Protein 6X8U (pdb70)

Foldseek 3Di:
DAWAKDEAEEAEAQAKDKIKIFDDDDQLQPKWKWKWWDAPPDDIHTAWTARQVVGDIDGDPVCVVFWDWGADNVRSMIMIMGGRDDQVPQTWMWIDIDPYIYPTYGYGHDPDDWDAWDKAKQAWDPVQDDPQKGKIWIKTDFTDDDDKDKDKPVNPDDPQKDWDDWDQDPVRGIMTMIMGIGGPVCLPPDWIWMWIADVHVRDIDIHIHHHDPD/DKAKAKPDQEAEEAFFDKDKIKIFIPWFQQAPVRFRFKWKWFAAPVGDIDTQDTSQFHGDPPRDPLWGWDDGTGIIMIMGNGDDLLRFGWMKMWGDRDPPTDIYPTYGYAYDDDWDFWDKDKDWADPVVVVVFKTKIKIKTPFGPDPDKDKWKAFLNHTDDDQKDKDKDDQDSHRRGIMMMMIGMDTSVVVVVTFKIKIWMDDPNDPDIDIDIGTPPVD/DDDDDPDDDDDD

B-factor: mean 31.35, std 11.37, range [16.25, 106.27]

Solvent-accessible surface area: 19397 Å² total; per-residue (Å²): 72,52,10,124,9,36,29,11,46,48,15,149,77,55,40,58,8,108,2,30,0,120,8,68,63,30,79,10,50,56,23,6,0,1,0,2,20,19,51,85,89,112,26,17,51,3,0,0,3,8,36,9,44,46,40,46,48,51,39,18,156,142,9,116,84,46,7,78,9,56,30,57,75,111,48,35,11,0,64,0,70,1,41,71,2,64,86,138,8,37,2,31,1,5,0,1,0,2,21,45,25,0,101,12,1,42,1,27,19,25,67,56,101,52,89,22,11,45,12,22,14,3,4,1,8,68,64,0,49,35,87,55,58,0,0,0,0,0,5,0,19,36,0,30,2,64,44,16,79,28,44,2,41,100,41,97,27,105,95,39,41,30,56,4,65,25,30,101,26,132,80,34,35,46,9,17,5,0,0,1,46,14,75,41,108,25,33,80,111,91,76,17,54,0,25,3,47,0,102,30,29,144,32,160,43,102,48,89,4,98,69,61,133,47,130,5,89,12,75,9,70,50,137,66,26,49,2,63,87,42,69,93,9,48,3,31,0,115,10,69,97,54,0,110,74,112,76,55,99,22,7,0,0,0,0,21,19,42,69,94,116,31,4,109,4,3,0,0,32,14,51,82,63,17,119,76,14,55,121,26,6,75,9,57,39,82,27,51,78,2,32,1,102,3,61,120,0,59,15,78,6,4,7,38,0,9,0,3,0,0,13,45,106,22,5,25,22,2,65,8,0,113,2,52,3,98,84,104,74,20,42,10,42,10,2,0,0,2,7,3,111,73,4,34,180,82,32,39,0,2,2,0,0,0,0,6,51,0,34,22,120,120,28,121,27,30,7,38,7,65,123,55,115,50,108,78,75,54,71,88,18,26,11,76,12,42,34,143,53,4,4,26,1,2,8,3,24,0,45,21,52,77,65,56,8,88,140,62,124,57,0,8,0,32,0,56,9,130,30,36,128,71,76,49,77,42,34,3,77,52,72,81,24,173,114,29,47,44,7,6,19,51,18,119,166

Nearest PDB structures (foldseek):
  6x8s-assembly1_H  TM=1.001E+00  e=6.451E-40  Mus musculus
  7o33-assembly1_H  TM=9.763E-01  e=4.703E-35  Mus musculus
  5vzx-assembly1_H  TM=9.372E-01  e=2.265E-30  Homo sapiens
  6pdu-assembly1_H  TM=9.419E-01  e=1.998E-29  Homo sapiens
  1c5c-assembly1_H  TM=6.301E-01  e=1.196E-34  unclassified

Sequence (445 aa):
AYLQQQSGAELVVRSGASSVKMSCKASGYTFTSYNMHWVKQTPGQGLEWIGYIYPGNGVTNFNQQKFKGKATLTADTSSSSTAYMQISSLTSEDSAVYFCASAAYWGQGTLVTVSSSASTKGPSSVFPLAPSSKSTSGGTAALGCCLVKDYFPEPVTVSWNSGALTSGVHTFPAVLQSSGLYSSLSSSVVVTTVPSSSSLGTQTTYICCNVNHKPSNTKVDKKVEPKSCDVVMTQTTPLTLSSVTIGQPASSISCKSSQSLLYSDGKTYLNWLLQRPGQSPKRLISLVSELDSSGVPDRFTTGSGSGTDFTLKISRRVEAEEDLGVYYCWQGTHFPRTFGGGTKLEIKRTVAAPSVFIFPPSDEQLKSGTASVVCLLNNFYPREAKVQWKVDNALQSGNNSQESVVTEQDSKDSTYSLSSTLTLSKADYEKHKVYACCEVTHQGLSSPVTKSFNRGECPPPNPNDPAPPN

Radius of gyration: 24.31 Å; Cα contacts (8 Å, |Δi|>4): 1242; chains: 3; bounding box: 46×45×75 Å

Secondary structure (DSSP, 8-state):
-EEEE---EEE-TT--EEEEEEEESS-GGGS-EEEEEE-TTS--EEEEEE-TTT--EEE-GGGTTTEEEEEETTTTEEEEEE-S--GGG-EEEEEEETTEE---EEEEE--SPPBPPEEEEE---GGGEETTEEEEEEEEEEEBSS--EEEEGGGTB-TTEEEPPPEE-TTS-EEEEEEEEEESTTTTT---EEEEEEGGGTEEEEEE------/---EEEE-SEEEEETT--EEEEEEESS--B-TTS-B-EEEEEE-TTS-EEEEEETTTEEPTT--TTEEEEEETTEEEEEESS--GGG-EEEEEEE-SSSS-EE---EEEEEE---BPPEEEEEPPPHHHHHHTEEEEEEEEEEEBSS--EEEEEETTEEP-SSEEEEEPPPPTTT--EEEEEEEEEEHHHHTT--EEEEEEE-TTSSS-EEEEEETTT-/-PPPPSSPPPP-

Structure (mmCIF, N/CA/C/O backbone):
data_6X8U
#
_entry.id   6X8U
#
_cell.length_a   60.294
_cell.length_b   60.294
_cell.length_c   233.719
_cell.angle_alpha   90.000
_cell.angle_beta   90.000
_cell.angle_gamma   120.000
#
_symmetry.space_group_name_H-M   'P 32 2 1'
#
loop_
_entity.id
_entity.type
_entity.pdbx_description
1 polymer '3D11 Fab heavy chain'
2 polymer '3D11 Fab light chain'
3 polymer 'Mixed peptide'
4 non-polymer GLYCEROL
5 water water
#
loop_
_atom_site.group_PDB
_atom_site.id
_atom_site.type_symbol
_atom_site.label_atom_id
_atom_site.label_alt_id
_atom_site.label_comp_id
_atom_site.label_asym_id
_atom_site.label_entity_id
_atom_site.label_seq_id
_atom_site.pdbx_PDB_ins_code
_atom_site.Cartn_x
_atom_site.Cartn_y
_atom_site.Cartn_z
_atom_site.occupancy
_atom_site.B_iso_or_equiv
_atom_site.auth_seq_id
_atom_site.auth_comp_id
_atom_site.auth_asym_id
_atom_site.auth_atom_id
_atom_site.pdbx_PDB_model_num
ATOM 1 N N . ALA A 1 2 ? 40.35567 -6.92206 -67.00196 1.000 66.83044 2 ALA H N 1
ATOM 2 C CA . ALA A 1 2 ? 39.55961 -8.02307 -67.55212 1.000 57.02223 2 ALA H CA 1
ATOM 3 C C . ALA A 1 2 ? 39.63898 -9.27072 -66.67361 1.000 60.44651 2 ALA H C 1
ATOM 4 O O . ALA A 1 2 ? 40.27462 -9.22392 -65.60992 1.000 63.49207 2 ALA H O 1
ATOM 6 N N . TYR A 1 3 ? 39.01861 -10.38525 -67.08826 1.000 55.64235 3 TYR H N 1
ATOM 7 C CA . TYR A 1 3 ? 38.94026 -11.48437 -66.13658 1.000 44.93452 3 TYR H CA 1
ATOM 8 C C . TYR A 1 3 ? 38.58876 -12.83233 -66.76300 1.000 33.78042 3 TYR H C 1
ATOM 9 O O . TYR A 1 3 ? 38.01182 -12.94779 -67.85543 1.000 33.11167 3 TYR H O 1
ATOM 11 N N . LEU A 1 4 ? 38.95024 -13.85548 -66.00472 1.000 25.89951 4 LEU H N 1
ATOM 12 C CA . LEU A 1 4 ? 38.69083 -15.25846 -66.29210 1.000 23.18449 4 LEU H CA 1
ATOM 13 C C . LEU A 1 4 ? 37.98221 -15.81724 -65.07271 1.000 26.62814 4 LEU H C 1
ATOM 14 O O . LEU A 1 4 ? 38.51504 -15.72696 -63.95690 1.000 28.33985 4 LEU H O 1
ATOM 19 N N . GLN A 1 5 ? 36.79518 -16.38034 -65.26707 1.000 25.03257 5 GLN H N 1
ATOM 20 C CA A GLN A 1 5 ? 35.98726 -16.91290 -64.16950 0.420 25.53368 5 GLN H CA 1
ATOM 21 C CA B GLN A 1 5 ? 35.98308 -16.91301 -64.17299 0.580 25.22145 5 GLN H CA 1
ATOM 22 C C . GLN A 1 5 ? 35.86893 -18.42577 -64.31867 1.000 26.44885 5 GLN H C 1
ATOM 23 O O . GLN A 1 5 ? 35.25872 -18.91931 -65.28250 1.000 25.57570 5 GLN H O 1
ATOM 34 N N . GLN A 1 6 ? 36.45223 -19.16204 -63.37797 1.000 21.71158 6 GLN H N 1
ATOM 35 C CA . GLN A 1 6 ? 36.40716 -20.61645 -63.44345 1.000 21.11390 6 GLN H CA 1
ATOM 36 C C . GLN A 1 6 ? 35.23767 -21.20610 -62.65186 1.000 23.65793 6 GLN H C 1
ATOM 37 O O . GLN A 1 6 ? 34.72933 -20.60836 -61.69444 1.000 26.53161 6 GLN H O 1
ATOM 43 N N . SER A 1 7 ? 34.84313 -22.41614 -63.05396 1.000 22.57342 7 SER H N 1
ATOM 44 C CA . SER A 1 7 ? 33.77555 -23.16013 -62.39411 1.000 23.48702 7 SER H CA 1
ATOM 45 C C . SER A 1 7 ? 34.23587 -23.65047 -61.00547 1.000 24.61431 7 SER H C 1
ATOM 46 O O . SER A 1 7 ? 35.42572 -23.62471 -60.66142 1.000 24.42677 7 SER H O 1
ATOM 49 N N . GLY A 1 8 ? 33.26909 -24.11694 -60.20726 1.000 26.90863 8 GLY H N 1
ATOM 50 C CA . GLY A 1 8 ? 33.54538 -24.40287 -58.81282 1.000 24.92215 8 GLY H CA 1
ATOM 51 C C . GLY A 1 8 ? 34.22529 -25.75122 -58.59329 1.000 25.26766 8 GLY H C 1
ATOM 52 O O . GLY A 1 8 ? 34.41381 -26.57123 -59.48572 1.000 27.64940 8 GLY H O 1
ATOM 53 N N . ALA A 1 9 ? 34.55594 -25.98992 -57.32250 1.000 24.48156 9 ALA H N 1
ATOM 54 C CA . ALA A 1 9 ? 35.29835 -27.18500 -56.95669 1.000 22.40643 9 ALA H CA 1
ATOM 55 C C . ALA A 1 9 ? 34.49683 -28.45173 -57.24187 1.000 24.94475 9 ALA H C 1
ATOM 56 O O . ALA A 1 9 ? 33.25672 -28.46575 -57.19221 1.000 28.16710 9 ALA H O 1
ATOM 58 N N . GLU A 1 10 ? 35.23534 -29.54762 -57.45042 1.000 27.00190 10 GLU H N 1
ATOM 59 C CA . GLU A 1 10 ? 34.70774 -30.83717 -57.87234 1.000 28.10769 10 GLU H CA 1
ATOM 60 C C . GLU A 1 10 ? 35.24512 -31.98232 -57.02535 1.000 29.47446 10 GLU H C 1
ATOM 61 O O . GLU A 1 10 ? 36.45655 -32.09715 -56.84628 1.000 32.66568 10 GLU H O 1
ATOM 67 N N . LEU A 1 11 ? 34.34876 -32.85188 -56.56724 1.000 26.36438 11 LEU H N 1
ATOM 68 C CA . LEU A 1 11 ? 34.67952 -34.16359 -56.01175 1.000 25.57524 11 LEU H CA 1
ATOM 69 C C . LEU A 1 11 ? 34.36679 -35.20915 -57.07520 1.000 30.38167 11 LEU H C 1
ATOM 70 O O . LEU A 1 11 ? 33.22233 -35.29466 -57.53056 1.000 29.79186 11 LEU H O 1
ATOM 75 N N . VAL A 1 12 ? 35.36162 -36.01554 -57.45164 1.000 26.73130 12 VAL H N 1
ATOM 76 C CA A VAL A 1 12 ? 35.24670 -36.97959 -58.54732 0.421 28.67103 12 VAL H CA 1
ATOM 77 C CA B VAL A 1 12 ? 35.16797 -37.00525 -58.50287 0.579 29.07006 12 VAL H CA 1
ATOM 78 C C . VAL A 1 12 ? 35.82233 -38.32338 -58.11135 1.000 30.77815 12 VAL H C 1
ATOM 79 O O . VAL A 1 12 ? 36.85088 -38.36654 -57.43440 1.000 30.40347 12 VAL H O 1
ATOM 86 N N . ARG A 1 13 ? 35.20311 -39.42218 -58.54309 1.000 28.82279 13 ARG H N 1
ATOM 87 C CA . ARG A 1 13 ? 35.69289 -40.75442 -58.20881 1.000 28.83869 13 ARG H CA 1
ATOM 88 C C . ARG A 1 13 ? 36.90337 -41.16104 -59.05182 1.000 31.24001 13 ARG H C 1
ATOM 89 O O . ARG A 1 13 ? 37.06150 -40.74347 -60.20416 1.000 34.04892 13 ARG H O 1
ATOM 97 N N . SER A 1 14 ? 37.75125 -42.01899 -58.46814 1.000 32.99624 14 SER H N 1
ATOM 98 C CA . SER A 1 14 ? 38.86198 -42.59669 -59.21358 1.000 32.82052 14 SER H CA 1
ATOM 99 C C . SER A 1 14 ? 38.35454 -43.27365 -60.48025 1.000 34.16282 14 SER H C 1
ATOM 100 O O . SER A 1 14 ? 37.37364 -44.02490 -60.44260 1.000 37.53347 14 SER H O 1
ATOM 103 N N . GLY A 1 15 ? 39.02433 -43.00112 -61.60100 1.000 37.78893 15 GLY H N 1
ATOM 104 C CA . GLY A 1 15 ? 38.66624 -43.57090 -62.88306 1.000 36.98835 15 GLY H CA 1
ATOM 105 C C . GLY A 1 15 ? 37.59559 -42.81676 -63.64733 1.000 39.59027 15 GLY H C 1
ATOM 106 O O . GLY A 1 15 ? 37.38988 -43.10165 -64.83282 1.000 39.70442 15 GLY H O 1
ATOM 107 N N . ALA A 1 16 ? 36.90586 -41.87179 -63.01107 1.000 35.52967 16 ALA H N 1
ATOM 108 C CA . ALA A 1 16 ? 35.90334 -41.06325 -63.69272 1.000 37.81544 16 ALA H CA 1
ATOM 109 C C . ALA A 1 16 ? 36.60026 -39.92066 -64.43004 1.000 41.65783 16 ALA H C 1
ATOM 110 O O . ALA A 1 16 ? 37.83485 -39.83110 -64.47935 1.000 36.81518 16 ALA H O 1
ATOM 112 N N . SER A 1 17 ? 35.79724 -39.02181 -64.99814 1.000 31.71587 17 SER H N 1
ATOM 113 C CA A SER A 1 17 ? 36.29067 -37.83308 -65.67710 0.574 28.11641 17 SER H CA 1
ATOM 114 C CA B SER A 1 17 ? 36.28714 -37.83189 -65.67754 0.426 28.38923 17 SER H CA 1
ATOM 115 C C . SER A 1 17 ? 35.70234 -36.58652 -65.03093 1.000 26.02505 17 SER H C 1
ATOM 116 O O . SER A 1 17 ? 34.70717 -36.63973 -64.29614 1.000 31.96123 17 SER H O 1
ATOM 121 N N . VAL A 1 18 ? 36.33724 -35.45701 -65.29515 1.000 24.78013 18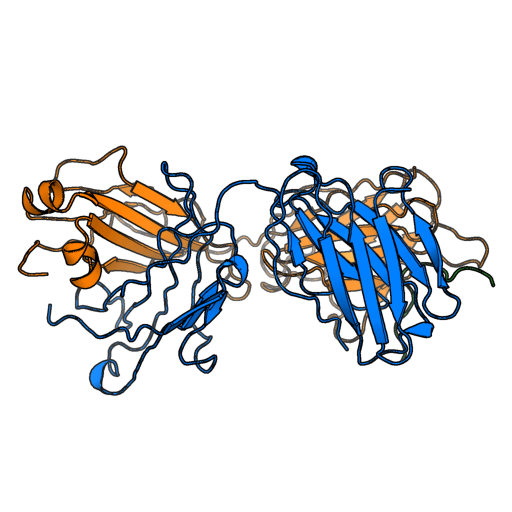 VAL H N 1
ATOM 122 C CA . VAL A 1 18 ? 35.84614 -34.17955 -64.81091 1.000 27.26665 18 VAL H CA 1
ATOM 123 C C . VAL A 1 18 ? 35.89672 -33.17227 -65.95641 1.000 28.28476 18 VAL H C 1
ATOM 124 O O . VAL A 1 18 ? 36.79567 -33.22449 -66.79509 1.000 26.09784 18 VAL H O 1
ATOM 128 N N . LYS A 1 19 ? 34.92652 -32.25343 -65.99416 1.000 25.26032 19 LYS H N 1
ATOM 129 C CA . LYS A 1 19 ? 34.91517 -31.16235 -66.96337 1.000 23.73894 19 LYS H CA 1
ATOM 130 C C . LYS A 1 19 ? 34.77107 -29.85042 -66.21390 1.000 26.01399 19 LYS H C 1
ATOM 131 O O . LYS A 1 19 ? 33.87861 -29.72107 -65.36333 1.000 30.14714 19 LYS H O 1
ATOM 137 N N . MET A 1 20 ? 35.66917 -28.90239 -66.48238 1.000 23.14046 20 MET H N 1
ATOM 138 C CA . MET A 1 20 ? 35.65234 -27.58759 -65.85535 1.000 22.69326 20 MET H CA 1
ATOM 139 C C . MET A 1 20 ? 35.66749 -26.50169 -66.92418 1.000 23.05563 20 MET H C 1
ATOM 140 O O . MET A 1 20 ? 36.04287 -26.74069 -68.07962 1.000 23.36337 20 MET H O 1
ATOM 145 N N . SER A 1 21 ? 35.27007 -25.28673 -66.53243 1.000 23.15070 21 SER H N 1
ATOM 146 C CA . SER A 1 21 ? 35.06528 -24.21163 -67.48844 1.000 22.06261 21 SER H CA 1
ATOM 147 C C . SER A 1 21 ? 35.79712 -22.95026 -67.04931 1.000 23.25121 21 SER H C 1
ATOM 148 O O . SER A 1 21 ? 36.10120 -22.74230 -65.85884 1.000 23.65002 21 SER H O 1
ATOM 151 N N . CYS A 1 22 ? 36.00437 -22.07036 -68.02564 1.000 24.02740 22 CYS H N 1
ATOM 152 C CA . CYS A 1 22 ? 36.74260 -20.82581 -67.83139 1.000 23.73646 22 CYS H CA 1
ATOM 153 C C . CYS A 1 22 ? 36.08050 -19.78621 -68.73020 1.000 25.44702 22 CYS H C 1
ATOM 154 O O . CYS A 1 22 ? 36.28031 -19.82317 -69.94655 1.000 24.08629 22 CYS H O 1
ATOM 157 N N . LYS A 1 23 ? 35.2962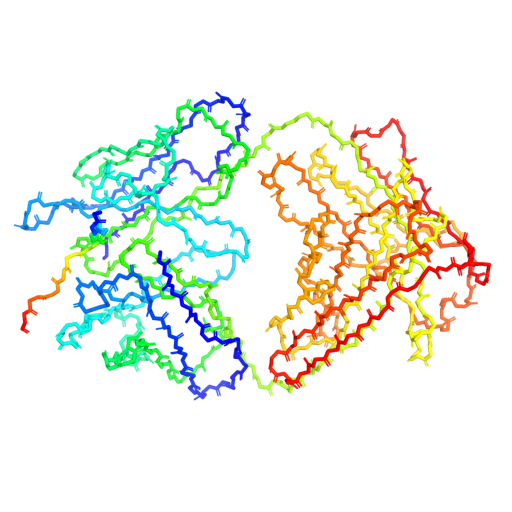2 -18.87686 -68.14366 1.000 24.14556 23 LYS H N 1
ATOM 158 C CA . LYS A 1 23 ? 34.56740 -17.86730 -68.91591 1.000 24.17440 23 LYS H CA 1
ATOM 159 C C . LYS A 1 23 ? 35.39761 -16.59423 -69.02001 1.000 27.07304 23 LYS H C 1
ATOM 160 O O . LYS A 1 23 ? 35.81146 -16.03718 -68.00086 1.000 29.06761 23 LYS H O 1
ATOM 166 N N . ALA A 1 24 ? 35.60377 -16.11084 -70.24878 1.000 24.98074 24 ALA H N 1
ATOM 167 C CA . ALA A 1 24 ? 36.46353 -14.96175 -70.49485 1.000 30.33801 24 ALA H CA 1
ATOM 168 C C . ALA A 1 24 ? 35.64337 -13.70588 -70.74249 1.000 28.71867 24 ALA H C 1
ATOM 169 O O . ALA A 1 24 ? 34.60720 -13.74574 -71.40928 1.000 30.05101 24 ALA H O 1
ATOM 171 N N . SER A 1 25 ? 36.16631 -12.57585 -70.26393 1.000 28.53503 25 SER H N 1
ATOM 172 C CA . SER A 1 25 ? 35.64115 -11.25864 -70.62338 1.000 31.53455 25 SER H CA 1
ATOM 173 C C . SER A 1 25 ? 36.77472 -10.23950 -70.60396 1.000 36.88373 25 SER H C 1
ATOM 174 O O . SER A 1 25 ? 37.82010 -10.46137 -69.99084 1.000 35.08633 25 SER H O 1
ATOM 177 N N . GLY A 1 26 ? 36.54947 -9.11126 -71.27525 1.000 35.17486 26 GLY H N 1
ATOM 178 C CA . GLY A 1 26 ? 37.43493 -7.96234 -71.17185 1.000 41.21289 26 GLY H CA 1
ATOM 179 C C . GLY A 1 26 ? 38.70705 -7.99989 -71.99368 1.000 45.05294 26 GLY H C 1
ATOM 180 O O . GLY A 1 26 ? 39.57729 -7.13985 -71.80040 1.000 44.81874 26 GLY H O 1
ATOM 181 N N . TYR A 1 27 ? 38.85116 -8.96903 -72.89049 1.000 35.07187 27 TYR H N 1
ATOM 182 C CA . TYR A 1 27 ? 39.92247 -9.00416 -73.87377 1.000 32.38693 27 TYR H CA 1
ATOM 183 C C . TYR A 1 27 ? 39.38347 -9.85914 -75.00928 1.000 31.60816 27 TYR H C 1
ATOM 184 O O . TYR A 1 27 ? 38.33530 -10.49037 -74.87450 1.000 34.39247 27 TYR H O 1
ATOM 193 N N . THR A 1 28 ? 40.08954 -9.87829 -76.12586 1.000 31.91683 28 THR H N 1
ATOM 194 C CA . THR A 1 28 ? 39.60605 -10.64405 -77.27687 1.000 32.00173 28 THR H CA 1
ATOM 195 C C . THR A 1 28 ? 39.96711 -12.11807 -77.10104 1.000 30.61343 28 THR H C 1
ATOM 196 O O . THR A 1 28 ? 41.12425 -12.50797 -77.30525 1.000 32.41286 28 THR H O 1
ATOM 200 N N . PHE A 1 29 ? 38.95897 -12.93428 -76.75380 1.000 31.22929 29 PHE H N 1
ATOM 201 C CA . PHE A 1 29 ? 39.14872 -14.35313 -76.43571 1.000 28.11186 29 PHE H CA 1
ATOM 202 C C . PHE A 1 29 ? 39.83494 -15.09952 -77.57564 1.000 28.57799 29 PHE H C 1
ATOM 203 O O . PHE A 1 29 ? 40.67438 -15.97925 -77.33547 1.000 27.74495 29 PHE H O 1
ATOM 211 N N . THR A 1 30 ? 39.49597 -14.76988 -78.81292 1.000 30.23204 30 THR H N 1
ATOM 212 C CA . THR A 1 30 ? 40.02004 -15.50366 -79.96586 1.000 27.94358 30 THR H CA 1
ATOM 213 C C . THR A 1 30 ? 41.42680 -15.08001 -80.39061 1.000 29.39572 30 THR H C 1
ATOM 214 O O . THR A 1 30 ? 41.96319 -15.66972 -81.33445 1.000 34.10884 30 THR H O 1
ATOM 218 N N . SER A 1 31 ? 42.04462 -14.10349 -79.72097 1.000 28.66753 31 SER H N 1
ATOM 219 C CA . SER A 1 31 ? 43.33364 -13.56873 -80.14617 1.000 26.27565 31 SER H CA 1
ATOM 220 C C . SER A 1 31 ? 44.51438 -14.08422 -79.32525 1.000 26.39931 31 SER H C 1
ATOM 221 O O . SER A 1 31 ? 45.65345 -13.74255 -79.65027 1.000 28.40921 31 SER H O 1
ATOM 224 N N . TYR A 1 32 ? 44.27554 -14.87665 -78.27889 1.000 25.59353 32 TYR H N 1
ATOM 225 C CA . TYR A 1 32 ? 45.34390 -15.34637 -77.39902 1.000 23.02922 32 TYR H CA 1
ATOM 226 C C . TYR A 1 32 ? 45.19237 -16.82680 -77.10055 1.000 22.89765 32 TYR H C 1
ATOM 227 O O . TYR A 1 32 ? 44.07787 -17.29536 -76.85571 1.000 23.87293 32 TYR H O 1
ATOM 236 N N . ASN A 1 33 ? 46.32345 -17.53951 -77.00640 1.000 22.38609 33 ASN H N 1
ATOM 237 C CA . ASN A 1 33 ? 46.27800 -18.91871 -76.50910 1.000 23.24409 33 ASN H CA 1
ATOM 238 C C . ASN A 1 33 ? 45.63788 -18.96696 -75.12868 1.000 22.95236 33 ASN H C 1
ATOM 239 O O . ASN A 1 33 ? 45.94433 -18.15122 -74.26109 1.000 23.53178 33 ASN H O 1
ATOM 244 N N . MET A 1 34 ? 44.75457 -19.94507 -74.92461 1.000 20.01894 34 MET H N 1
ATOM 245 C CA . MET A 1 34 ? 44.16071 -20.19540 -73.61931 1.000 21.05750 34 MET H CA 1
ATOM 246 C C . MET A 1 34 ? 44.87620 -21.38724 -73.00462 1.000 21.03783 34 MET H C 1
ATOM 247 O O . MET A 1 34 ? 44.72912 -22.51930 -73.48103 1.000 20.67701 34 MET H O 1
ATOM 252 N N . HIS A 1 35 ? 45.61458 -21.13312 -71.91415 1.000 19.18168 35 HIS H N 1
ATOM 253 C CA . HIS A 1 35 ? 46.46070 -22.12687 -71.26253 1.000 17.78167 35 HIS H CA 1
ATOM 254 C C . HIS A 1 35 ? 45.73042 -22.75671 -70.09736 1.000 20.93854 35 HIS H C 1
ATOM 255 O O . HIS A 1 35 ? 44.89938 -22.11338 -69.45138 1.000 20.72775 35 HIS H O 1
ATOM 262 N N . TRP A 1 36 ? 46.05368 -24.02640 -69.83569 1.000 18.74584 36 TRP H N 1
ATOM 263 C CA . TRP A 1 36 ? 45.65592 -24.66942 -68.57572 1.000 19.29291 36 TRP H CA 1
ATOM 264 C C . TRP A 1 36 ? 46.88678 -25.15480 -67.84333 1.000 19.18070 36 TRP H C 1
ATOM 265 O O . TRP A 1 36 ? 47.82154 -25.68035 -68.45640 1.000 20.54576 36 TRP H O 1
ATOM 276 N N . VAL A 1 37 ? 46.87956 -24.97757 -66.51329 1.000 19.07802 37 VAL H N 1
ATOM 277 C CA . VAL A 1 37 ? 48.07200 -25.12757 -65.67808 1.000 16.77765 37 VAL H CA 1
ATOM 278 C C . VAL A 1 37 ? 47.64582 -25.82460 -64.40164 1.000 21.66771 37 VAL H C 1
ATOM 279 O O . VAL A 1 37 ? 46.63738 -25.44406 -63.79745 1.000 23.09044 37 VAL H O 1
ATOM 283 N N . LYS A 1 38 ? 48.39770 -26.84961 -64.01218 1.000 19.09551 38 LYS H N 1
ATOM 284 C CA . LYS A 1 38 ? 48.14500 -27.59506 -62.78069 1.000 20.49217 38 LYS H CA 1
ATOM 285 C C . LYS A 1 38 ? 49.03371 -27.07176 -61.66717 1.000 20.31803 38 LYS H C 1
ATOM 286 O O . LYS A 1 38 ? 50.23654 -26.86932 -61.87391 1.000 21.80370 38 LYS H O 1
ATOM 292 N N . GLN A 1 39 ? 48.47423 -26.91904 -60.46222 1.000 21.10025 39 GLN H N 1
ATOM 293 C CA . GLN A 1 39 ? 49.28761 -26.69806 -59.26799 1.000 23.01052 39 GLN H CA 1
ATOM 294 C C . GLN A 1 39 ? 48.88313 -27.70648 -58.19038 1.000 22.04721 39 GLN H C 1
ATOM 295 O O . GLN A 1 39 ? 47.75996 -27.63918 -57.68588 1.000 28.80723 39 GLN H O 1
ATOM 301 N N . THR A 1 40 ? 49.74561 -28.64290 -57.86669 1.000 27.51953 40 THR H N 1
ATOM 302 C CA . THR A 1 40 ? 49.57154 -29.38229 -56.60916 1.000 39.74169 40 THR H CA 1
ATOM 303 C C . THR A 1 40 ? 49.89050 -28.42630 -55.47243 1.000 33.14789 40 THR H C 1
ATOM 304 O O . THR A 1 40 ? 50.95290 -27.79152 -55.50381 1.000 28.26176 40 THR H O 1
ATOM 308 N N . PRO A 1 41 ? 49.00000 -28.26496 -54.47976 1.000 37.36269 41 PRO H N 1
ATOM 309 C CA . PRO A 1 41 ? 49.24494 -27.25608 -53.43292 1.000 42.20211 41 PRO H CA 1
ATOM 310 C C . PRO A 1 41 ? 50.55621 -27.49333 -52.68629 1.000 43.19090 41 PRO H C 1
ATOM 311 O O . PRO A 1 41 ? 50.97240 -28.62859 -52.44913 1.000 36.87368 41 PRO H O 1
ATOM 315 N N . GLY A 1 42 ? 51.23738 -26.39620 -52.38075 1.000 33.62092 42 GLY H N 1
ATOM 316 C CA . GLY A 1 42 ? 52.58791 -26.43644 -51.86453 1.000 39.58164 42 GLY H CA 1
ATOM 317 C C . GLY A 1 42 ? 53.66490 -26.54174 -52.92147 1.000 38.16574 42 GLY H C 1
ATOM 318 O O . GLY A 1 42 ? 54.84857 -26.46072 -52.59343 1.000 43.74950 42 GLY H O 1
ATOM 319 N N . GLN A 1 43 ? 53.29834 -26.71265 -54.18071 1.000 35.08742 43 GLN H N 1
ATOM 320 C CA . GLN A 1 43 ? 54.28737 -26.95551 -55.21431 1.000 43.94879 43 GLN H CA 1
ATOM 321 C C . GLN A 1 43 ? 54.12823 -25.90080 -56.30048 1.000 38.28779 43 GLN H C 1
ATOM 322 O O . GLN A 1 43 ? 53.38733 -24.93440 -56.13979 1.000 34.56605 43 GLN H O 1
ATOM 328 N N . GLY A 1 44 ? 54.80591 -26.12124 -57.41071 1.000 33.47011 44 GLY H N 1
ATOM 329 C CA . GLY A 1 44 ? 54.93380 -25.13198 -58.45559 1.000 30.00856 44 GLY H CA 1
ATOM 330 C C . GLY A 1 44 ? 53.83234 -25.28124 -59.47098 1.000 27.52709 44 GLY H C 1
ATOM 331 O O . GLY A 1 44 ? 52.77154 -25.86611 -59.22060 1.000 26.73192 44 GLY H O 1
ATOM 332 N N . LEU A 1 45 ? 54.11062 -24.78311 -60.66800 1.000 24.03387 45 LEU H N 1
ATOM 333 C CA . LEU A 1 45 ? 53.13488 -24.73486 -61.74791 1.000 23.78975 45 LEU H CA 1
ATOM 334 C C . LEU A 1 45 ? 53.58423 -25.66617 -62.86555 1.000 22.97880 45 LEU H C 1
ATOM 335 O O . LEU A 1 45 ? 54.75862 -25.66079 -63.24504 1.000 24.27280 45 LEU H O 1
ATOM 340 N N . GLU A 1 46 ? 52.65067 -26.45589 -63.39267 1.000 20.73354 46 GLU H N 1
ATOM 341 C CA . GLU A 1 46 ? 52.92818 -27.37969 -64.49479 1.000 22.32212 46 GLU H CA 1
ATOM 342 C C . GLU A 1 46 ? 51.96731 -27.13349 -65.64404 1.000 22.60823 46 GLU H C 1
ATOM 343 O O . GLU A 1 46 ? 50.74508 -27.17777 -65.46453 1.000 21.87978 46 GLU H O 1
ATOM 349 N N . TRP A 1 47 ? 52.51701 -26.92714 -66.85523 1.000 19.50541 47 TRP H N 1
ATOM 350 C CA . TRP A 1 47 ? 51.68099 -26.62362 -68.01373 1.000 20.03448 47 TRP H CA 1
ATOM 351 C C . TRP A 1 47 ? 51.02759 -27.89016 -68.56455 1.000 19.52443 47 TRP H C 1
ATOM 352 O O . TRP A 1 47 ? 51.70739 -28.90183 -68.76962 1.000 24.16604 47 TRP H O 1
ATOM 363 N N . ILE A 1 48 ? 49.71175 -27.83480 -68.79142 1.000 19.09523 48 ILE H N 1
ATOM 364 C CA . ILE A 1 48 ? 48.97240 -28.96140 -69.37742 1.000 18.85137 48 ILE H CA 1
ATOM 365 C C . ILE A 1 48 ? 48.89305 -28.83751 -70.88793 1.000 19.69490 48 ILE H C 1
ATOM 366 O O . ILE A 1 48 ? 49.19409 -29.79199 -71.61780 1.000 21.71183 48 ILE H O 1
ATOM 371 N N . GLY A 1 49 ? 48.45716 -27.68190 -71.36809 1.000 18.44502 49 GLY H N 1
ATOM 372 C CA . GLY A 1 49 ? 48.30807 -27.48505 -72.80685 1.000 18.53015 49 GLY H CA 1
ATOM 373 C C . GLY A 1 49 ? 47.63159 -26.15720 -73.06029 1.000 19.16739 49 GLY H C 1
ATOM 374 O O . GLY A 1 49 ? 47.25018 -25.45181 -72.13325 1.000 20.15547 49 GLY H O 1
ATOM 375 N N . TYR A 1 50 ? 47.45765 -25.83419 -74.34001 1.000 20.47505 50 TYR H N 1
ATOM 376 C CA . TYR A 1 50 ? 46.64457 -24.67392 -74.67981 1.000 21.06751 50 TYR H CA 1
ATOM 377 C C . TYR A 1 50 ? 45.70361 -25.01530 -75.82451 1.000 20.55768 50 TYR H C 1
ATOM 378 O O . TYR A 1 50 ? 45.92603 -25.96343 -76.58882 1.000 21.58200 50 TYR H O 1
ATOM 387 N N . ILE A 1 51 ? 44.64034 -24.22156 -75.92760 1.000 19.28639 51 ILE H N 1
ATOM 388 C CA . ILE A 1 51 ? 43.88482 -24.10513 -77.18754 1.000 22.48770 51 ILE H CA 1
ATOM 389 C C . ILE A 1 51 ? 43.92481 -22.65269 -77.65137 1.000 19.89127 51 ILE H C 1
ATOM 390 O O . ILE A 1 51 ? 43.77696 -21.72147 -76.85293 1.000 21.79570 51 ILE H O 1
ATOM 395 N N . TYR A 1 52 ? 44.09623 -22.44623 -78.96252 1.000 21.04026 52 TYR H N 1
ATOM 396 C CA . TYR A 1 52 ? 43.95455 -21.10319 -79.48577 1.000 23.52190 52 TYR H CA 1
ATOM 397 C C . TYR A 1 52 ? 42.52754 -20.95748 -79.99020 1.000 25.44730 52 TYR H C 1
ATOM 398 O O . TYR A 1 52 ? 42.18179 -21.57696 -81.00956 1.000 25.37159 52 TYR H O 1
ATOM 407 N N . PRO A 1 53 A 41.66529 -20.14402 -79.35887 1.000 23.94503 52 PRO H N 1
ATOM 408 C CA . PRO A 1 53 A 40.24043 -20.15282 -79.73475 1.000 25.28425 52 PRO H CA 1
ATOM 409 C C . PRO A 1 53 A 39.97470 -19.60605 -81.14339 1.000 29.91047 52 PRO H C 1
ATOM 410 O O . PRO A 1 53 A 38.91402 -19.89435 -81.70884 1.000 32.22570 52 PRO H O 1
ATOM 414 N N . GLY A 1 54 ? 40.91073 -18.83638 -81.72882 1.000 26.48944 53 GLY H N 1
ATOM 415 C CA . GLY A 1 54 ? 40.72091 -18.33255 -83.08837 1.000 28.11077 53 GLY H CA 1
ATOM 416 C C . GLY A 1 54 ? 40.58932 -19.42330 -84.13802 1.000 30.51615 53 GLY H C 1
ATOM 417 O O . GLY A 1 54 ? 39.94755 -19.21423 -85.16951 1.000 32.08986 53 GLY H O 1
ATOM 418 N N . ASN A 1 55 ? 41.20925 -20.59176 -83.91233 1.000 28.49048 54 ASN H N 1
ATOM 419 C CA . ASN A 1 55 ? 41.13015 -21.64328 -84.92446 1.000 30.99438 54 ASN H CA 1
ATOM 420 C C . ASN A 1 55 ? 41.04699 -23.04423 -84.32762 1.000 27.17336 54 ASN H C 1
ATOM 421 O O . ASN A 1 55 ? 40.98853 -24.01269 -85.09677 1.000 32.04211 54 ASN H O 1
ATOM 426 N N . GLY A 1 56 ? 41.01119 -23.18289 -83.00163 1.000 25.79388 55 GLY H N 1
ATOM 427 C CA . GLY A 1 56 ? 40.83431 -24.47317 -82.36499 1.000 27.93945 55 GLY H CA 1
ATOM 428 C C . GLY A 1 56 ? 42.09779 -25.29149 -82.18467 1.000 29.09479 55 GLY H C 1
ATOM 429 O O . GLY A 1 56 ? 42.02504 -26.38164 -81.59363 1.000 27.32584 55 GLY H O 1
ATOM 430 N N . VAL A 1 57 ? 43.24431 -24.82131 -82.69298 1.000 24.68333 56 VAL H N 1
ATOM 431 C CA . VAL A 1 57 ? 44.49301 -25.58398 -82.58833 1.000 23.57426 56 VAL H CA 1
ATOM 432 C C . VAL A 1 57 ? 44.86035 -25.78552 -81.11790 1.000 25.13489 56 VAL H C 1
ATOM 433 O O . VAL A 1 57 ? 44.83047 -24.84606 -80.30646 1.000 24.66946 56 VAL H O 1
ATOM 437 N N . THR A 1 58 ? 45.24716 -27.02279 -80.77882 1.000 24.22802 57 THR H N 1
ATOM 438 C CA . THR A 1 58 ? 45.70345 -27.36403 -79.43128 1.000 22.04018 57 THR H CA 1
ATOM 439 C C . THR A 1 58 ? 47.14448 -27.85565 -79.46096 1.000 25.41577 57 THR H C 1
ATOM 440 O O . THR A 1 58 ? 47.61706 -28.42131 -80.45234 1.000 25.67996 57 THR H O 1
ATOM 444 N N . ASN A 1 59 ? 47.82456 -27.67147 -78.33650 1.000 22.82845 58 ASN H N 1
ATOM 445 C CA . ASN A 1 59 ? 49.17358 -28.18051 -78.13657 1.000 23.57289 58 ASN H CA 1
ATOM 446 C C . ASN A 1 59 ? 49.24440 -28.62036 -76.68289 1.000 22.30713 58 ASN H C 1
ATOM 447 O O . ASN A 1 59 ? 48.72419 -27.93134 -75.80080 1.000 24.07184 58 ASN H O 1
ATOM 452 N N . PHE A 1 60 ? 49.83739 -29.79210 -76.44846 1.000 23.38595 59 PHE H N 1
ATOM 453 C CA . PHE A 1 60 ? 49.81748 -30.40713 -75.12498 1.000 21.53395 59 PHE H CA 1
ATOM 454 C C . PHE A 1 60 ? 51.20801 -30.75678 -74.63114 1.000 22.29449 59 PHE H C 1
ATOM 455 O O . PHE A 1 60 ? 52.10459 -31.12620 -75.39860 1.000 26.48301 59 PHE H O 1
ATOM 463 N N . ASN A 1 61 ? 51.33552 -30.72887 -73.30710 1.000 21.02512 60 ASN H N 1
ATOM 464 C CA . ASN A 1 61 ? 52.41781 -31.42441 -72.62222 1.000 22.77794 60 ASN H CA 1
ATOM 465 C C . ASN A 1 61 ? 52.24953 -32.92342 -72.86469 1.000 24.82799 60 ASN H C 1
ATOM 466 O O . ASN A 1 61 ? 51.15278 -33.44952 -72.66512 1.000 26.88232 60 ASN H O 1
ATOM 471 N N . GLN A 1 62 ? 53.32047 -33.61438 -73.28494 1.000 25.02476 61 GLN H N 1
ATOM 472 C CA A GLN A 1 62 ? 53.19875 -35.04422 -73.57023 0.517 28.68831 61 GLN H CA 1
ATOM 473 C CA B GLN A 1 62 ? 53.24165 -35.05328 -73.54758 0.483 28.85080 61 GLN H CA 1
ATOM 474 C C . GLN A 1 62 ? 52.63952 -35.82536 -72.37746 1.000 29.73013 61 GLN H C 1
ATOM 475 O O . GLN A 1 62 ? 51.94426 -36.82889 -72.58135 1.000 33.88375 61 GLN H O 1
ATOM 486 N N . LYS A 1 63 ? 52.89995 -35.37678 -71.14028 1.000 26.93305 62 LYS H N 1
ATOM 487 C CA . LYS A 1 63 ? 52.35473 -36.04049 -69.95242 1.000 33.51366 62 LYS H CA 1
ATOM 488 C C . LYS A 1 63 ? 50.83085 -36.12642 -69.97880 1.000 33.94766 62 LYS H C 1
ATOM 489 O O . LYS A 1 63 ? 50.25379 -37.06902 -69.42774 1.000 35.72050 62 LYS H O 1
ATOM 495 N N . PHE A 1 64 ? 50.16165 -35.13947 -70.57509 1.000 27.60712 63 PHE H N 1
ATOM 496 C CA . PHE A 1 64 ? 48.70986 -35.02850 -70.53096 1.000 26.48678 63 PHE H CA 1
ATOM 497 C C . PHE A 1 64 ? 48.02305 -35.37087 -71.84764 1.000 33.88459 63 PHE H C 1
ATOM 498 O O . PHE A 1 64 ? 46.78353 -35.38131 -71.89253 1.000 32.03698 63 PHE H O 1
ATOM 506 N N . LYS A 1 65 ? 48.78230 -35.62708 -72.91254 1.000 35.89849 64 LYS H N 1
ATOM 507 C CA . LYS A 1 65 ? 48.19066 -36.08571 -74.16269 1.000 36.61456 64 LYS H CA 1
ATOM 508 C C . LYS A 1 65 ? 47.32168 -37.31487 -73.93392 1.000 37.70021 64 LYS H C 1
ATOM 509 O O . LYS A 1 65 ? 47.73998 -38.28557 -73.29753 1.000 43.02579 64 LYS H O 1
ATOM 515 N N . GLY A 1 66 ? 46.11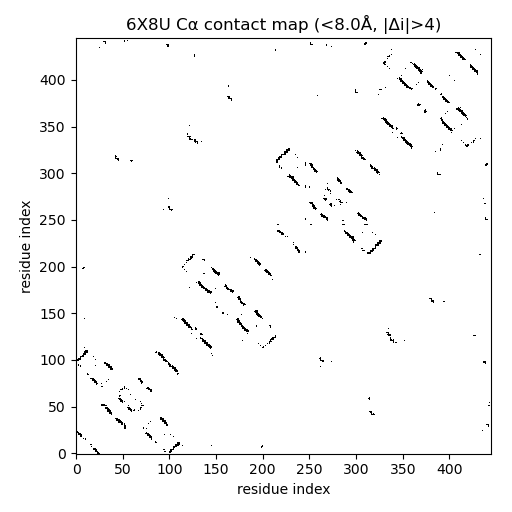164 -37.28452 -74.47908 1.000 40.06019 65 GLY H N 1
ATOM 516 C CA . GLY A 1 66 ? 45.21614 -38.41106 -74.29828 1.000 43.36534 65 GLY H CA 1
ATOM 517 C C . GLY A 1 66 ? 44.60933 -38.53050 -72.91656 1.000 44.59289 65 GLY H C 1
ATOM 518 O O . GLY A 1 66 ? 43.86936 -39.48561 -72.66057 1.000 49.88940 65 GLY H O 1
ATOM 519 N N . LYS A 1 67 ? 44.91724 -37.60937 -72.01634 1.000 32.44902 66 LYS H N 1
ATOM 520 C CA . LYS A 1 67 ? 44.23333 -37.46813 -70.74542 1.000 34.41583 66 LYS H CA 1
ATOM 521 C C . LYS A 1 67 ? 43.37930 -36.21278 -70.68320 1.000 31.04929 66 LYS H C 1
ATOM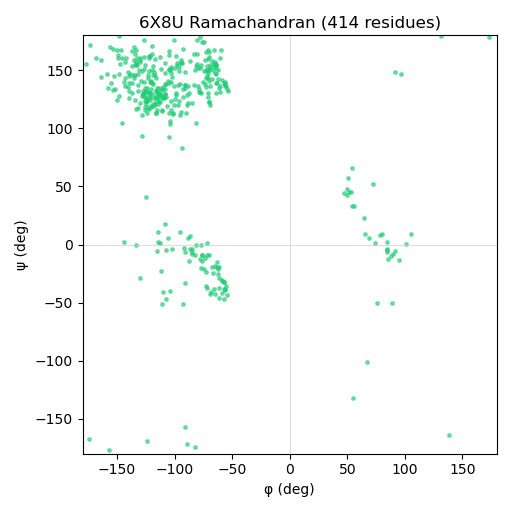 522 O O . LYS A 1 67 ? 42.25355 -36.24137 -70.16163 1.000 28.88470 66 LYS H O 1
ATOM 528 N N . ALA A 1 68 ? 43.89522 -35.11144 -71.21654 1.000 25.04887 67 ALA H N 1
ATOM 529 C CA . ALA A 1 68 ? 43.20348 -33.82998 -71.21471 1.000 21.66551 67 ALA H CA 1
ATOM 530 C C . ALA A 1 68 ? 42.65606 -33.54645 -72.60335 1.000 23.90664 67 ALA H C 1
ATOM 531 O O . ALA A 1 68 ? 43.32795 -33.79804 -73.60767 1.000 28.35028 67 ALA H O 1
ATOM 533 N N . THR A 1 69 ? 41.43082 -33.01857 -72.63657 1.000 22.69574 68 THR H N 1
ATOM 534 C CA . THR A 1 69 ? 40.77342 -32.53540 -73.84669 1.000 22.04521 68 THR H CA 1
ATOM 535 C C . THR A 1 69 ? 40.43305 -31.06243 -73.65439 1.000 22.36281 68 THR H C 1
ATOM 536 O O . THR A 1 69 ? 39.79939 -30.69561 -72.65518 1.000 23.02003 68 THR H O 1
ATOM 540 N N . LEU A 1 70 ? 40.84608 -30.20915 -74.58594 1.000 22.54831 69 LEU H N 1
ATOM 541 C CA . LEU A 1 70 ? 40.64416 -28.76670 -74.44637 1.000 20.20819 69 LEU H CA 1
ATOM 542 C C . LEU A 1 70 ? 39.72955 -28.29016 -75.55969 1.000 22.29349 69 LEU H C 1
ATOM 543 O O . LEU A 1 70 ? 39.95746 -28.61464 -76.73960 1.000 25.64497 69 LEU H O 1
ATOM 548 N N . THR A 1 71 ? 38.71038 -27.50943 -75.20093 1.000 22.90340 70 THR H N 1
ATOM 549 C CA . THR A 1 71 ? 37.78670 -26.99780 -76.21006 1.000 22.04821 70 THR H CA 1
ATOM 550 C C . THR A 1 71 ? 37.50199 -25.52589 -75.91820 1.000 21.09899 70 THR H C 1
ATOM 551 O O . THR A 1 71 ? 37.83695 -25.00981 -74.84539 1.000 21.81035 70 THR H O 1
ATOM 555 N N . ALA A 1 72 ? 36.90598 -24.83955 -76.88632 1.000 23.43322 71 ALA H N 1
ATOM 556 C CA . ALA A 1 72 ? 36.59806 -23.42376 -76.71494 1.000 25.44485 71 ALA H CA 1
ATOM 557 C C . ALA A 1 72 ? 35.34232 -23.07785 -77.49256 1.000 27.85084 71 ALA H C 1
ATOM 558 O O . ALA A 1 72 ? 35.25091 -23.36156 -78.69804 1.000 26.02802 71 ALA H O 1
ATOM 560 N N . ASP A 1 73 ? 34.38922 -22.44859 -76.80901 1.000 27.45995 72 ASP H N 1
ATOM 561 C CA . ASP A 1 73 ? 33.10107 -22.05741 -77.38665 1.000 29.23542 72 ASP H CA 1
ATOM 562 C C . ASP A 1 73 ? 33.19737 -20.55683 -77.61730 1.000 28.79977 72 ASP H C 1
ATOM 563 O O . ASP A 1 73 ? 33.13671 -19.76868 -76.67682 1.000 31.24482 72 ASP H O 1
ATOM 568 N N . THR A 1 74 ? 33.39527 -20.15913 -78.88018 1.000 29.08362 73 THR H N 1
ATOM 569 C CA . THR A 1 74 ? 33.59743 -18.74248 -79.15293 1.000 28.98829 73 THR H CA 1
ATOM 570 C C . THR A 1 74 ? 32.30582 -17.94237 -79.05471 1.000 33.78270 73 THR H C 1
ATOM 571 O O . THR A 1 74 ? 32.36112 -16.71652 -78.90673 1.000 39.56699 73 THR H O 1
ATOM 575 N N . SER A 1 75 ? 31.14054 -18.58486 -79.16671 1.000 31.84979 74 SER H N 1
ATOM 576 C CA A SER A 1 75 ? 29.88670 -17.84833 -79.05306 0.635 36.96710 74 SER H CA 1
ATOM 577 C CA B SER A 1 75 ? 29.91196 -17.81436 -79.06250 0.365 36.61552 74 SER H CA 1
ATOM 578 C C . SER A 1 75 ? 29.65101 -17.38327 -77.62437 1.000 36.43327 74 SER H C 1
ATOM 579 O O . SER A 1 75 ? 28.99553 -16.36130 -77.39851 1.000 42.54113 74 SER H O 1
ATOM 584 N N . SER A 1 76 ? 30.17799 -18.11945 -76.65221 1.000 30.61117 75 SER H N 1
ATOM 585 C CA . SER A 1 76 ? 30.01608 -17.78873 -75.24379 1.000 31.91560 75 SER H CA 1
ATOM 586 C C . SER A 1 76 ? 31.32802 -17.37108 -74.60340 1.000 33.41964 75 SER H C 1
ATOM 587 O O . SER A 1 76 ? 31.36432 -17.14977 -73.38327 1.000 31.75245 75 SER H O 1
ATOM 590 N N . SER A 1 77 ? 32.41654 -17.32501 -75.37311 1.000 26.23218 76 SER H N 1
ATOM 591 C CA . SER A 1 77 ? 33.75383 -16.99545 -74.86840 1.000 27.30875 76 SER H CA 1
ATOM 592 C C . SER A 1 77 ? 34.10369 -17.83007 -73.63860 1.000 26.09562 76 SER H C 1
ATOM 593 O O . SER A 1 77 ? 34.55277 -17.30438 -72.61067 1.000 28.76011 76 SER H O 1
ATOM 596 N N . THR A 1 78 ? 33.87733 -19.14018 -73.72879 1.000 25.50119 77 THR H N 1
ATOM 597 C CA . THR A 1 78 ? 34.13887 -20.04709 -72.61614 1.000 24.25406 77 THR H CA 1
ATOM 598 C C . THR A 1 78 ? 35.06362 -21.16190 -73.08477 1.000 24.15057 77 THR H C 1
ATOM 599 O O . THR A 1 78 ? 34.82972 -21.76189 -74.14438 1.000 25.98284 77 THR H O 1
ATOM 603 N N . ALA A 1 79 ? 36.11868 -21.41761 -72.31620 1.000 23.08509 78 ALA H N 1
ATOM 604 C CA . ALA A 1 79 ? 37.02479 -22.53322 -72.57608 1.000 22.72780 78 ALA H CA 1
ATOM 605 C C . ALA A 1 79 ? 36.72739 -23.66189 -71.60329 1.000 24.16251 78 ALA H C 1
ATOM 606 O O . ALA A 1 79 ? 36.26773 -23.42195 -70.48322 1.000 23.65640 78 ALA H O 1
ATOM 608 N N . TYR A 1 80 ? 36.98941 -24.89684 -72.02745 1.000 22.42112 79 TYR H N 1
ATOM 609 C CA . TYR A 1 80 ? 36.71688 -26.05030 -71.18643 1.000 22.77630 79 TYR H CA 1
ATOM 610 C C . TYR A 1 80 ? 37.91456 -26.98663 -71.15031 1.000 25.08974 79 TYR H C 1
ATOM 611 O O . TYR A 1 80 ? 38.63437 -27.15427 -72.14653 1.000 23.10458 79 TYR H O 1
ATOM 620 N N . MET A 1 81 ? 38.09554 -27.63441 -70.00765 1.000 20.66357 80 MET H N 1
ATOM 621 C CA . MET A 1 81 ? 39.05690 -28.71598 -69.93802 1.000 22.38353 80 MET H CA 1
ATOM 622 C C . MET A 1 81 ? 38.36446 -29.93928 -69.36399 1.000 22.68280 80 MET H C 1
ATOM 623 O O . MET A 1 81 ? 37.73464 -29.85476 -68.29269 1.000 23.69134 80 MET H O 1
ATOM 628 N N . GLN A 1 82 ? 38.51519 -31.07243 -70.04873 1.000 22.12115 81 GLN H N 1
ATOM 629 C CA . GLN A 1 82 ? 38.05046 -32.36814 -69.58221 1.000 23.90934 81 GLN H CA 1
ATOM 630 C C . GLN A 1 82 ? 39.27236 -33.22162 -69.27960 1.000 24.99728 81 GLN H C 1
ATOM 631 O O . GLN A 1 82 ? 40.19308 -33.30647 -70.09867 1.000 24.32027 81 GLN H O 1
ATOM 637 N N . ILE A 1 83 ? 39.32375 -33.81382 -68.08702 1.000 23.01649 82 ILE H N 1
ATOM 638 C CA . ILE A 1 83 ? 40.39020 -34.74787 -67.73640 1.000 23.41259 82 ILE H CA 1
ATOM 639 C C . ILE A 1 83 ? 39.76048 -36.11278 -67.50951 1.000 24.35590 82 ILE H C 1
ATOM 640 O O . ILE A 1 83 ? 38.80655 -36.22662 -66.72693 1.000 28.67990 82 ILE H O 1
ATOM 645 N N . SER A 1 84 A 40.28990 -37.14904 -68.17595 1.000 25.90648 82 SER H N 1
ATOM 646 C CA . SER A 1 84 A 39.73852 -38.49632 -68.03825 1.000 26.32027 82 SER H CA 1
ATOM 647 C C . SER A 1 84 A 40.62337 -39.38715 -67.16394 1.000 27.41418 82 SER H C 1
ATOM 648 O O . SER A 1 84 A 41.76262 -39.05343 -66.82193 1.000 28.99679 82 SER H O 1
ATOM 651 N N . SER A 1 85 B 40.04184 -40.52125 -66.76475 1.000 30.73255 82 SER H N 1
ATOM 652 C CA . SER A 1 85 B 40.72590 -41.57883 -66.00614 1.000 33.48768 82 SER H CA 1
ATOM 653 C C . SER A 1 85 B 41.47030 -41.03280 -64.77965 1.000 29.75591 82 SER H C 1
ATOM 654 O O . SER A 1 85 B 42.68097 -41.22289 -64.62639 1.000 31.73974 82 SER H O 1
ATOM 657 N N . LEU A 1 86 C 40.73222 -40.35276 -63.90879 1.000 30.51013 82 LEU H N 1
ATOM 658 C CA . LEU A 1 86 C 41.37255 -39.63827 -62.80858 1.000 30.67068 82 LEU H CA 1
ATOM 659 C C . LEU A 1 86 C 42.01368 -40.59175 -61.81076 1.000 32.00393 82 LEU H C 1
ATOM 660 O O . LEU A 1 86 C 41.45921 -41.64412 -61.49135 1.000 35.10714 82 LEU H O 1
ATOM 665 N N . THR A 1 87 ? 43.17714 -40.19796 -61.29076 1.000 32.18104 83 THR H N 1
ATOM 666 C CA . THR A 1 87 ? 43.85384 -40.91311 -60.21441 1.000 30.36894 83 THR H CA 1
ATOM 667 C C . THR A 1 87 ? 44.16085 -39.93706 -59.09220 1.000 30.54086 83 THR H C 1
ATOM 668 O O . THR A 1 87 ? 43.94387 -38.72909 -59.21431 1.000 27.74550 83 THR H O 1
ATOM 672 N N . SER A 1 88 ? 44.70653 -40.47565 -57.99577 1.000 28.81238 84 SER H N 1
ATOM 673 C CA . SER A 1 88 ? 45.03181 -39.62714 -56.85245 1.000 27.53821 84 SER H CA 1
ATOM 674 C C . SER A 1 88 ? 45.97610 -38.48397 -57.21921 1.000 29.71778 84 SER H C 1
ATOM 675 O O . SER A 1 88 ? 45.92527 -37.40791 -56.59530 1.000 30.51580 84 SER H O 1
ATOM 678 N N . GLU A 1 89 ? 46.87119 -38.70241 -58.18764 1.000 29.43010 85 GLU H N 1
ATOM 679 C CA . GLU A 1 89 ? 47.83532 -37.67468 -58.56511 1.000 27.93579 85 GLU H CA 1
ATOM 680 C C . GLU A 1 89 ? 47.19437 -36.50271 -59.28830 1.000 29.65059 85 GLU H C 1
ATOM 681 O O . GLU A 1 89 ? 47.83872 -35.45587 -59.44467 1.000 31.10902 85 GLU H O 1
ATOM 687 N N . ASP A 1 90 ? 45.92566 -36.62833 -59.65164 1.000 24.14392 86 ASP H N 1
ATOM 688 C CA . ASP A 1 90 ? 45.18728 -35.57428 -60.33958 1.000 26.29830 86 ASP H CA 1
ATOM 689 C C . ASP A 1 90 ? 44.45996 -34.62541 -59.39493 1.000 23.43151 86 ASP H C 1
ATOM 690 O O . ASP A 1 90 ? 43.84364 -33.65729 -59.87020 1.000 23.15154 86 ASP H O 1
ATOM 695 N N . SER A 1 91 ? 44.45435 -34.90055 -58.08725 1.000 22.68865 87 SER H N 1
ATOM 696 C CA . SER A 1 91 ? 43.89673 -33.93941 -57.14531 1.000 24.17895 87 SER H CA 1
ATOM 697 C C . SER A 1 91 ? 44.81733 -32.72777 -57.10240 1.000 23.23037 87 SER H C 1
ATOM 698 O O . SER A 1 91 ? 45.98364 -32.84565 -56.70541 1.000 29.57278 87 SER H O 1
ATOM 701 N N . ALA A 1 92 ? 44.29086 -31.56252 -57.44960 1.000 21.38524 88 ALA H N 1
ATOM 702 C CA . ALA A 1 92 ? 45.11323 -30.37158 -57.57593 1.000 23.01290 88 ALA H CA 1
ATOM 703 C C . ALA A 1 92 ? 44.17594 -29.20319 -57.83252 1.000 22.02703 88 ALA H C 1
ATOM 704 O O . ALA A 1 92 ? 42.98113 -29.38880 -58.08639 1.000 22.22534 88 ALA H O 1
ATOM 706 N N . VAL A 1 93 ? 44.74637 -27.99277 -57.79994 1.000 21.73803 89 VAL H N 1
ATOM 707 C CA . VAL A 1 93 ? 44.07885 -26.81612 -58.35865 1.000 21.54985 89 VAL H CA 1
ATOM 708 C C . VAL A 1 93 ? 44.48671 -26.66806 -59.80957 1.000 21.96838 89 VAL H C 1
ATOM 709 O O . VAL A 1 93 ? 45.67447 -26.79321 -60.14504 1.000 23.66389 89 VAL H O 1
ATOM 713 N N . TYR A 1 94 ? 43.50130 -26.41375 -60.67069 1.000 19.61533 90 TYR H N 1
ATOM 714 C CA . TYR A 1 94 ? 43.70317 -26.21821 -62.10433 1.000 18.14686 90 TYR H CA 1
ATOM 715 C C . TYR A 1 94 ? 43.34600 -24.78040 -62.45349 1.000 24.14099 90 TYR H C 1
ATOM 716 O O . TYR A 1 94 ? 42.24658 -24.30799 -62.12147 1.000 23.13448 90 TYR H O 1
ATOM 725 N N . PHE A 1 95 ? 44.28049 -24.08072 -63.10633 1.000 20.92274 91 PHE H N 1
ATOM 726 C CA . PHE A 1 95 ? 44.08206 -22.70259 -63.54098 1.000 18.99653 91 PHE H CA 1
ATOM 727 C C . PHE A 1 95 ? 43.92653 -22.63705 -65.05420 1.000 20.18207 91 PHE H C 1
ATOM 728 O O . PHE A 1 95 ? 44.56406 -23.39692 -65.78368 1.000 21.12876 91 PHE H O 1
ATOM 736 N N . CYS A 1 96 ? 43.12482 -21.68559 -65.52763 1.000 20.45115 92 CYS H N 1
ATOM 737 C CA . CYS A 1 96 ? 43.23349 -21.23115 -66.91755 1.000 19.87990 92 CYS H CA 1
ATOM 738 C C . CYS A 1 96 ? 43.94640 -19.88120 -66.93231 1.000 22.69048 92 CYS H C 1
ATOM 739 O O . CYS A 1 96 ? 43.90176 -19.12371 -65.95838 1.000 22.58278 92 CYS H O 1
ATOM 742 N N . ALA A 1 97 ? 44.62703 -19.57335 -68.03350 1.000 20.21740 93 ALA H N 1
ATOM 743 C CA . ALA A 1 97 ? 45.41595 -18.34374 -68.12963 1.000 20.00929 93 ALA H CA 1
ATOM 744 C C . ALA A 1 97 ? 45.47353 -17.92481 -69.58450 1.000 22.03067 93 ALA H C 1
ATOM 745 O O . ALA A 1 97 ? 45.76837 -18.75028 -70.44772 1.000 22.14706 93 ALA H O 1
ATOM 747 N N . SER A 1 98 ? 45.23625 -16.64274 -69.84827 1.000 20.90575 94 SER H N 1
ATOM 748 C CA . SER A 1 98 ? 45.30192 -16.13838 -71.21372 1.000 20.26212 94 SER H CA 1
ATOM 749 C C . SER A 1 98 ? 45.59536 -14.65216 -71.17620 1.000 25.22909 94 SER H C 1
ATOM 750 O O . SER A 1 98 ? 45.08151 -13.94037 -70.30016 1.000 24.43331 94 SER H O 1
ATOM 753 N N . ALA A 1 99 ? 46.45083 -14.19354 -72.07962 1.000 21.92309 95 ALA H N 1
ATOM 754 C CA . ALA A 1 99 ? 46.79996 -12.76154 -72.14386 1.000 24.94317 95 ALA H CA 1
ATOM 755 C C . ALA A 1 99 ? 47.30147 -12.34911 -70.75994 1.000 26.91623 95 ALA H C 1
ATOM 756 O O . ALA A 1 99 ? 48.16060 -13.02910 -70.17712 1.000 27.94856 95 ALA H O 1
ATOM 758 N N . ALA A 1 100 ? 46.81310 -11.24768 -70.20333 1.000 28.10900 101 ALA H N 1
ATOM 759 C CA . ALA A 1 100 ? 47.29828 -10.75725 -68.92727 1.000 28.21710 101 ALA H CA 1
ATOM 760 C C . ALA A 1 100 ? 46.59276 -11.37804 -67.72926 1.000 28.30926 101 ALA H C 1
ATOM 761 O O . ALA A 1 100 ? 46.84611 -10.94358 -66.59053 1.000 30.15237 101 ALA H O 1
ATOM 763 N N . TYR A 1 101 ? 45.72939 -12.38062 -67.92682 1.000 23.62769 102 TYR H N 1
ATOM 764 C CA . TYR A 1 101 ? 44.82425 -12.81710 -66.86465 1.000 24.47009 102 TYR H CA 1
ATOM 765 C C . TYR A 1 101 ? 45.03230 -14.27301 -66.47132 1.000 24.52375 102 TYR H C 1
ATOM 766 O O . TYR A 1 101 ? 45.43440 -15.11203 -67.28564 1.000 23.89850 102 TYR H O 1
ATOM 775 N N . TRP A 1 102 ? 44.75037 -14.56654 -65.19796 1.000 22.30966 103 TRP H N 1
ATOM 776 C CA . TRP A 1 102 ? 44.61474 -15.92105 -64.69506 1.000 20.89499 103 TRP H CA 1
ATOM 777 C C . TRP A 1 102 ? 43.23786 -16.06848 -64.05999 1.000 22.45898 103 TRP H C 1
ATOM 778 O O . TRP A 1 102 ? 42.73494 -15.13212 -63.41236 1.000 25.38562 103 TRP H O 1
ATOM 789 N N . GLY A 1 103 ? 42.65901 -17.26452 -64.18477 1.000 20.86096 104 GLY H N 1
ATOM 790 C CA . GLY A 1 103 ? 41.46004 -17.58766 -63.43764 1.000 21.20880 104 GLY H CA 1
ATOM 791 C C . GLY A 1 103 ? 41.78270 -17.83172 -61.97263 1.000 23.96508 104 GLY H C 1
ATOM 792 O O . GLY A 1 103 ? 42.94545 -17.86459 -61.53667 1.000 25.87629 104 GLY H O 1
ATOM 793 N N . GLN A 1 104 ? 40.72701 -18.01486 -61.18657 1.000 22.13255 105 GLN H N 1
ATOM 794 C CA . GLN A 1 104 ? 40.92336 -18.13712 -59.75188 1.000 21.36290 105 GLN H CA 1
ATOM 795 C C . GLN A 1 104 ? 41.22093 -19.57438 -59.31974 1.000 23.62042 105 GLN H C 1
ATOM 796 O O . GLN A 1 104 ? 41.46564 -19.80875 -58.12231 1.000 24.59628 105 GLN H O 1
ATOM 802 N N . GLY A 1 105 ? 41.19664 -20.52399 -60.24619 1.000 23.71521 106 GLY H N 1
ATOM 803 C CA . GLY A 1 105 ? 41.47922 -21.93990 -60.00486 1.000 22.60797 106 GLY H CA 1
ATOM 804 C C . GLY A 1 105 ? 40.23240 -22.73652 -59.67648 1.000 24.48774 106 GLY H C 1
ATOM 805 O O . GLY A 1 105 ? 39.26659 -22.23576 -59.08107 1.000 25.86609 106 GLY H O 1
ATOM 806 N N . THR A 1 106 ? 40.26049 -24.01440 -60.07409 1.000 22.35479 107 THR H N 1
ATOM 807 C CA . THR A 1 106 ? 39.23018 -25.00406 -59.74768 1.000 21.79639 107 THR H CA 1
ATOM 808 C C . THR A 1 106 ? 39.89048 -26.14380 -58.97504 1.000 22.45316 107 THR H C 1
ATOM 809 O O . THR A 1 106 ? 40.78651 -26.80500 -59.50316 1.000 23.77134 107 THR H O 1
ATOM 813 N N . LEU A 1 107 ? 39.46649 -26.37360 -57.72954 1.000 23.12942 108 LEU H N 1
ATOM 814 C CA . LEU A 1 107 ? 40.03724 -27.45449 -56.92562 1.000 25.29250 108 LEU H CA 1
ATOM 815 C C . LEU A 1 107 ? 39.32147 -28.76742 -57.24901 1.000 28.53740 108 LEU H C 1
ATOM 816 O O . LEU A 1 107 ? 38.10915 -28.87700 -57.05466 1.000 30.69599 108 LEU H O 1
ATOM 821 N N . VAL A 1 108 ? 40.07287 -29.77399 -57.69533 1.000 25.30930 109 VAL H N 1
ATOM 822 C CA . VAL A 1 108 ? 39.54341 -31.10457 -57.96907 1.000 22.89324 109 VAL H CA 1
ATOM 823 C C . VAL A 1 108 ? 40.06388 -32.05399 -56.90595 1.000 22.93510 109 VAL H C 1
ATOM 824 O O . VAL A 1 108 ? 41.27790 -32.12906 -56.69498 1.000 25.70706 109 VAL H O 1
ATOM 828 N N . THR A 1 109 ? 39.16040 -32.77758 -56.24624 1.000 24.31590 110 THR H N 1
ATOM 829 C CA . THR A 1 109 ? 39.52945 -33.80984 -55.27704 1.000 23.22984 110 THR H CA 1
ATOM 830 C C . THR A 1 109 ? 39.08738 -35.15775 -55.83621 1.000 25.02322 110 THR H C 1
ATOM 831 O O . THR A 1 109 ? 37.89516 -35.37342 -56.07838 1.000 25.14264 110 THR H O 1
ATOM 835 N N . VAL A 1 110 ? 40.04029 -36.06654 -56.01243 1.000 23.98973 111 VAL H N 1
ATOM 836 C CA . VAL A 1 110 ? 39.76291 -37.42466 -56.47745 1.000 24.30921 111 VAL H CA 1
ATOM 837 C C . VAL A 1 110 ? 39.61353 -38.32768 -55.25974 1.000 28.69336 111 VAL H C 1
ATOM 838 O O . VAL A 1 110 ? 40.57718 -38.55292 -54.51001 1.000 26.32424 111 VAL H O 1
ATOM 842 N N . SER A 1 111 ? 38.40408 -38.84236 -55.04796 1.000 26.53811 112 SER H N 1
ATOM 843 C CA . SER A 1 111 ? 38.11952 -39.64958 -53.87277 1.000 29.23791 112 SER H CA 1
ATOM 844 C C . SER A 1 111 ? 36.82389 -40.41653 -54.07760 1.000 32.93364 112 SER H C 1
ATOM 845 O O . SER A 1 111 ? 35.86550 -39.87999 -54.64153 1.000 33.48826 112 SER H O 1
ATOM 848 N N . SER A 1 112 ? 36.78577 -41.63837 -53.55169 1.000 36.78749 113 SER H N 1
ATOM 849 C CA A SER A 1 112 ? 35.54901 -42.40533 -53.56682 0.475 40.38686 113 SER H CA 1
ATOM 850 C CA B SER A 1 112 ? 35.59114 -42.47243 -53.52960 0.525 40.00032 113 SER H CA 1
ATOM 851 C C . SER A 1 112 ? 34.74384 -42.26281 -52.28093 1.000 38.18135 113 SER H C 1
ATOM 852 O O . SER A 1 112 ? 33.67930 -42.87669 -52.16371 1.000 41.00632 113 SER H O 1
ATOM 857 N N . ALA A 1 113 ? 35.19480 -41.43310 -51.34267 1.000 36.92171 114 ALA H N 1
ATOM 858 C CA . ALA A 1 113 ? 34.44149 -41.17231 -50.11956 1.000 38.59944 114 ALA H CA 1
ATOM 859 C C . ALA A 1 113 ? 33.21859 -40.29542 -50.39979 1.000 45.43430 114 ALA H C 1
ATOM 860 O O . ALA A 1 113 ? 33.20840 -39.47150 -51.32045 1.000 40.15877 114 ALA H O 1
ATOM 862 N N . SER A 1 114 ? 32.17197 -40.48072 -49.59645 1.000 42.83013 115 SER H N 1
ATOM 863 C CA . SER A 1 114 ? 30.97738 -39.65908 -49.72967 1.000 42.12993 115 SER H CA 1
ATOM 864 C C . SER A 1 114 ? 31.24164 -38.24546 -49.23735 1.000 40.41162 115 SER H C 1
ATOM 865 O O . SER A 1 114 ? 31.97961 -38.03057 -48.27472 1.000 34.71829 115 SER H O 1
ATOM 868 N N . THR A 1 115 ? 30.61775 -37.27567 -49.90320 1.000 35.97774 116 THR H N 1
ATOM 869 C CA . THR A 1 115 ? 30.73424 -35.89866 -49.47110 1.000 34.52067 116 THR H CA 1
ATOM 870 C C . THR A 1 115 ? 29.96684 -35.71362 -48.16214 1.000 34.55435 116 THR H C 1
ATOM 871 O O . THR A 1 115 ? 29.00892 -36.43744 -47.87099 1.000 35.11357 116 THR H O 1
ATOM 875 N N . LYS A 1 116 ? 30.43454 -34.76782 -47.34086 1.000 34.51950 117 LYS H N 1
ATOM 876 C CA . LYS A 1 116 ? 29.77076 -34.44553 -46.07760 1.000 36.39779 117 LYS H CA 1
ATOM 877 C C . LYS A 1 116 ? 29.77590 -32.94022 -45.87817 1.000 33.96866 117 LYS H C 1
ATOM 878 O O . LYS A 1 116 ? 30.83985 -32.31902 -45.93492 1.000 29.53388 117 LYS H O 1
ATOM 884 N N . GLY A 1 117 ? 28.59151 -32.35048 -45.64677 1.000 33.90644 118 GLY H N 1
ATOM 885 C CA . GLY A 1 117 ? 28.47609 -30.93619 -45.38543 1.000 33.59303 118 GLY H CA 1
ATOM 886 C C . GLY A 1 117 ? 28.88448 -30.55517 -43.97231 1.000 33.39197 118 GLY H C 1
ATOM 887 O O . GLY A 1 117 ? 28.81520 -31.36716 -43.04610 1.000 33.38983 118 GLY H O 1
ATOM 888 N N . PRO A 1 118 ? 29.32172 -29.30388 -43.77879 1.000 29.53082 119 PRO H N 1
ATOM 889 C CA . PRO A 1 118 ? 29.79228 -28.87932 -42.45609 1.000 32.25295 119 PRO H CA 1
ATOM 890 C C . PRO A 1 118 ? 28.67370 -28.53140 -41.48982 1.000 33.31584 119 PRO H C 1
ATOM 891 O O . PRO A 1 118 ? 27.57696 -28.14492 -41.89300 1.000 32.66936 119 PRO H O 1
ATOM 895 N N . SER A 1 119 ? 28.97812 -28.71509 -40.19805 1.000 30.45335 120 SER H N 1
ATOM 896 C CA A SER A 1 119 ? 28.26218 -28.07046 -39.10327 0.763 33.33861 120 SER H CA 1
ATOM 897 C CA B SER A 1 119 ? 28.25064 -28.05498 -39.12592 0.237 33.24557 120 SER H CA 1
ATOM 898 C C . SER A 1 119 ? 28.91071 -26.71679 -38.84303 1.000 30.69390 120 SER H C 1
ATOM 899 O O . SER A 1 119 ? 30.12307 -26.57274 -38.98549 1.000 31.11730 120 SER H O 1
ATOM 904 N N . VAL A 1 120 ? 28.10474 -25.72418 -38.47693 1.000 28.33052 121 VAL H N 1
ATOM 905 C CA . VAL A 1 120 ? 28.62238 -24.37607 -38.25477 1.000 27.09687 121 VAL H CA 1
ATOM 906 C C . VAL A 1 120 ? 28.24664 -23.91843 -36.85484 1.000 28.84870 121 VAL H C 1
ATOM 907 O O . VAL A 1 120 ? 27.06060 -23.82990 -36.51491 1.000 29.45472 121 VAL H O 1
ATOM 911 N N . PHE A 1 121 ? 29.25821 -23.60629 -36.04251 1.000 26.13460 122 PHE H N 1
ATOM 912 C CA . PHE A 1 121 ? 29.02670 -23.24166 -34.65199 1.000 25.00554 122 PHE H CA 1
ATOM 913 C C . PHE A 1 121 ? 29.54645 -21.83218 -34.38091 1.000 26.91903 122 PHE H C 1
ATOM 914 O O . PHE A 1 121 ? 30.62061 -21.45694 -34.86423 1.000 25.13017 122 PHE H O 1
ATOM 922 N N . PRO A 1 122 ? 28.82749 -21.04023 -33.59940 1.000 23.96948 123 PRO H N 1
ATOM 923 C CA . PRO A 1 122 ? 29.30254 -19.69221 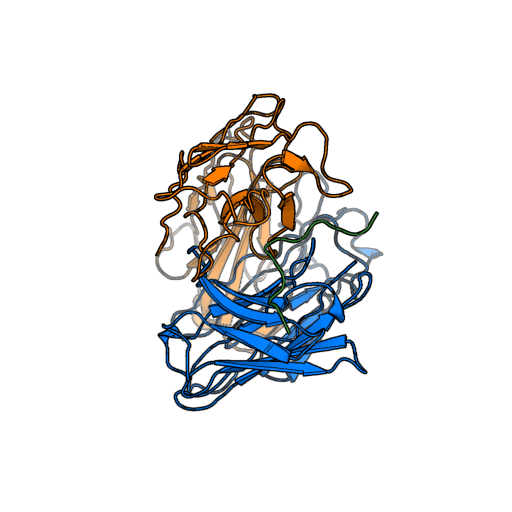-33.28964 1.000 23.36399 123 PRO H CA 1
ATOM 924 C C . PRO A 1 122 ? 30.50399 -19.69909 -32.34766 1.000 24.95841 123 PRO H C 1
ATOM 925 O O . PRO A 1 122 ? 30.61341 -20.52035 -31.43372 1.000 25.90870 123 PRO H O 1
ATOM 929 N N . LEU A 1 123 ? 31.40584 -18.76076 -32.59921 1.000 24.26423 124 LEU H N 1
ATOM 930 C CA . LEU A 1 123 ? 32.48008 -18.36822 -31.68753 1.000 25.04721 124 LEU H CA 1
ATOM 931 C C . LEU A 1 123 ? 32.01683 -17.02922 -31.10826 1.000 22.35461 124 LEU H C 1
ATOM 932 O O . LEU A 1 123 ? 32.23505 -15.96354 -31.68672 1.000 22.97437 124 LEU H O 1
ATOM 937 N N . ALA A 1 124 ? 31.33074 -17.10779 -29.95284 1.000 25.50006 125 ALA H N 1
ATOM 938 C CA . ALA A 1 124 ? 30.57574 -15.96778 -29.43172 1.000 27.13337 125 ALA H CA 1
ATOM 939 C C . ALA A 1 124 ? 31.50089 -14.96367 -28.74029 1.000 26.15533 125 ALA H C 1
ATOM 940 O O . ALA A 1 124 ? 32.35596 -15.35961 -27.94316 1.000 27.07435 125 ALA H O 1
ATOM 942 N N . PRO A 1 125 ? 31.33042 -13.66446 -28.97627 1.000 24.15283 126 PRO H N 1
ATOM 943 C CA . PRO A 1 125 ? 32.16241 -12.68745 -28.26614 1.000 25.36697 126 PRO H CA 1
ATOM 944 C C . PRO A 1 125 ? 31.72402 -12.54798 -26.81980 1.000 27.22659 126 PRO H C 1
ATOM 945 O O . PRO A 1 125 ? 30.54843 -12.72709 -26.48718 1.000 26.84369 126 PRO H O 1
ATOM 949 N N . SER A 1 126 ? 32.69097 -12.23294 -25.96221 1.000 23.52985 127 SER H N 1
ATOM 950 C CA . SER A 1 126 ? 32.42922 -12.10487 -24.51540 1.000 26.63451 127 SER H CA 1
ATOM 951 C C . SER A 1 126 ? 33.49912 -11.22141 -23.90179 1.000 25.34307 127 SER H C 1
ATOM 952 O O . SER A 1 126 ? 34.39503 -10.72588 -24.62549 1.000 27.37178 127 SER H O 1
ATOM 955 N N . SER A 1 127 ? 33.46897 -11.04930 -22.57386 1.000 25.83906 128 SER H N 1
ATOM 956 C CA . SER A 1 127 ? 34.55133 -10.34791 -21.90036 1.000 30.06293 128 SER H CA 1
ATOM 957 C C . SER A 1 127 ? 35.87321 -11.09219 -22.04114 1.000 30.20799 128 SER H C 1
ATOM 958 O O . SER A 1 127 ? 36.92864 -10.49705 -21.79701 1.000 35.62170 128 SER H O 1
ATOM 961 N N . LYS A 1 128 ? 35.84216 -12.37553 -22.46015 1.000 26.80113 129 LYS H N 1
ATOM 962 C CA . LYS A 1 128 ? 37.05524 -13.16974 -22.66029 1.000 24.22510 129 LYS H CA 1
ATOM 963 C C . LYS A 1 128 ? 37.57903 -13.08306 -24.09334 1.000 25.65429 129 LYS H C 1
ATOM 964 O O . LYS A 1 128 ? 38.63527 -13.66724 -24.39322 1.000 26.10145 129 LYS H O 1
ATOM 970 N N . SER A 1 129 ? 36.87748 -12.38824 -24.96833 1.000 24.93192 130 SER H N 1
ATOM 971 C CA . SER A 1 129 ? 37.36112 -12.17213 -26.32555 1.000 20.52698 130 SER H CA 1
ATOM 972 C C . SER A 1 129 ? 37.41144 -10.68511 -26.64272 1.000 23.92351 130 SER H C 1
ATOM 973 O O . SER A 1 129 ? 37.09769 -10.25538 -27.75485 1.000 24.58474 130 SER H O 1
ATOM 976 N N . THR A 1 130 ? 37.84447 -9.87462 -25.68537 1.000 24.29889 131 THR H N 1
ATOM 977 C CA . THR A 1 130 ? 38.06515 -8.45722 -25.91047 1.000 24.55193 131 THR H CA 1
ATOM 978 C C . THR A 1 130 ? 39.54632 -8.15112 -25.72693 1.000 28.78359 131 THR H C 1
ATOM 979 O O . THR A 1 130 ? 40.21442 -8.72397 -24.86104 1.000 29.52254 131 THR H O 1
ATOM 983 N N . SER A 1 131 ? 40.05950 -7.23583 -26.53807 1.000 24.00991 132 SER H N 1
ATOM 984 C CA . SER A 1 131 ? 41.46031 -6.82590 -26.42651 1.000 25.39276 132 SER H CA 1
ATOM 985 C C . SER A 1 131 ? 41.52632 -5.37926 -26.87778 1.000 28.37737 132 SER H C 1
ATOM 986 O O . SER A 1 131 ? 41.07190 -5.04473 -27.98081 1.000 26.40262 132 SER H O 1
ATOM 989 N N . GLY A 1 132 ? 42.05253 -4.51789 -26.01648 1.000 28.46934 133 GLY H N 1
ATOM 990 C CA . GLY A 1 132 ? 42.20127 -3.11179 -26.33442 1.000 31.67057 133 GLY H CA 1
ATOM 991 C C . GLY A 1 132 ? 40.93446 -2.42536 -26.78172 1.000 36.92793 133 GLY H C 1
ATOM 992 O O . GLY A 1 132 ? 40.98396 -1.51877 -27.62112 1.000 28.75161 133 GLY H O 1
ATOM 993 N N . GLY A 1 133 ? 39.78800 -2.84202 -26.23976 1.000 29.27303 134 GLY H N 1
ATOM 994 C CA . GLY A 1 133 ? 38.53289 -2.23840 -26.62522 1.000 26.98928 134 GLY H CA 1
ATOM 995 C C . GLY A 1 133 ? 37.89121 -2.81783 -27.88215 1.000 30.40118 134 GLY H C 1
ATOM 996 O O . GLY A 1 133 ? 36.79659 -2.37702 -28.26562 1.000 33.67308 134 GLY H O 1
ATOM 997 N N . THR A 1 134 ? 38.54667 -3.75802 -28.55957 1.000 24.74002 135 THR H N 1
ATOM 998 C CA . THR A 1 134 ? 37.96695 -4.46265 -29.69959 1.000 23.15337 135 THR H CA 1
ATOM 999 C C . THR A 1 134 ? 37.43796 -5.80052 -29.20511 1.000 23.49540 135 THR H C 1
ATOM 1000 O O . THR A 1 134 ? 37.81272 -6.26825 -28.12993 1.000 27.57044 135 THR H O 1
ATOM 1004 N N . ALA A 1 135 ? 36.56408 -6.41666 -29.99200 1.000 20.34033 136 ALA H N 1
ATOM 1005 C CA . ALA A 1 135 ? 36.05612 -7.74106 -29.67608 1.000 22.07614 136 ALA H CA 1
ATOM 1006 C C . ALA A 1 135 ? 36.26953 -8.64772 -30.87324 1.000 19.58077 136 ALA H C 1
ATOM 1007 O O . ALA A 1 135 ? 36.10784 -8.22031 -32.02424 1.000 22.03513 136 ALA H O 1
ATOM 1009 N N . ALA A 1 136 ? 36.65424 -9.89436 -30.60769 1.000 19.32770 137 ALA H N 1
ATOM 1010 C CA . ALA A 1 136 ? 36.67962 -10.89919 -31.65893 1.000 20.19798 137 ALA H CA 1
ATOM 1011 C C . ALA A 1 136 ? 35.48016 -11.83376 -31.54566 1.000 20.40640 137 ALA H C 1
ATOM 1012 O O . ALA A 1 136 ? 34.97152 -12.11074 -30.44359 1.000 21.56901 137 ALA H O 1
ATOM 1014 N N . LEU A 1 137 ? 35.02870 -12.30149 -32.71221 1.000 19.47391 138 LEU H N 1
ATOM 1015 C CA . LEU A 1 137 ? 33.92839 -13.25652 -32.81713 1.000 19.25264 138 LEU H CA 1
ATOM 1016 C C . LEU A 1 137 ? 34.18154 -14.09579 -34.07004 1.000 22.63793 138 LEU H C 1
ATOM 1017 O O . LEU A 1 137 ? 35.01948 -13.75400 -34.90494 1.000 21.41835 138 LEU H O 1
ATOM 1022 N N . GLY A 1 138 ? 33.45198 -15.18810 -34.23154 1.000 20.17317 139 GLY H N 1
ATOM 1023 C CA . GLY A 1 138 ? 33.70823 -15.98904 -35.42238 1.000 19.86362 139 GLY H CA 1
ATOM 1024 C C . GLY A 1 138 ? 32.73512 -17.13069 -35.58804 1.000 21.68542 139 GLY H C 1
ATOM 1025 O O . GLY A 1 138 ? 31.69020 -17.16529 -34.93590 1.000 22.64290 139 GLY H O 1
ATOM 1026 N N . CYS A 1 139 ? 33.08146 -18.05863 -36.50499 1.000 21.97463 140 CYS H N 1
ATOM 1027 C CA A CYS A 1 139 ? 32.33996 -19.31330 -36.63074 0.363 19.71276 140 CYS H CA 1
ATOM 1028 C CA B CYS A 1 139 ? 32.33754 -19.30206 -36.72200 0.637 20.81715 140 CYS H CA 1
ATOM 1029 C C . CYS A 1 139 ? 33.31790 -20.44878 -36.84544 1.000 22.58414 140 CYS H C 1
ATOM 1030 O O . CYS A 1 139 ? 34.35258 -20.28436 -37.49830 1.000 24.98186 140 CYS H O 1
ATOM 1035 N N . LEU A 1 140 ? 32.98758 -21.58179 -36.25257 1.000 21.68118 141 LEU H N 1
ATOM 1036 C CA . LEU A 1 140 ? 33.76103 -22.81003 -36.35978 1.000 22.05672 141 LEU H CA 1
ATOM 1037 C C . LEU A 1 140 ? 33.02058 -23.72438 -37.33218 1.000 23.32409 141 LEU H C 1
ATOM 1038 O O . LEU A 1 140 ? 31.83845 -24.02478 -37.11703 1.000 26.65533 141 LEU H O 1
ATOM 1043 N N . VAL A 1 141 ? 33.65657 -24.02078 -38.47262 1.000 22.79348 142 VAL H N 1
ATOM 1044 C CA . VAL A 1 141 ? 33.06373 -24.78405 -39.56804 1.000 22.51645 142 VAL H CA 1
ATOM 1045 C C . VAL A 1 141 ? 33.65898 -26.18873 -39.49409 1.000 26.83493 142 VAL H C 1
ATOM 1046 O O . VAL A 1 141 ? 34.81758 -26.40809 -39.85077 1.000 29.34909 142 VAL H O 1
ATOM 1050 N N . LYS A 1 142 ? 32.87301 -27.15478 -39.04193 1.000 27.34690 143 LYS H N 1
ATOM 1051 C CA . LYS A 1 142 ? 33.44099 -28.42051 -38.59838 1.000 26.28547 143 LYS H CA 1
ATOM 1052 C C . LYS A 1 142 ? 32.84922 -29.60733 -39.36275 1.000 28.10688 143 LYS H C 1
ATOM 1053 O O . LYS A 1 142 ? 31.67499 -29.60638 -39.73935 1.000 30.85175 143 LYS H O 1
ATOM 1059 N N . ASP A 1 143 ? 33.69701 -30.61039 -39.63411 1.000 26.08953 144 ASP H N 1
ATOM 1060 C CA . ASP A 1 143 ? 33.28674 -31.95960 -40.03916 1.000 24.65339 144 ASP H CA 1
ATOM 1061 C C . ASP A 1 143 ? 32.74899 -32.01907 -41.47628 1.000 28.76503 144 ASP H C 1
ATOM 1062 O O . ASP A 1 143 ? 31.68598 -32.59927 -41.74455 1.000 34.63626 144 ASP H O 1
ATOM 1067 N N . TYR A 1 144 ? 33.53086 -31.49628 -42.41542 1.000 26.59526 145 TYR H N 1
ATOM 1068 C CA . TYR A 1 144 ? 33.12151 -31.53653 -43.81683 1.000 26.40421 145 TYR H CA 1
ATOM 1069 C C . TYR A 1 144 ? 34.15649 -32.26227 -44.66966 1.000 25.45925 145 TYR H C 1
ATOM 1070 O O . TYR A 1 144 ? 35.31946 -32.41617 -44.28433 1.000 24.93344 145 TYR H O 1
ATOM 1079 N N . PHE A 1 145 ? 33.71914 -32.68086 -45.86725 1.000 25.57903 146 PHE H N 1
ATOM 1080 C CA . PHE A 1 145 ? 34.59253 -33.35781 -46.81575 1.000 25.60983 146 PHE H CA 1
ATOM 1081 C C . PHE A 1 145 ? 33.99881 -33.21467 -48.21317 1.000 26.35873 146 PHE H C 1
ATOM 1082 O O . PHE A 1 145 ? 32.80077 -33.46199 -48.37420 1.000 30.87623 146 PHE H O 1
ATOM 1090 N N . PRO A 1 146 ? 34.80424 -32.88105 -49.24574 1.000 28.60541 147 PRO H N 1
ATOM 1091 C CA . PRO A 1 146 ? 36.22917 -32.51700 -49.23144 1.000 24.90316 147 PRO H CA 1
ATOM 1092 C C . PRO A 1 146 ? 36.34596 -31.03341 -49.04428 1.000 24.73206 147 PRO H C 1
ATOM 1093 O O . PRO A 1 146 ? 35.34606 -30.38069 -48.78012 1.000 28.40313 147 PRO H O 1
ATOM 1097 N N . GLU A 1 147 ? 37.55255 -30.48127 -49.16958 1.000 26.03443 148 GLU H N 1
ATOM 1098 C CA . GLU A 1 147 ? 37.66171 -29.04398 -49.31685 1.000 22.51536 148 GLU H CA 1
ATOM 1099 C C . GLU A 1 147 ? 37.12057 -28.64370 -50.69077 1.000 25.12619 148 GLU H C 1
ATOM 1100 O O . GLU A 1 147 ? 37.00893 -29.48062 -51.58350 1.000 29.86549 148 GLU H O 1
ATOM 1106 N N . PRO A 1 148 ? 36.78112 -27.36779 -50.88649 1.000 25.18274 149 PRO H N 1
ATOM 1107 C CA . PRO A 1 148 ? 36.79459 -26.25665 -49.94372 1.000 25.58904 149 PRO H CA 1
ATOM 1108 C C . PRO A 1 148 ? 35.41982 -25.86608 -49.46181 1.000 24.63836 149 PRO H C 1
ATOM 1109 O O . PRO A 1 148 ? 34.41192 -26.21060 -50.04568 1.000 28.94181 149 PRO H O 1
ATOM 1113 N N . VAL A 1 149 ? 35.39385 -25.11560 -48.35844 1.000 26.46719 150 VAL H N 1
ATOM 1114 C CA . VAL A 1 149 ? 34.23767 -24.29433 -48.02826 1.000 29.76131 150 VAL H CA 1
ATOM 1115 C C . VAL A 1 149 ? 34.59434 -22.84975 -48.33143 1.000 29.70489 150 VAL H C 1
ATOM 1116 O O . VAL A 1 149 ? 35.76609 -22.44524 -48.27096 1.000 37.63145 150 VAL H O 1
ATOM 1120 N N . THR A 1 150 ? 33.58729 -22.06107 -48.67270 1.000 31.35625 151 THR H N 1
ATOM 1121 C CA . THR A 1 150 ? 33.75072 -20.61915 -48.74228 1.000 34.91078 151 THR H CA 1
ATOM 1122 C C . THR A 1 150 ? 32.99849 -20.02005 -47.57089 1.000 32.48769 151 THR H C 1
ATOM 1123 O O . THR A 1 150 ? 31.89562 -20.47600 -47.24124 1.000 32.43433 151 THR H O 1
ATOM 1127 N N . VAL A 1 151 ? 33.62068 -19.03045 -46.93474 1.000 29.79566 152 VAL H N 1
ATOM 1128 C CA . VAL A 1 151 ? 33.01794 -18.29412 -45.83282 1.000 24.68710 152 VAL H CA 1
ATOM 1129 C C . VAL A 1 151 ? 32.96853 -16.82776 -46.20779 1.000 26.60864 152 VAL H C 1
ATOM 1130 O O . VAL A 1 151 ? 34.00526 -16.23057 -46.53154 1.000 31.14759 152 VAL H O 1
ATOM 1134 N N . SER A 1 152 ? 31.77115 -16.24318 -46.16543 1.000 25.42108 153 SER H N 1
ATOM 1135 C CA . SER A 1 152 ? 31.64511 -14.79842 -46.16125 1.000 24.48864 153 SER H CA 1
ATOM 1136 C C . SER A 1 152 ? 30.94506 -14.36450 -44.87980 1.000 25.63836 153 SER H C 1
ATOM 1137 O O . SER A 1 152 ? 30.40489 -15.18329 -44.12768 1.000 25.77019 153 SER H O 1
ATOM 1140 N N . TRP A 1 153 ? 30.94479 -13.05596 -44.66215 1.000 25.24328 154 TRP H N 1
ATOM 1141 C CA . TRP A 1 153 ? 30.31929 -12.45122 -43.49787 1.000 23.24406 154 TRP H CA 1
ATOM 1142 C C . TRP A 1 153 ? 29.32619 -11.40412 -43.97717 1.000 23.73183 154 TRP H C 1
ATOM 1143 O O . TRP A 1 153 ? 29.64684 -10.60117 -44.86651 1.000 25.65993 154 TRP H O 1
ATOM 1154 N N . ASN A 1 154 ? 28.11683 -11.45260 -43.42009 1.000 24.43669 155 ASN H N 1
ATOM 1155 C CA . ASN A 1 154 ? 27.06923 -10.48161 -43.73902 1.000 24.11453 155 ASN H CA 1
ATOM 1156 C C . ASN A 1 154 ? 26.84993 -10.38680 -45.24419 1.000 28.07939 155 ASN H C 1
ATOM 1157 O O . ASN A 1 154 ? 26.72753 -9.30578 -45.82644 1.000 30.67890 155 ASN H O 1
ATOM 1162 N N . SER A 1 155 ? 26.77972 -11.55759 -45.86703 1.000 27.22461 156 SER H N 1
ATOM 1163 C CA . SER A 1 155 ? 26.52780 -11.67338 -47.29672 1.000 31.04492 156 SER H CA 1
ATOM 1164 C C . SER A 1 155 ? 27.53340 -10.88129 -48.10956 1.000 32.04432 156 SER H C 1
ATOM 1165 O O . SER A 1 155 ? 27.20736 -10.38326 -49.18659 1.000 36.51337 156 SER H O 1
ATOM 1168 N N . GLY A 1 156 ? 28.76356 -10.79899 -47.63277 1.000 29.41382 157 GLY H N 1
ATOM 1169 C CA . GLY A 1 156 ? 29.80060 -10.08628 -48.33685 1.000 30.87703 157 GLY H CA 1
ATOM 1170 C C . GLY A 1 156 ? 29.94147 -8.62982 -47.96165 1.000 36.32390 157 GLY H C 1
ATOM 1171 O O . GLY A 1 156 ? 30.91240 -7.99787 -48.39099 1.000 31.53716 157 GLY H O 1
ATOM 1172 N N . ALA A 1 157 ? 29.04841 -8.09151 -47.11507 1.000 28.88922 158 ALA H N 1
ATOM 1173 C CA . ALA A 1 157 ? 29.18248 -6.69368 -46.72064 1.000 30.25592 158 ALA H CA 1
ATOM 1174 C C . ALA A 1 157 ? 30.28166 -6.48490 -45.68912 1.000 28.47027 158 ALA H C 1
ATOM 1175 O O . ALA A 1 157 ? 30.70789 -5.34119 -45.46965 1.000 28.64974 158 ALA H O 1
ATOM 1177 N N . LEU A 1 158 ? 30.77035 -7.55990 -45.06650 1.000 24.81686 159 LEU H N 1
ATOM 1178 C CA . LEU A 1 158 ? 31.84281 -7.49032 -44.08840 1.000 20.69922 159 LEU H CA 1
ATOM 1179 C C . LEU A 1 158 ? 33.06154 -8.22623 -44.62768 1.000 27.22355 159 LEU H C 1
ATOM 1180 O O . LEU A 1 158 ? 33.01925 -9.45432 -44.81253 1.000 29.06650 159 LEU H O 1
ATOM 1185 N N . THR A 1 159 ? 34.14461 -7.47985 -44.85744 1.000 26.80373 160 THR H N 1
ATOM 1186 C CA . THR A 1 159 ? 35.40468 -8.07351 -45.30697 1.000 25.37700 160 THR H CA 1
ATOM 1187 C C . THR A 1 159 ? 36.60260 -7.61804 -44.47903 1.000 27.93730 160 THR H C 1
ATOM 1188 O O . THR A 1 159 ? 37.58776 -8.35440 -44.33077 1.000 31.91876 160 THR H O 1
ATOM 1192 N N . SER A 1 160 ? 36.53991 -6.42522 -43.92561 1.000 24.47855 161 SER H N 1
ATOM 1193 C CA . SER A 1 160 ? 37.65850 -5.90754 -43.15978 1.000 21.93862 161 SER H CA 1
ATOM 1194 C C . SER A 1 160 ? 37.82303 -6.65401 -41.82852 1.000 23.76767 161 SER H C 1
ATOM 1195 O O . SER A 1 160 ? 36.83790 -7.04875 -41.21002 1.000 28.39493 161 SER H O 1
ATOM 1198 N N . GLY A 1 161 ? 39.07448 -6.91208 -41.42610 1.000 26.06306 162 GLY H N 1
ATOM 1199 C CA . GLY A 1 161 ? 39.29050 -7.51403 -40.11655 1.000 24.25129 162 GLY H CA 1
ATOM 1200 C C . GLY A 1 161 ? 39.03142 -9.00519 -40.03938 1.000 24.34742 162 GLY H C 1
ATOM 1201 O O . GLY A 1 161 ? 39.03171 -9.55716 -38.92829 1.000 24.78976 162 GLY H O 1
ATOM 1202 N N . VAL A 1 162 ? 38.80283 -9.67199 -41.15907 1.000 22.22092 163 VAL H N 1
ATOM 1203 C CA . VAL A 1 162 ? 38.49020 -11.09979 -41.18649 1.000 19.43325 163 VAL H CA 1
ATOM 1204 C C . VAL A 1 162 ? 39.76605 -11.90590 -41.32389 1.000 22.32721 163 VAL H C 1
ATOM 1205 O O . VAL A 1 162 ? 40.62090 -11.60343 -42.16781 1.000 25.00472 163 VAL H O 1
ATOM 1209 N N . HIS A 1 163 ? 39.86282 -12.99263 -40.57063 1.000 19.12718 164 HIS H N 1
ATOM 1210 C CA . HIS A 1 163 ? 40.84203 -14.04126 -40.83666 1.000 19.20796 164 HIS H CA 1
ATOM 1211 C C . HIS A 1 163 ? 40.09407 -15.35159 -41.00015 1.000 20.35977 164 HIS H C 1
ATOM 1212 O O . HIS A 1 163 ? 39.51454 -15.86681 -40.03492 1.000 20.78828 164 HIS H O 1
ATOM 1219 N N . THR A 1 164 ? 40.11198 -15.90331 -42.21974 1.000 20.08201 165 THR H N 1
ATOM 1220 C CA . THR A 1 164 ? 39.58007 -17.24064 -42.46108 1.000 20.87825 165 THR H CA 1
ATOM 1221 C C . THR A 1 164 ? 40.78170 -18.18213 -42.54168 1.000 20.83590 165 THR H C 1
ATOM 1222 O O . THR A 1 164 ? 41.61389 -18.07455 -43.45192 1.000 23.93191 165 THR H O 1
ATOM 1226 N N . PHE A 1 165 ? 40.90783 -19.06272 -41.55055 1.000 19.36359 166 PHE H N 1
ATOM 1227 C CA . PHE A 1 165 ? 42.13066 -19.83298 -41.39546 1.000 18.43592 166 PHE H CA 1
ATOM 1228 C C . PHE A 1 165 ? 42.17429 -21.03395 -42.31915 1.000 22.28846 166 PHE H C 1
ATOM 1229 O O . PHE A 1 165 ? 41.13165 -21.60038 -42.66920 1.000 23.11322 166 PHE H O 1
ATOM 1237 N N . PRO A 1 166 ? 43.38272 -21.48351 -42.67272 1.000 20.06700 167 PRO H N 1
ATOM 1238 C CA . PRO A 1 166 ? 43.50626 -22.78734 -43.34823 1.000 19.89122 167 PRO H CA 1
ATOM 1239 C C . PRO A 1 166 ? 42.84985 -23.88646 -42.52232 1.000 23.10940 167 PRO H C 1
ATOM 1240 O O . PRO A 1 166 ? 42.97812 -23.93105 -41.29201 1.000 20.64788 167 PRO H O 1
ATOM 1244 N N . ALA A 1 167 ? 42.11082 -24.76156 -43.19189 1.000 21.75060 168 ALA H N 1
ATOM 1245 C CA . ALA A 1 167 ? 41.48323 -25.89353 -42.50864 1.000 22.31367 168 ALA H CA 1
ATOM 1246 C C . ALA A 1 167 ? 42.53119 -26.85399 -41.95168 1.000 20.82864 168 ALA H C 1
ATOM 1247 O O . ALA A 1 167 ? 43.67613 -26.90582 -42.42777 1.000 22.54807 168 ALA H O 1
ATOM 1249 N N . VAL A 1 168 ? 42.14932 -27.57322 -40.88545 1.000 20.09499 169 VAL H N 1
ATOM 1250 C CA . VAL A 1 168 ? 42.94287 -28.69265 -40.41173 1.000 19.01745 169 VAL H CA 1
ATOM 1251 C C . VAL A 1 168 ? 42.19613 -29.96931 -40.75198 1.000 23.11455 169 VAL H C 1
ATOM 1252 O O . VAL A 1 168 ? 40.97283 -29.99368 -40.91250 1.000 24.94571 169 VAL H O 1
ATOM 1256 N N . LEU A 1 169 ? 42.95296 -31.04741 -40.85151 1.000 21.03362 170 LEU H N 1
ATOM 1257 C CA . LEU A 1 169 ? 42.41004 -32.36737 -41.10284 1.000 21.16245 170 LEU H CA 1
ATOM 1258 C C . LEU A 1 169 ? 42.27029 -33.08447 -39.77092 1.000 24.49263 170 LEU H C 1
ATOM 1259 O O . LEU A 1 169 ? 43.27457 -33.34953 -39.10586 1.000 24.38638 170 LEU H O 1
ATOM 1264 N N . GLN A 1 170 ? 41.04736 -33.46680 -39.42396 1.000 23.18952 171 GLN H N 1
ATOM 1265 C CA . GLN A 1 170 ? 40.83627 -34.16500 -38.15493 1.000 23.92063 171 GLN H CA 1
ATOM 1266 C C . GLN A 1 170 ? 41.12888 -35.65747 -38.30257 1.000 24.74041 171 GLN H C 1
ATOM 1267 O O . GLN A 1 170 ? 41.18327 -36.20310 -39.41383 1.000 29.89167 171 GLN H O 1
ATOM 1273 N N . SER A 1 171 ? 41.30312 -36.33910 -37.15846 1.000 29.30137 172 SER H N 1
ATOM 1274 C CA . SER A 1 171 ? 41.62460 -37.76709 -37.21583 1.000 34.13200 172 SER H CA 1
ATOM 1275 C C . SER A 1 171 ? 40.52303 -38.59411 -37.87315 1.000 36.04979 172 SER H C 1
ATOM 1276 O O . SER A 1 171 ? 40.79177 -39.71250 -38.32112 1.000 39.96246 172 SER H O 1
ATOM 1279 N N . SER A 1 172 ? 39.29668 -38.07798 -37.92474 1.000 33.10514 173 SER H N 1
ATOM 1280 C CA . SER A 1 172 ? 38.19779 -38.71501 -38.64295 1.000 32.40413 173 SER H CA 1
ATOM 1281 C C . SER A 1 172 ? 38.33709 -38.63283 -40.15796 1.000 34.93796 173 SER H C 1
ATOM 1282 O O . SER A 1 172 ? 37.54212 -39.26114 -40.87167 1.000 35.59935 173 SER H O 1
ATOM 1285 N N . GLY A 1 173 ? 39.29195 -37.86237 -40.66618 1.000 30.33136 174 GLY H N 1
ATOM 1286 C CA . GLY A 1 173 ? 39.37609 -37.61818 -42.09895 1.000 28.95650 174 GLY H CA 1
ATOM 1287 C C . GLY A 1 173 ? 38.49609 -36.48562 -42.59282 1.000 29.31861 174 GLY H C 1
ATOM 1288 O O . GLY A 1 173 ? 38.45136 -36.23769 -43.81364 1.000 28.12365 174 GLY H O 1
ATOM 1289 N N . LEU A 1 174 ? 37.78061 -35.80173 -41.70081 1.000 25.47069 175 LEU H 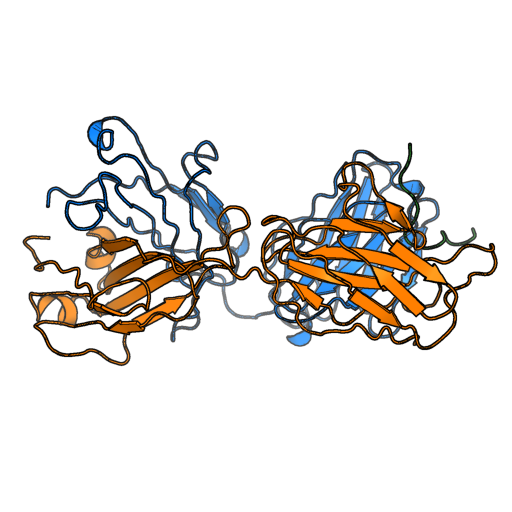N 1
ATOM 1290 C CA . LEU A 1 174 ? 37.00235 -34.62417 -42.04043 1.000 24.07644 175 LEU H CA 1
ATOM 1291 C C . LEU A 1 174 ? 37.78084 -33.35749 -41.69956 1.000 25.78471 175 LEU H C 1
ATOM 1292 O O . LEU A 1 174 ? 38.61161 -33.34498 -40.78526 1.000 28.88881 175 LEU H O 1
ATOM 1297 N N . TYR A 1 175 ? 37.43790 -32.26365 -42.37543 1.000 21.93686 176 TYR H N 1
ATOM 1298 C CA . TYR A 1 175 ? 38.11564 -30.98983 -42.19397 1.000 21.47899 176 TYR H CA 1
ATOM 1299 C C . TYR A 1 175 ? 37.38289 -30.11149 -41.18589 1.000 24.58653 176 TYR H C 1
ATOM 1300 O O . TYR A 1 175 ? 36.18004 -30.25808 -40.95267 1.000 25.58353 176 TYR H O 1
ATOM 1309 N N . SER A 1 176 ? 38.12966 -29.17272 -40.59779 1.000 24.19079 177 SER H N 1
ATOM 1310 C CA A SER A 1 176 ? 37.56817 -28.16191 -39.70999 0.724 21.20707 177 SER H CA 1
ATOM 1311 C CA B SER A 1 176 ? 37.53365 -28.14394 -39.75918 0.276 22.00610 177 SER H CA 1
ATOM 1312 C C . SER A 1 176 ? 38.30559 -26.85123 -39.93070 1.000 21.77915 177 SER H C 1
ATOM 1313 O O . SER A 1 176 ? 39.53064 -26.86246 -40.06836 1.000 27.35833 177 SER H O 1
ATOM 1318 N N . LEU A 1 177 ? 37.58800 -25.72544 -39.95895 1.000 20.85600 178 LEU H N 1
ATOM 1319 C CA . LEU A 1 177 ? 38.26838 -24.44242 -40.05470 1.000 20.39480 178 LEU H CA 1
ATOM 1320 C C . LEU A 1 177 ? 37.53942 -23.42083 -39.19166 1.000 21.23232 178 LEU H C 1
ATOM 1321 O O . LEU A 1 177 ? 36.37010 -23.59543 -38.82841 1.000 23.65257 178 LEU H O 1
ATOM 1326 N N . SER A 1 178 ? 38.24848 -22.34135 -38.86236 1.000 21.72936 179 SER H N 1
ATOM 1327 C CA A SER A 1 178 ? 37.61629 -21.21514 -38.19973 0.679 21.90666 179 SER H CA 1
ATOM 1328 C CA B SER A 1 178 ? 37.66691 -21.20233 -38.16833 0.321 22.71544 179 SER H CA 1
ATOM 1329 C C . SER A 1 178 ? 37.73007 -19.95996 -39.04851 1.000 21.25816 179 SER H C 1
ATOM 1330 O O . SER A 1 178 ? 38.68601 -19.76164 -39.81185 1.000 21.34028 179 SER H O 1
ATOM 1335 N N . SER A 1 179 ? 36.71271 -19.11418 -38.93497 1.000 20.58144 180 SER H N 1
ATOM 1336 C CA . SER A 1 179 ? 36.74593 -17.78541 -39.54338 1.000 19.13209 180 SER H CA 1
ATOM 1337 C C . SER A 1 179 ? 36.39685 -16.77646 -38.45853 1.000 20.73192 180 SER H C 1
ATOM 1338 O O . SER A 1 179 ? 35.39618 -16.94738 -37.76491 1.000 21.68864 180 SER H O 1
ATOM 1341 N N . VAL A 1 180 ? 37.24010 -15.75332 -38.28181 1.000 19.76424 181 VAL H N 1
ATOM 1342 C CA . VAL A 1 180 ? 37.06808 -14.80961 -37.18473 1.000 21.00682 181 VAL H CA 1
ATOM 1343 C C . VAL A 1 180 ? 37.11990 -13.38298 -37.71468 1.000 19.55544 181 VAL H C 1
ATOM 1344 O O . VAL A 1 180 ? 37.63869 -13.10508 -38.80601 1.000 21.08867 181 VAL H O 1
ATOM 1348 N N . VAL A 1 181 ? 36.52202 -12.47419 -36.94696 1.000 19.72095 182 VAL H N 1
ATOM 1349 C CA A VAL A 1 181 ? 36.59598 -11.05556 -37.27000 0.583 18.44800 182 VAL H CA 1
ATOM 1350 C CA B VAL A 1 181 ? 36.49617 -11.04575 -37.26574 0.417 19.05496 182 VAL H CA 1
ATOM 1351 C C . VAL A 1 181 ? 36.75543 -10.27055 -35.98138 1.000 17.98367 182 VAL H C 1
ATOM 1352 O O . VAL A 1 181 ? 36.26033 -10.65341 -34.92177 1.000 20.73381 182 VAL H O 1
ATOM 1359 N N . THR A 1 182 ? 37.51410 -9.17981 -36.07442 1.000 20.13600 183 THR H N 1
ATOM 1360 C CA A THR A 1 182 ? 37.64186 -8.25221 -34.95845 0.433 18.61297 183 THR H CA 1
ATOM 1361 C CA B THR A 1 182 ? 37.68824 -8.23498 -34.97279 0.567 18.67813 183 THR H CA 1
ATOM 1362 C C . THR A 1 182 ? 36.85097 -6.99858 -35.29221 1.000 18.80264 183 THR H C 1
ATOM 1363 O O . THR A 1 182 ? 36.94300 -6.45803 -36.41489 1.000 20.76194 183 THR H O 1
ATOM 1370 N N . VAL A 1 183 ? 36.03524 -6.57349 -34.33150 1.000 19.99676 184 VAL H N 1
ATOM 1371 C CA . VAL A 1 183 ? 35.06601 -5.48861 -34.48670 1.000 17.46586 184 VAL H CA 1
ATOM 1372 C C . VAL A 1 183 ? 35.12324 -4.56820 -33.26683 1.000 18.97807 184 VAL H C 1
ATOM 1373 O O . VAL A 1 183 ? 35.73128 -4.93108 -32.25590 1.000 20.27170 184 VAL H O 1
ATOM 1377 N N . PRO A 1 184 ? 34.47197 -3.40611 -33.27933 1.000 19.88570 185 PRO H N 1
ATOM 1378 C CA . PRO A 1 184 ? 34.34649 -2.63157 -32.03055 1.000 22.67339 185 PRO H CA 1
ATOM 1379 C C . PRO A 1 184 ? 33.59658 -3.41669 -30.97644 1.000 21.27797 185 PRO H C 1
ATOM 1380 O O . PRO A 1 184 ? 32.57370 -4.05601 -31.24821 1.000 22.25439 185 PRO H O 1
ATOM 1384 N N . SER A 1 185 ? 34.10122 -3.38822 -29.73740 1.000 23.14236 186 SER H N 1
ATOM 1385 C CA A SER A 1 185 ? 33.27166 -3.95486 -28.69224 0.609 22.24036 186 SER H CA 1
ATOM 1386 C CA B SER A 1 185 ? 33.29785 -3.92140 -28.64857 0.391 23.61426 186 SER H CA 1
ATOM 1387 C C . SER A 1 185 ? 32.02561 -3.09642 -28.47394 1.000 24.60976 186 SER H C 1
ATOM 1388 O O . SER A 1 185 ? 30.96069 -3.63725 -28.16536 1.000 30.62582 186 SER H O 1
ATOM 1393 N N . SER A 1 186 ? 32.11517 -1.78400 -28.72692 1.000 23.42163 187 SER H N 1
ATOM 1394 C CA . SER A 1 186 ? 31.03953 -0.85340 -28.39141 1.000 26.50581 187 SER H CA 1
ATOM 1395 C C . SER A 1 186 ? 29.72362 -1.17659 -29.06683 1.000 35.07565 187 SER H C 1
ATOM 1396 O O . SER A 1 186 ? 28.66093 -0.86058 -28.51314 1.000 34.42680 187 SER H O 1
ATOM 1399 N N . SER A 1 187 ? 29.76020 -1.76159 -30.26392 1.000 33.45250 188 SER H N 1
ATOM 1400 C CA . SER A 1 187 ? 28.56291 -1.90731 -31.08912 1.000 37.45450 188 SER H CA 1
ATOM 1401 C C . SER A 1 187 ? 28.06348 -3.34730 -31.15947 1.000 33.45417 188 SER H C 1
ATOM 1402 O O . SER A 1 187 ? 27.24360 -3.67056 -32.01735 1.000 24.03251 188 SER H O 1
ATOM 1405 N N . LEU A 1 188 ? 28.49344 -4.22277 -30.23977 1.000 24.84428 189 LEU H N 1
ATOM 1406 C CA . LEU A 1 188 ? 27.96408 -5.57960 -30.25216 1.000 23.42344 189 LEU H CA 1
ATOM 1407 C C . LEU A 1 188 ? 26.46479 -5.63288 -29.98505 1.000 26.18830 189 LEU H C 1
ATOM 1408 O O . LEU A 1 188 ? 25.82322 -6.64066 -30.30845 1.000 28.60856 189 LEU H O 1
ATOM 1413 N N . GLY A 1 189 ? 25.87361 -4.57710 -29.40543 1.000 24.34225 190 GLY H N 1
ATOM 1414 C CA . GLY A 1 189 ? 24.43769 -4.62173 -29.20835 1.000 26.41153 190 GLY H CA 1
ATOM 1415 C C . GLY A 1 189 ? 23.61500 -4.12069 -30.36987 1.000 30.26271 190 GLY H C 1
ATOM 1416 O O . GLY A 1 189 ? 22.39887 -4.35435 -30.38974 1.000 33.45107 190 GLY H O 1
ATOM 1417 N N . THR A 1 190 ? 24.24712 -3.42584 -31.32396 1.000 25.39121 191 THR H N 1
ATOM 1418 C CA . THR A 1 190 ? 23.51365 -2.86906 -32.45988 1.000 25.56487 191 THR H CA 1
ATOM 1419 C C . THR A 1 190 ? 23.83552 -3.52839 -33.78633 1.000 22.54124 191 THR H C 1
ATOM 1420 O O . THR A 1 190 ? 22.99454 -3.47996 -34.69206 1.000 26.35637 191 THR H O 1
ATOM 1424 N N . GLN A 1 191 ? 24.99226 -4.17281 -33.91946 1.000 21.20015 192 GLN H N 1
ATOM 1425 C CA . GLN A 1 191 ? 25.34747 -4.78759 -35.19422 1.000 19.83374 192 GLN H CA 1
ATOM 1426 C C . GLN A 1 191 ? 24.99429 -6.27629 -35.19573 1.000 23.87761 192 GLN H C 1
ATOM 1427 O O . GLN A 1 191 ? 24.90272 -6.91691 -34.14407 1.000 26.79274 192 GLN H O 1
ATOM 1433 N N . THR A 1 192 ? 24.73891 -6.80961 -36.38589 1.000 23.29568 193 THR H N 1
ATOM 1434 C CA A THR A 1 192 ? 24.48649 -8.23086 -36.55212 0.481 24.85137 193 THR H CA 1
ATOM 1435 C CA B THR A 1 192 ? 24.45847 -8.22604 -36.58660 0.519 25.05262 193 THR H CA 1
ATOM 1436 C C . THR A 1 192 ? 25.62382 -8.82953 -37.36229 1.000 25.71205 193 THR H C 1
ATOM 1437 O O . THR A 1 192 ? 26.07668 -8.23722 -38.34596 1.000 27.58416 193 THR H O 1
ATOM 1444 N N . TYR A 1 193 ? 26.11823 -9.98396 -36.91207 1.000 22.50575 194 TYR H N 1
ATOM 1445 C CA . TYR A 1 193 ? 27.20257 -10.67427 -37.58818 1.000 23.02731 194 TYR H CA 1
ATOM 1446 C C . TYR A 1 193 ? 26.74277 -12.07503 -37.95307 1.000 25.59584 194 TYR H C 1
ATOM 1447 O O . TYR A 1 193 ? 26.46329 -12.88440 -37.06235 1.000 26.10056 194 TYR H O 1
ATOM 1456 N N . ILE A 1 194 ? 26.67876 -12.35734 -39.25514 1.000 22.07168 195 ILE H N 1
ATOM 1457 C CA . ILE A 1 194 ? 26.22095 -13.64816 -39.76816 1.000 23.31094 195 ILE H CA 1
ATOM 1458 C C . ILE A 1 194 ? 27.31268 -14.22650 -40.66013 1.000 26.00867 195 ILE H C 1
ATOM 1459 O O . ILE A 1 194 ? 27.75470 -13.57127 -41.61040 1.000 25.42575 195 ILE H O 1
ATOM 1464 N N . CYS A 1 195 ? 27.75773 -15.44537 -40.37417 1.000 24.25333 196 CYS H N 1
ATOM 1465 C CA A CYS A 1 195 ? 28.74545 -16.12761 -41.19829 0.405 26.25789 196 CYS H CA 1
ATOM 1466 C CA B CYS A 1 195 ? 28.73336 -16.07948 -41.25539 0.595 26.26652 196 CYS H CA 1
ATOM 1467 C C . CYS A 1 195 ? 27.99096 -16.93798 -42.25973 1.000 27.33677 196 CYS H C 1
ATOM 1468 O O . CYS A 1 195 ? 27.05507 -17.65097 -41.91433 1.000 27.39207 196 CYS H O 1
ATOM 1473 N N . ASN A 1 196 ? 28.37726 -16.80146 -43.53530 1.000 24.26396 197 ASN H N 1
ATOM 1474 C CA . ASN A 1 196 ? 27.69885 -17.47575 -44.63521 1.000 26.30908 197 ASN H CA 1
ATOM 1475 C C . ASN A 1 196 ? 28.63067 -18.54191 -45.18541 1.000 28.08259 197 ASN H C 1
ATOM 1476 O O . ASN A 1 196 ? 29.68360 -18.20358 -45.72868 1.000 31.50024 197 ASN H O 1
ATOM 1481 N N . VAL A 1 197 ? 28.25332 -19.81136 -45.06620 1.000 27.96460 198 VAL H N 1
ATOM 1482 C CA . VAL A 1 197 ? 29.15728 -20.91732 -45.38674 1.000 28.44742 198 VAL H CA 1
ATOM 1483 C C . VAL A 1 197 ? 28.59189 -21.71375 -46.56472 1.000 29.50648 198 VAL H C 1
ATOM 1484 O O . VAL A 1 197 ? 27.45501 -22.19791 -46.51497 1.000 33.89000 198 VAL H O 1
ATOM 1488 N N . ASN A 1 198 ? 29.40234 -21.87870 -47.60570 1.000 29.63272 199 ASN H N 1
ATOM 1489 C CA . ASN A 1 198 ? 29.00085 -22.60047 -48.79663 1.000 30.86622 199 ASN H CA 1
ATOM 1490 C C . ASN A 1 198 ? 29.96485 -23.75865 -49.01607 1.000 29.03983 199 ASN H C 1
ATOM 1491 O O . ASN A 1 198 ? 31.18352 -23.58018 -48.94765 1.000 33.16883 199 ASN H O 1
ATOM 1496 N N . HIS A 1 199 ? 29.41556 -24.94808 -49.23040 1.000 33.45314 200 HIS H N 1
ATOM 1497 C CA . HIS A 1 199 ? 30.20029 -26.15575 -49.49228 1.000 34.58897 200 HIS H CA 1
ATOM 1498 C C . HIS A 1 199 ? 29.61400 -26.74947 -50.76797 1.000 33.42451 200 HIS H C 1
ATOM 1499 O O . HIS A 1 199 ? 28.63885 -27.49123 -50.70653 1.000 34.75021 200 HIS H O 1
ATOM 1506 N N . LYS A 1 200 ? 30.18436 -26.39689 -51.91947 1.000 36.77678 201 LYS H N 1
ATOM 1507 C CA . LYS A 1 200 ? 29.61283 -26.84442 -53.19131 1.000 40.7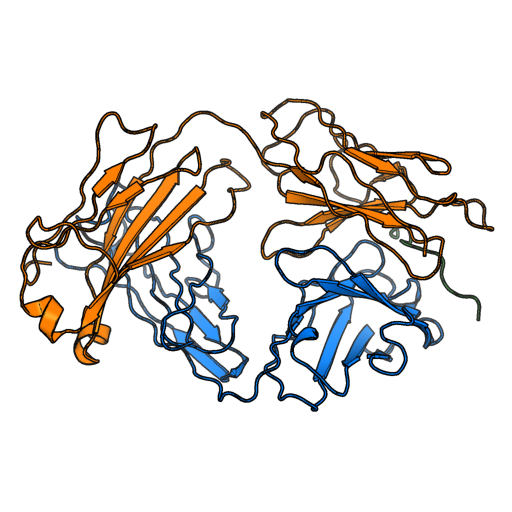7795 201 LYS H CA 1
ATOM 1508 C C . LYS A 1 200 ? 29.52359 -28.36498 -53.34067 1.000 42.51347 201 LYS H C 1
ATOM 1509 O O . LYS A 1 200 ? 28.49146 -28.84429 -53.84764 1.000 43.45628 201 LYS H O 1
ATOM 1515 N N . PRO A 1 201 ? 30.52394 -29.17082 -52.94857 1.000 37.01164 202 PRO H N 1
ATOM 1516 C CA . PRO A 1 201 ? 30.43523 -30.61437 -53.23472 1.000 40.37316 202 PRO H CA 1
ATOM 1517 C C . PRO A 1 201 ? 29.26134 -31.30537 -52.56878 1.000 40.73600 202 PRO H C 1
ATOM 1518 O O . PRO A 1 201 ? 28.81171 -32.34324 -53.07162 1.000 42.47418 202 PRO H O 1
ATOM 1522 N N . SER A 1 202 ? 28.74955 -30.77740 -51.45530 1.000 38.13438 203 SER H N 1
ATOM 1523 C CA . SER A 1 202 ? 27.55892 -31.33781 -50.82324 1.000 41.08812 203 SER H CA 1
ATOM 1524 C C . SER A 1 202 ? 26.32129 -30.48348 -51.04503 1.000 46.47931 203 SER H C 1
ATOM 1525 O O . SER A 1 202 ? 25.27696 -30.76785 -50.45040 1.000 45.55398 203 SER H O 1
ATOM 1528 N N . ASN A 1 203 ? 26.41727 -29.42741 -51.85215 1.000 41.68663 204 ASN H N 1
ATOM 1529 C CA . ASN A 1 203 ? 25.29777 -28.50285 -52.05281 1.000 46.93288 204 ASN H CA 1
ATOM 1530 C C . ASN A 1 203 ? 24.72922 -28.00027 -50.71862 1.000 50.84534 204 ASN H C 1
ATOM 1531 O O . ASN A 1 203 ? 23.51469 -27.93702 -50.51335 1.000 57.23867 204 ASN H O 1
ATOM 1536 N N . THR A 1 204 ? 25.61661 -27.62348 -49.80104 1.000 40.55874 205 THR H N 1
ATOM 1537 C CA . THR A 1 204 ? 25.23477 -27.14657 -48.47792 1.000 42.06828 205 THR H CA 1
ATOM 1538 C C . THR A 1 204 ? 25.50471 -25.65102 -48.38506 1.000 45.54783 205 THR H C 1
ATOM 1539 O O . THR A 1 204 ? 26.61150 -25.20013 -48.69690 1.000 41.07464 205 THR H O 1
ATOM 1543 N N . LYS A 1 205 ? 24.48251 -24.88473 -48.00545 1.000 36.31818 206 LYS H N 1
ATOM 1544 C CA . LYS A 1 205 ? 24.63072 -23.48915 -47.61735 1.000 38.60789 206 LYS H CA 1
ATOM 1545 C C . LYS A 1 205 ? 24.12401 -23.35318 -46.19158 1.000 35.66653 206 LYS H C 1
ATOM 1546 O O . LYS A 1 205 ? 23.04062 -23.85337 -45.87721 1.000 41.54774 206 LYS H O 1
ATOM 1552 N N . VAL A 1 206 ? 24.87773 -22.65620 -45.33783 1.000 34.30742 207 VAL H N 1
ATOM 1553 C CA . VAL A 1 206 ? 24.47232 -22.43300 -43.95071 1.000 34.20987 207 VAL H CA 1
ATOM 1554 C C . VAL A 1 206 ? 24.76778 -20.97901 -43.58615 1.000 36.38872 207 VAL H C 1
ATOM 1555 O O . VAL A 1 206 ? 25.88392 -20.49943 -43.81596 1.000 37.39018 207 VAL H O 1
ATOM 1559 N N . ASP A 1 207 ? 23.77947 -20.27868 -43.01722 1.000 33.11834 208 ASP H N 1
ATOM 1560 C CA . ASP A 1 207 ? 23.98377 -18.94494 -42.45003 1.000 33.33861 208 ASP H CA 1
ATOM 1561 C C . ASP A 1 207 ? 23.85207 -19.05970 -40.93539 1.000 36.29097 208 ASP H C 1
ATOM 1562 O O . ASP A 1 207 ? 22.85121 -19.59353 -40.44169 1.000 49.34768 208 ASP H O 1
ATOM 1567 N N . LYS A 1 208 ? 24.85306 -18.57382 -40.18952 1.000 26.87309 209 LYS H N 1
ATOM 1568 C CA . LYS A 1 208 ? 24.81283 -18.68136 -38.73542 1.000 27.22749 209 LYS H CA 1
ATOM 1569 C C . LYS A 1 208 ? 25.00357 -17.29401 -38.13464 1.000 28.28055 209 LYS H C 1
ATOM 1570 O O . LYS A 1 208 ? 26.05813 -16.67926 -38.32813 1.000 25.75884 209 LYS H O 1
ATOM 1576 N N . LYS A 1 209 ? 24.00101 -16.81617 -37.39216 1.000 27.02470 210 LYS H N 1
ATOM 1577 C CA . LYS A 1 209 ? 24.11401 -15.55913 -36.66510 1.000 26.28774 210 LYS H CA 1
ATOM 1578 C C . LYS A 1 209 ? 24.93878 -15.77482 -35.40503 1.000 26.51361 210 LYS H C 1
ATOM 1579 O O . LYS A 1 209 ? 24.67243 -16.70050 -34.63331 1.000 31.35665 210 LYS H O 1
ATOM 1585 N N . VAL A 1 210 ? 25.92692 -14.91733 -35.18277 1.000 23.90344 211 VAL H N 1
ATOM 1586 C CA . VAL A 1 210 ? 26.82269 -15.05851 -34.03988 1.000 26.11729 211 VAL H CA 1
ATOM 1587 C C . VAL A 1 210 ? 26.42826 -14.01108 -33.01431 1.000 28.08509 211 VAL H C 1
ATOM 1588 O O . VAL A 1 210 ? 26.60611 -12.81468 -33.24386 1.000 29.88124 211 VAL H O 1
ATOM 1592 N N . GLU A 1 211 ? 25.91833 -14.45729 -31.86549 1.000 28.42434 212 GLU H N 1
ATOM 1593 C CA . GLU A 1 211 ? 25.44323 -13.48694 -30.89470 1.000 37.67153 212 GLU H CA 1
ATOM 1594 C C . GLU A 1 211 ? 26.32845 -13.48770 -29.66245 1.000 32.75834 212 GLU H C 1
ATOM 1595 O O . GLU A 1 211 ? 26.92846 -14.51613 -29.33196 1.000 31.85448 212 GLU H O 1
ATOM 1601 N N . PRO A 1 212 ? 26.44144 -12.35055 -28.96822 1.000 31.42809 213 PRO H N 1
ATOM 1602 C CA . PRO A 1 212 ? 27.31347 -12.28916 -27.78418 1.000 36.38075 213 PRO H CA 1
ATOM 1603 C C . PRO A 1 212 ? 26.87466 -13.22361 -26.66659 1.000 36.95168 213 PRO H C 1
ATOM 1604 O O . PRO A 1 212 ? 25.69183 -13.57207 -26.56259 1.000 33.65014 213 PRO H O 1
ATOM 1608 N N . LYS A 1 213 ? 27.83393 -13.69303 -25.87261 1.000 31.29132 214 LYS H N 1
ATOM 1609 C CA . LYS A 1 213 ? 27.53041 -14.37366 -24.61924 1.000 36.64374 214 LYS H CA 1
ATOM 1610 C C . LYS A 1 213 ? 27.37629 -13.34682 -23.50022 1.000 53.61603 214 LYS H C 1
ATOM 1611 O O . LYS A 1 213 ? 27.88830 -12.22780 -23.59908 1.000 66.34969 214 LYS H O 1
ATOM 1617 N N . SER A 1 214 ? 26.66284 -13.73656 -22.43115 1.000 62.06106 215 SER H N 1
ATOM 1618 C CA . SER A 1 214 ? 26.44649 -12.83239 -21.29685 1.000 66.42514 215 SER H CA 1
ATOM 1619 C C . SER A 1 214 ? 27.72267 -12.62542 -20.48536 1.000 81.00518 215 SER H C 1
ATOM 1620 O O . SER A 1 214 ? 27.97339 -11.51838 -19.98908 1.000 71.15441 215 SER H O 1
ATOM 1623 N N . CYS A 1 215 ? 28.53135 -13.67627 -20.32873 1.000 71.80921 216 CYS H N 1
ATOM 1624 C CA . CYS A 1 215 ? 29.80761 -13.60416 -19.60722 1.000 76.71351 216 CYS H CA 1
ATOM 1625 C C . CYS A 1 215 ? 30.82927 -12.62972 -20.23245 1.000 76.15706 216 CYS H C 1
ATOM 1626 O O . CYS A 1 215 ? 31.69412 -12.05470 -19.56486 1.000 75.89827 216 CYS H O 1
ATOM 1630 N N . ASP B 2 1 ? 62.95543 -30.87505 -72.58420 1.000 29.64849 1 ASP L N 1
ATOM 1631 C CA . ASP B 2 1 ? 62.29017 -29.64590 -72.12528 1.000 26.17028 1 ASP L CA 1
ATOM 1632 C C . ASP B 2 1 ? 63.29611 -28.58249 -71.74179 1.000 26.12641 1 ASP L C 1
ATOM 1633 O O . ASP B 2 1 ? 64.43670 -28.88867 -71.39591 1.000 29.18660 1 ASP L O 1
ATOM 1638 N N . VAL B 2 2 ? 62.88145 -27.32368 -71.82347 1.000 24.22079 2 VAL L N 1
ATOM 1639 C CA . VAL B 2 2 ? 63.73518 -26.21760 -71.42224 1.000 23.25609 2 VAL L CA 1
ATOM 1640 C C . VAL B 2 2 ? 63.48856 -25.97727 -69.93538 1.000 24.78120 2 VAL L C 1
ATOM 1641 O O . VAL B 2 2 ? 62.35069 -25.72851 -69.51339 1.000 29.75546 2 VAL L O 1
ATOM 1645 N N . VAL B 2 3 ? 64.54146 -26.10108 -69.13193 1.000 22.81857 3 VAL L N 1
ATOM 1646 C CA . VAL B 2 3 ? 64.44929 -25.97808 -67.67206 1.000 23.09623 3 VAL L CA 1
ATOM 1647 C C . VAL B 2 3 ? 64.63071 -24.52606 -67.27971 1.000 26.96493 3 VAL L C 1
ATOM 1648 O O . VAL B 2 3 ? 65.55990 -23.86007 -67.74212 1.000 24.25660 3 VAL L O 1
ATOM 1652 N N . MET B 2 4 ? 63.79318 -24.04748 -66.34952 1.000 24.16461 4 MET L N 1
ATOM 1653 C CA . MET B 2 4 ? 63.84442 -22.67228 -65.86489 1.000 24.35397 4 MET L CA 1
ATOM 1654 C C . MET B 2 4 ? 64.32692 -22.73816 -64.42677 1.000 25.25080 4 MET L C 1
ATOM 1655 O O . MET B 2 4 ? 63.65871 -23.35096 -63.59685 1.000 26.85247 4 MET L O 1
ATOM 1660 N N . THR B 2 5 ? 65.50764 -22.17998 -64.15481 1.000 23.81511 5 THR L N 1
ATOM 1661 C CA . THR B 2 5 ? 66.11142 -22.22252 -62.81973 1.000 22.60354 5 THR L CA 1
ATOM 1662 C C . THR B 2 5 ? 66.01575 -20.84392 -62.19012 1.000 25.92689 5 THR L C 1
ATOM 1663 O O . THR B 2 5 ? 66.65016 -19.90196 -62.66184 1.000 24.67550 5 THR L O 1
ATOM 1667 N N . GLN B 2 6 ? 65.32255 -20.74496 -61.05867 1.000 24.20730 6 GLN L N 1
ATOM 1668 C CA . GLN B 2 6 ? 65.11108 -19.47075 -60.39339 1.000 25.71210 6 GLN L CA 1
ATOM 1669 C C . GLN B 2 6 ? 65.91042 -19.42806 -59.10605 1.000 25.84324 6 GLN L C 1
ATOM 1670 O O . GLN B 2 6 ? 65.92509 -20.40780 -58.35931 1.000 29.08995 6 GLN L O 1
ATOM 1676 N N . THR B 2 7 ? 66.58014 -18.31026 -58.86713 1.000 24.07692 7 THR L N 1
ATOM 1677 C CA A THR B 2 7 ? 67.23915 -18.10621 -57.58373 0.668 26.27866 7 THR L CA 1
ATOM 1678 C CA B THR B 2 7 ? 67.36197 -18.06043 -57.65195 0.332 28.36218 7 THR L CA 1
ATOM 1679 C C . THR B 2 7 ? 67.03900 -16.67320 -57.13319 1.000 28.40653 7 THR L C 1
ATOM 1680 O O . THR B 2 7 ? 66.83097 -15.76106 -57.93688 1.000 28.94876 7 THR L O 1
ATOM 1687 N N . PRO B 2 8 ? 67.01598 -16.44465 -55.80947 1.000 26.25907 8 PRO L N 1
ATOM 1688 C CA . PRO B 2 8 ? 67.08227 -17.44898 -54.74880 1.000 29.42575 8 PRO L CA 1
ATOM 1689 C C . PRO B 2 8 ? 65.76205 -18.19233 -54.56903 1.000 29.06167 8 PRO L C 1
ATOM 1690 O O . PRO B 2 8 ? 64.79206 -17.81950 -55.19258 1.000 30.03294 8 PRO L O 1
ATOM 1694 N N . LEU B 2 9 ? 65.73029 -19.21027 -53.71051 1.000 29.24355 9 LEU L N 1
ATOM 1695 C CA . LEU B 2 9 ? 64.47093 -19.87332 -53.39054 1.000 28.29624 9 LEU L CA 1
ATOM 1696 C C . LEU B 2 9 ? 63.58763 -19.00207 -52.51548 1.000 28.24602 9 LEU L C 1
ATOM 1697 O O . LEU B 2 9 ? 62.36067 -19.05269 -52.65306 1.000 26.27739 9 LEU L O 1
ATOM 1702 N N . THR B 2 10 ? 64.20009 -18.23824 -51.59713 1.000 28.19533 10 THR L N 1
ATOM 1703 C CA . THR B 2 10 ? 63.50606 -17.34072 -50.67685 1.000 24.90312 10 THR L CA 1
ATOM 1704 C C . THR B 2 10 ? 64.24845 -16.01814 -50.57686 1.000 27.67658 10 THR L C 1
ATOM 1705 O O . THR B 2 10 ? 65.48337 -15.99201 -50.54882 1.000 30.32704 10 THR L O 1
ATOM 1709 N N . LEU B 2 11 ? 63.47665 -14.92449 -50.54970 1.000 25.46983 11 LEU L N 1
ATOM 1710 C CA . LEU B 2 11 ? 63.95521 -13.56513 -50.32983 1.000 25.50577 11 LEU L CA 1
ATOM 1711 C C . LEU B 2 11 ? 63.29397 -13.07516 -49.05791 1.000 24.50076 11 LEU L C 1
ATOM 1712 O O . LEU B 2 11 ? 62.06302 -13.00606 -49.00257 1.000 29.47865 11 LEU L O 1
ATOM 1717 N N . SER B 2 12 ? 64.08771 -12.74575 -48.03981 1.000 24.79470 12 SER L N 1
ATOM 1718 C CA A SER B 2 12 ? 63.57185 -12.18940 -46.79497 0.497 24.12992 12 SER L CA 1
ATOM 1719 C CA B SER B 2 12 ? 63.59343 -12.20120 -46.78842 0.503 24.46578 12 SER L CA 1
ATOM 1720 C C . SER B 2 12 ? 64.02925 -10.74084 -46.73117 1.000 26.86547 12 SER L C 1
ATOM 1721 O O . SER B 2 12 ? 65.22478 -10.46822 -46.57864 1.000 31.83474 12 SER L O 1
ATOM 1726 N N . VAL B 2 13 ? 63.07906 -9.80614 -46.86238 1.000 22.00829 13 VAL L N 1
ATOM 1727 C CA . VAL B 2 13 ? 63.44132 -8.40724 -47.08754 1.000 21.70733 13 VAL L CA 1
ATOM 1728 C C . VAL B 2 13 ? 62.67326 -7.46587 -46.17339 1.000 24.44656 13 VAL L C 1
ATOM 1729 O O . VAL B 2 13 ? 61.57490 -7.77095 -45.69946 1.000 23.55898 13 VAL L O 1
ATOM 1733 N N . THR B 2 14 ? 63.27121 -6.30547 -45.91314 1.000 23.59338 14 THR L N 1
ATOM 1734 C CA . THR B 2 14 ? 62.58066 -5.27120 -45.16400 1.000 23.39185 14 THR L CA 1
ATOM 1735 C C . THR B 2 14 ? 61.90828 -4.30842 -46.13161 1.000 22.66369 14 THR L C 1
ATOM 1736 O O . THR B 2 14 ? 62.27516 -4.18781 -47.30539 1.000 23.40768 14 THR L O 1
ATOM 1740 N N . ILE B 2 15 ? 60.90238 -3.61007 -45.60676 1.000 25.29483 15 ILE L N 1
ATOM 1741 C CA . ILE B 2 15 ? 60.21839 -2.59612 -46.38421 1.000 24.13141 15 ILE L CA 1
ATOM 1742 C C . ILE B 2 15 ? 61.21994 -1.53741 -46.79211 1.000 25.66481 15 ILE L C 1
ATOM 1743 O O . ILE B 2 15 ? 61.97412 -1.01624 -45.95688 1.000 26.33539 15 ILE L O 1
ATOM 1748 N N . GLY B 2 16 ? 61.21041 -1.20006 -48.07980 1.000 23.59024 16 GLY L N 1
ATOM 1749 C CA . GLY B 2 16 ? 62.13119 -0.24365 -48.64188 1.000 26.74280 16 GLY L CA 1
ATOM 1750 C C . GLY B 2 16 ? 63.38290 -0.81747 -49.27298 1.000 26.24613 16 GLY L C 1
ATOM 1751 O O . GLY B 2 16 ? 64.09022 -0.08411 -49.97116 1.000 31.43808 16 GLY L O 1
ATOM 1752 N N . GLN B 2 17 ? 63.68280 -2.07317 -49.04908 1.000 25.34799 17 GLN L N 1
ATOM 1753 C CA . GLN B 2 17 ? 64.88577 -2.74451 -49.53434 1.000 25.51373 17 GLN L CA 1
ATOM 1754 C C . GLN B 2 17 ? 64.74807 -3.04270 -51.02809 1.000 25.08946 17 GLN L C 1
ATOM 1755 O O . GLN B 2 17 ? 63.68902 -3.47751 -51.45802 1.000 26.19422 17 GLN L O 1
ATOM 1761 N N . PRO B 2 18 ? 65.79422 -2.87401 -51.82742 1.000 22.59478 18 PRO L N 1
ATOM 1762 C CA . PRO B 2 18 ? 65.74641 -3.41256 -53.19780 1.000 20.99561 18 PRO L CA 1
ATOM 1763 C C . PRO B 2 18 ? 65.78669 -4.93768 -53.18522 1.000 24.17133 18 PRO L C 1
ATOM 1764 O O . PRO B 2 18 ? 66.31539 -5.57136 -52.26065 1.000 24.35000 18 PRO L O 1
ATOM 1768 N N . ALA B 2 19 ? 65.23079 -5.53967 -54.24344 1.000 22.51112 19 ALA L N 1
ATOM 1769 C CA . ALA B 2 19 ? 65.20257 -6.99018 -54.34151 1.000 23.72737 19 ALA L CA 1
ATOM 1770 C C . ALA B 2 19 ? 65.47160 -7.37709 -55.78517 1.000 23.31580 19 ALA L C 1
ATOM 1771 O O . ALA B 2 19 ? 65.09992 -6.63651 -56.69902 1.000 24.82043 19 ALA L O 1
ATOM 1773 N N . SER B 2 20 ? 66.11362 -8.53621 -55.98730 1.000 22.09374 20 SER L N 1
ATOM 1774 C CA A SER B 2 20 ? 66.41060 -9.03143 -57.33743 0.541 23.39267 20 SER L CA 1
ATOM 1775 C CA B SER B 2 20 ? 66.35098 -9.02505 -57.34846 0.459 22.98542 20 SER L CA 1
ATOM 1776 C C . SER B 2 20 ? 66.17848 -10.53681 -57.39602 1.000 25.05057 20 SER L C 1
ATOM 1777 O O . SER B 2 20 ? 66.59273 -11.26331 -56.48406 1.000 26.78901 20 SER L O 1
ATOM 1782 N N . ILE B 2 21 ? 65.54306 -11.01955 -58.47407 1.000 22.51470 21 ILE L N 1
ATOM 1783 C CA . ILE B 2 21 ? 65.28530 -12.44112 -58.66504 1.000 22.70087 21 ILE L CA 1
ATOM 1784 C C . ILE B 2 21 ? 65.84611 -12.83003 -60.02718 1.000 22.89090 21 ILE L C 1
ATOM 1785 O O . ILE B 2 21 ? 65.63545 -12.11136 -61.00876 1.000 25.54180 21 ILE L O 1
ATOM 1790 N N . SER B 2 22 ? 66.56863 -13.95235 -60.08748 1.000 23.28620 22 SER L N 1
ATOM 1791 C CA . SER B 2 22 ? 67.18345 -14.41526 -61.32794 1.000 24.60342 22 SER L CA 1
ATOM 1792 C C . SER B 2 22 ? 66.42347 -15.60148 -61.88572 1.000 24.21433 22 SER L C 1
ATOM 1793 O O . SER B 2 22 ? 65.98283 -16.47507 -61.13712 1.000 25.52123 22 SER L O 1
ATOM 1796 N N . CYS B 2 23 ? 66.27564 -15.64228 -63.22078 1.000 22.00635 23 CYS L N 1
ATOM 1797 C CA . CYS B 2 23 ? 65.67317 -16.77098 -63.91005 1.000 25.12269 23 CYS L CA 1
ATOM 1798 C C . CYS B 2 23 ? 66.61673 -17.10382 -65.05140 1.000 25.19611 23 CYS L C 1
ATOM 1799 O O . CYS B 2 23 ? 66.85458 -16.25425 -65.91576 1.000 28.98513 23 CYS L O 1
ATOM 1802 N N . LYS B 2 24 ? 67.17966 -18.30781 -65.03902 1.000 24.67986 24 LYS L N 1
ATOM 1803 C CA . LYS B 2 24 ? 68.03850 -18.77376 -66.12102 1.000 26.20423 24 LYS L CA 1
ATOM 1804 C C . LYS B 2 24 ? 67.39824 -19.95033 -66.84231 1.000 24.76465 24 LYS L C 1
ATOM 1805 O O . LYS B 2 24 ? 66.90589 -20.88426 -66.21242 1.000 26.70305 24 LYS L O 1
ATOM 1811 N N . SER B 2 25 ? 67.35982 -19.88246 -68.17260 1.000 22.35559 25 SER L N 1
ATOM 1812 C CA . SER B 2 25 ? 66.78981 -20.96407 -68.96940 1.000 22.17166 25 SER L CA 1
ATOM 1813 C C . SER B 2 25 ? 67.90476 -21.85334 -69.51592 1.000 23.77065 25 SER L C 1
ATOM 1814 O O . SER B 2 25 ? 69.02180 -21.39532 -69.73952 1.000 25.54905 25 SER L O 1
ATOM 1817 N N . SER B 2 26 ? 67.59512 -23.13796 -69.74770 1.000 23.21951 26 SER L N 1
ATOM 1818 C CA . SER B 2 26 ? 68.64919 -24.04780 -70.21165 1.000 22.77540 26 SER L CA 1
ATOM 1819 C C . SER B 2 26 ? 68.95183 -23.87910 -71.69898 1.000 23.06754 26 SER L C 1
ATOM 1820 O O . SER B 2 26 ? 69.97070 -24.40560 -72.19566 1.000 25.12279 26 SER L O 1
ATOM 1823 N N . GLN B 2 27 ? 68.08903 -23.16307 -72.39775 1.000 21.74060 27 GLN L N 1
ATOM 1824 C CA . GLN B 2 27 ? 68.26617 -22.88672 -73.82094 1.000 22.01673 27 GLN L CA 1
ATOM 1825 C C . GLN B 2 27 ? 67.78475 -21.47040 -74.09185 1.000 22.81720 27 GLN L C 1
ATOM 1826 O O . GLN B 2 27 ? 66.97718 -20.91964 -73.33785 1.000 24.18947 27 GLN L O 1
ATOM 1832 N N . SER B 2 28 A 68.29080 -20.87957 -75.18313 1.000 22.96376 27 SER L N 1
ATOM 1833 C CA . SER B 2 28 A 67.85669 -19.52985 -75.53512 1.000 22.43484 27 SER L CA 1
ATOM 1834 C C . SER B 2 28 A 66.33834 -19.44636 -75.69433 1.000 22.87093 27 SER L C 1
ATOM 1835 O O . SER B 2 28 A 65.71058 -20.33825 -76.27134 1.000 24.88987 27 SER L O 1
ATOM 1838 N N . LEU B 2 29 B 65.75623 -18.34428 -75.20695 1.000 22.62064 27 LEU L N 1
ATOM 1839 C CA . LEU B 2 29 B 64.32864 -18.08296 -75.35440 1.000 23.37201 27 LEU L CA 1
ATOM 1840 C C . LEU B 2 29 B 63.99609 -17.18844 -76.55841 1.000 25.48300 27 LEU L C 1
ATOM 1841 O O . LEU B 2 29 B 62.84321 -16.74079 -76.67397 1.000 23.95011 27 LEU L O 1
ATOM 1846 N N . LEU B 2 30 C 64.95790 -16.92827 -77.45477 1.000 24.28769 27 LEU L N 1
ATOM 1847 C CA . LEU B 2 30 C 64.66623 -16.15992 -78.67681 1.000 24.21253 27 LEU L CA 1
ATOM 1848 C C . LEU B 2 30 C 63.80729 -16.98361 -79.62117 1.000 25.85352 27 LEU L C 1
ATOM 1849 O O . LEU B 2 30 C 64.21483 -18.07132 -80.04481 1.000 28.79955 27 LEU L O 1
ATOM 1854 N N . TYR B 2 31 D 62.63752 -16.45745 -79.99412 1.000 25.57718 27 TYR L N 1
ATOM 1855 C CA . TYR B 2 31 D 61.76991 -17.13894 -80.94347 1.000 25.26375 27 TYR L CA 1
ATOM 1856 C C . TYR B 2 31 D 62.05331 -16.66440 -82.36642 1.000 26.95921 27 TYR L C 1
ATOM 1857 O O . TYR B 2 31 D 62.74549 -15.66516 -82.60138 1.000 28.31230 27 TYR L O 1
ATOM 1866 N N . SER B 2 32 E 61.49662 -17.39478 -83.33225 1.000 26.15459 27 SER L N 1
ATOM 1867 C CA . SER B 2 32 E 61.83862 -17.12410 -84.72799 1.000 27.82354 27 SER L CA 1
ATOM 1868 C C . SER B 2 32 E 61.21081 -15.83986 -85.26059 1.000 26.88269 27 SER L C 1
ATOM 1869 O O . SER B 2 32 E 61.59926 -15.39289 -86.34729 1.000 30.99650 27 SER L O 1
ATOM 1872 N N . ASP B 2 33 ? 60.26777 -15.23454 -84.53092 1.000 28.23022 28 ASP L N 1
ATOM 1873 C CA . ASP B 2 33 ? 59.76351 -13.91484 -84.87537 1.000 27.63242 28 ASP L CA 1
ATOM 1874 C C . ASP B 2 33 ? 60.56961 -12.78133 -84.26152 1.000 30.07123 28 ASP L C 1
ATOM 1875 O O . ASP B 2 33 ? 60.16830 -11.62030 -84.38408 1.000 33.35069 28 ASP L O 1
ATOM 1880 N N . GLY B 2 34 ? 61.69234 -13.07897 -83.59483 1.000 29.35200 29 GLY L N 1
ATOM 1881 C CA . GLY B 2 34 ? 62.52245 -12.04368 -83.03043 1.000 30.08222 29 GLY L CA 1
ATOM 1882 C C . GLY B 2 34 ? 62.17780 -11.64458 -81.61873 1.000 30.77468 29 GLY L C 1
ATOM 1883 O O . GLY B 2 34 ? 62.93616 -10.86639 -81.01344 1.000 33.63441 29 GLY L O 1
ATOM 1884 N N . LYS B 2 35 ? 61.05834 -12.13400 -81.07727 1.000 27.64611 30 LYS L N 1
ATOM 1885 C CA . LYS B 2 35 ? 60.65416 -11.81110 -79.72196 1.000 25.87188 30 LYS L CA 1
ATOM 1886 C C . LYS B 2 35 ? 61.14352 -12.88238 -78.75823 1.000 25.10971 30 LYS L C 1
ATOM 1887 O O . LYS B 2 35 ? 61.36583 -14.03834 -79.12689 1.000 24.68200 30 LYS L O 1
ATOM 1893 N N . THR B 2 36 ? 61.27586 -12.47952 -77.49843 1.000 23.03092 31 THR L N 1
ATOM 1894 C CA . THR B 2 36 ? 61.67415 -13.37717 -76.41825 1.000 23.51617 31 THR L CA 1
ATOM 1895 C C . THR B 2 36 ? 60.51398 -13.46908 -75.42669 1.000 24.27670 31 THR L C 1
ATOM 1896 O O . THR B 2 36 ? 60.19225 -12.48475 -74.73818 1.000 24.90943 31 THR L O 1
ATOM 1900 N N . TYR B 2 37 ? 59.90167 -14.66341 -75.33834 1.000 23.07706 32 TYR L N 1
ATOM 1901 C CA . TYR B 2 37 ? 58.65327 -14.87199 -74.59261 1.000 23.32524 32 TYR L CA 1
ATOM 1902 C C . TYR B 2 37 ? 59.01085 -15.32820 -73.18029 1.000 23.07878 32 TYR L C 1
ATOM 1903 O O . TYR B 2 37 ? 59.01673 -16.51526 -72.84128 1.000 22.34198 32 TYR L O 1
ATOM 1912 N N . LEU B 2 38 ? 59.30926 -14.34838 -72.34169 1.000 20.64934 33 LEU L N 1
ATOM 1913 C CA . LEU B 2 38 ? 59.59487 -14.59257 -70.93687 1.000 19.29810 33 LEU L CA 1
ATOM 1914 C C . LEU B 2 38 ? 58.66430 -13.74159 -70.08014 1.000 21.59565 33 LEU L C 1
ATOM 1915 O O . LEU B 2 38 ? 58.65956 -12.51098 -70.20480 1.000 21.90446 33 LEU L O 1
ATOM 1920 N N . ASN B 2 39 ? 57.90572 -14.38925 -69.19614 1.000 20.72323 34 ASN L N 1
ATOM 1921 C CA . ASN B 2 39 ? 56.86495 -13.75311 -68.39088 1.000 20.06793 34 ASN L CA 1
ATOM 1922 C C . ASN B 2 39 ? 57.22229 -13.87339 -66.91680 1.000 19.77421 34 ASN L C 1
ATOM 1923 O O . ASN B 2 39 ? 57.81952 -14.86800 -66.49900 1.000 20.87599 34 ASN L O 1
ATOM 1928 N N . TRP B 2 40 ? 56.82075 -12.88087 -66.12454 1.000 19.87521 35 TRP L N 1
ATOM 1929 C CA . TRP B 2 40 ? 56.91942 -12.97581 -64.65981 1.000 18.33493 35 TRP L CA 1
ATOM 1930 C C . TRP B 2 40 ? 55.54163 -12.88793 -64.02380 1.000 21.77260 35 TRP L C 1
ATOM 1931 O O . TRP B 2 40 ? 54.73447 -12.02119 -64.40142 1.000 21.69566 35 TRP L O 1
ATOM 1942 N N . LEU B 2 41 ? 55.30331 -13.73618 -62.99525 1.000 21.50586 36 LEU L N 1
ATOM 1943 C CA . LEU B 2 41 ? 54.02840 -13.85587 -62.29831 1.000 19.87864 36 LEU L CA 1
ATOM 1944 C C . LEU B 2 41 ? 54.28654 -13.66952 -60.81160 1.000 20.15359 36 LEU L C 1
ATOM 1945 O O . LEU B 2 41 ? 55.38238 -13.98444 -60.33685 1.000 21.40978 36 LEU L O 1
ATOM 1950 N N . LEU B 2 42 ? 53.25574 -13.21861 -60.09178 1.000 19.88010 37 LEU L N 1
ATOM 1951 C CA . LEU B 2 42 ? 53.26222 -13.18211 -58.62441 1.000 19.92539 37 LEU L CA 1
ATOM 1952 C C . LEU B 2 42 ? 52.00692 -13.89044 -58.14025 1.000 23.57352 37 LEU L C 1
ATOM 1953 O O . LEU B 2 42 ? 50.89958 -13.55018 -58.57511 1.000 23.37215 37 LEU L O 1
ATOM 1958 N N . GLN B 2 43 ? 52.14907 -14.83742 -57.20345 1.000 22.50671 38 GLN L N 1
ATOM 1959 C CA . GLN B 2 43 ? 51.01294 -15.56314 -56.63899 1.000 19.96573 38 GLN L CA 1
ATOM 1960 C C . GLN B 2 43 ? 50.97621 -15.39292 -55.11911 1.000 25.97686 38 GLN L C 1
ATOM 1961 O O . GLN B 2 43 ? 51.95997 -15.69773 -54.43681 1.000 26.13730 38 GLN L O 1
ATOM 1967 N N . ARG B 2 44 ? 49.81234 -15.04755 -54.60879 1.000 27.36737 39 ARG L N 1
ATOM 1968 C CA . ARG B 2 44 ? 49.59276 -15.01173 -53.15105 1.000 29.90410 39 ARG L CA 1
ATOM 1969 C C . ARG B 2 44 ? 48.77633 -16.20164 -52.71177 1.000 35.91303 39 ARG L C 1
ATOM 1970 O O . ARG B 2 44 ? 47.93841 -16.69011 -53.48146 1.000 49.17070 39 ARG L O 1
ATOM 1978 N N . PRO B 2 45 ? 48.98453 -16.67604 -51.46933 1.000 50.52699 40 PRO L N 1
ATOM 1979 C CA . PRO B 2 45 ? 48.35421 -17.92956 -51.03583 1.000 48.09970 40 PRO L CA 1
ATOM 1980 C C . PRO B 2 45 ? 46.83970 -17.88558 -51.17545 1.000 44.34302 40 PRO L C 1
ATOM 1981 O O . PRO B 2 45 ? 46.19049 -16.87139 -50.91010 1.000 54.66757 40 PRO L O 1
ATOM 1985 N N . GLY B 2 46 ? 46.28673 -18.99422 -51.65387 1.000 58.12183 41 GLY L N 1
ATOM 1986 C CA . GLY B 2 46 ? 44.85453 -19.12109 -51.82001 1.000 58.64744 41 GLY L CA 1
ATOM 1987 C C . GLY B 2 46 ? 44.35027 -18.16027 -52.86534 1.000 63.03284 41 GLY L C 1
ATOM 1988 O O . GLY B 2 46 ? 43.14064 -17.98172 -53.03082 1.000 67.61284 41 GLY L O 1
ATOM 1989 N N . GLN B 2 47 ? 45.28166 -17.52482 -53.57000 1.000 65.11025 42 GLN L N 1
ATOM 1990 C CA . GLN B 2 47 ? 44.95426 -16.67064 -54.69195 1.000 49.68106 42 GLN L CA 1
ATOM 1991 C C . GLN B 2 47 ? 45.61164 -17.21357 -55.94890 1.000 52.00529 42 GLN L C 1
ATOM 1992 O O . GLN B 2 47 ? 46.50032 -18.07514 -55.90286 1.000 50.88311 42 GLN L O 1
ATOM 1998 N N . SER B 2 48 ? 45.12997 -16.72408 -57.06512 1.000 37.46985 43 SER L N 1
ATOM 1999 C CA . SER B 2 48 ? 45.68353 -17.09553 -58.35380 1.000 43.27607 43 SER L CA 1
ATOM 2000 C C . SER B 2 48 ? 46.94938 -16.29798 -58.65163 1.000 40.29697 43 SER L C 1
ATOM 2001 O O . SER B 2 48 ? 47.23282 -15.27763 -58.00868 1.000 33.81063 43 SER L O 1
ATOM 2004 N N . PRO B 2 49 ? 47.74110 -16.74175 -59.61883 1.000 33.34251 44 PRO L N 1
ATOM 2005 C CA . PRO B 2 49 ? 48.81650 -15.88682 -60.10228 1.000 29.83721 44 PRO L CA 1
ATOM 2006 C C . PRO B 2 49 ? 48.27280 -14.63334 -60.78154 1.000 35.70934 44 PRO L C 1
ATOM 2007 O O . PRO B 2 49 ? 47.13882 -14.56565 -61.26790 1.000 33.42022 44 PRO L O 1
ATOM 2011 N N . LYS B 2 50 ? 49.12534 -13.61950 -60.80567 1.000 26.41085 45 LYS L N 1
ATOM 2012 C CA . LYS B 2 50 ? 48.87568 -12.38111 -61.52735 1.000 28.19825 45 LYS L CA 1
ATOM 2013 C C . LYS B 2 50 ? 50.08492 -12.12721 -62.41277 1.000 22.43335 45 LYS L C 1
ATOM 2014 O O . LYS B 2 50 ? 51.21613 -12.22569 -61.94249 1.000 23.89118 45 LYS L O 1
ATOM 2020 N N . ARG B 2 51 ? 49.87940 -11.81025 -63.70236 1.000 23.24486 46 ARG L N 1
ATOM 2021 C CA . ARG B 2 51 ? 51.04096 -11.50652 -64.53230 1.000 23.01127 46 ARG L CA 1
ATOM 2022 C C . ARG B 2 51 ? 51.52169 -10.08874 -64.26394 1.000 21.93499 46 ARG L C 1
ATOM 2023 O O . ARG B 2 51 ? 50.72712 -9.14714 -64.22299 1.000 27.38091 46 ARG L O 1
ATOM 2031 N N . LEU B 2 52 ? 52.84015 -9.93643 -64.10121 1.000 20.47678 47 LEU L N 1
ATOM 2032 C CA . LEU B 2 52 ? 53.47413 -8.63766 -63.89027 1.000 21.26523 47 LEU L CA 1
ATOM 2033 C C . LEU B 2 52 ? 54.18552 -8.12652 -65.13074 1.000 23.74257 47 LEU L C 1
ATOM 2034 O O . LEU B 2 52 ? 54.12519 -6.92065 -65.42820 1.000 24.22694 47 LEU L O 1
ATOM 2039 N N . ILE B 2 53 ? 54.86457 -9.02511 -65.85125 1.000 21.28588 48 ILE L N 1
ATOM 2040 C CA . ILE B 2 53 ? 55.73772 -8.65842 -66.96309 1.000 22.09941 48 ILE L CA 1
ATOM 2041 C C . ILE B 2 53 ? 55.61526 -9.72417 -68.04430 1.000 21.04925 48 ILE L C 1
ATOM 2042 O O . ILE B 2 53 ? 55.43553 -10.91359 -67.74708 1.000 21.97405 48 ILE L O 1
ATOM 2047 N N . SER B 2 54 ? 55.66657 -9.28334 -69.29810 1.000 22.75052 49 SER L N 1
ATOM 2048 C CA . SER B 2 54 ? 55.71987 -10.16592 -70.45803 1.000 22.43774 49 SER L CA 1
ATOM 2049 C C . SER B 2 54 ? 56.80102 -9.64820 -71.39081 1.000 23.25481 49 SER L C 1
ATOM 2050 O O . SER B 2 54 ? 57.28044 -8.51462 -71.24549 1.000 23.98726 49 SER L O 1
ATOM 2053 N N . LEU B 2 55 ? 57.17448 -10.47622 -72.37915 1.000 23.96335 50 LEU L N 1
ATOM 2054 C CA . LEU B 2 55 ? 58.20795 -10.10227 -73.35945 1.000 23.31191 50 LEU L CA 1
ATOM 2055 C C . LEU B 2 55 ? 59.43523 -9.50166 -72.67113 1.000 24.13546 50 LEU L C 1
ATOM 2056 O O . LEU B 2 55 ? 59.96590 -8.46814 -73.09469 1.000 25.20685 50 LEU L O 1
ATOM 2061 N N . VAL B 2 56 ? 59.86198 -10.14853 -71.56714 1.000 24.66039 51 VAL L N 1
ATOM 2062 C CA . VAL B 2 56 ? 61.08077 -9.85898 -70.80616 1.000 24.13245 51 VAL L CA 1
ATOM 2063 C C . VAL B 2 56 ? 60.93067 -8.61250 -69.93475 1.000 25.28606 51 VAL L C 1
ATOM 2064 O O . VAL B 2 56 ? 61.22826 -8.65403 -68.73091 1.000 22.93839 51 VAL L O 1
ATOM 2068 N N . SER B 2 57 ? 60.46659 -7.49735 -70.50929 1.000 24.25299 52 SER L N 1
ATOM 2069 C CA . SER B 2 57 ? 60.57770 -6.20253 -69.83656 1.000 24.58110 52 SER L CA 1
ATOM 2070 C C . SER B 2 57 ? 59.30078 -5.36154 -69.83786 1.000 26.40845 52 SER L C 1
ATOM 2071 O O . SER B 2 57 ? 59.31076 -4.24878 -69.28206 1.000 28.63437 52 SER L O 1
ATOM 2074 N N . GLU B 2 58 ? 58.20518 -5.83902 -70.44746 1.000 25.92809 53 GLU L N 1
ATOM 2075 C CA . GLU B 2 58 ? 57.00355 -5.02589 -70.63942 1.000 26.99961 53 GLU L CA 1
ATOM 2076 C C . GLU B 2 58 ? 56.06164 -5.17721 -69.45010 1.000 26.17751 53 GLU L C 1
ATOM 2077 O O . GLU B 2 58 ? 55.50171 -6.25542 -69.23778 1.000 25.11553 53 GLU L O 1
ATOM 2083 N N . LEU B 2 59 ? 55.87375 -4.10267 -68.67184 1.000 27.65911 54 LEU L N 1
ATOM 2084 C CA . LEU B 2 59 ? 54.98617 -4.17262 -67.50969 1.000 28.23255 54 LEU L CA 1
ATOM 2085 C C . LEU B 2 59 ? 53.52897 -4.21058 -67.94378 1.000 27.54784 54 LEU L C 1
ATOM 2086 O O . LEU B 2 59 ? 53.11896 -3.47943 -68.85436 1.000 29.25069 54 LEU L O 1
ATOM 2091 N N . ASP B 2 60 ? 52.74501 -5.06264 -67.28825 1.000 25.05909 55 ASP L N 1
ATOM 2092 C CA . ASP B 2 60 ? 51.30770 -5.04806 -67.52123 1.000 27.50138 55 ASP L CA 1
ATOM 2093 C C . ASP B 2 60 ? 50.67355 -3.79593 -66.93182 1.000 29.11220 55 ASP L C 1
ATOM 2094 O O . ASP B 2 60 ? 51.21127 -3.16054 -66.02230 1.000 29.90049 55 ASP L O 1
ATOM 2099 N N . SER B 2 61 ? 49.48514 -3.46952 -67.43731 1.000 33.47115 56 SER L N 1
ATOM 2100 C CA A SER B 2 61 ? 48.75454 -2.29894 -66.96244 0.581 33.50785 56 SER L CA 1
ATOM 2101 C CA B SER B 2 61 ? 48.77539 -2.29308 -66.95534 0.419 33.34005 56 SER L CA 1
ATOM 2102 C C . SER B 2 61 ? 48.48353 -2.40375 -65.46666 1.000 35.41298 56 SER L C 1
ATOM 2103 O O . SER B 2 61 ? 48.03924 -3.44585 -64.97671 1.000 36.67481 56 SER L O 1
ATOM 2108 N N . GLY B 2 62 ? 48.75989 -1.32291 -64.73993 1.000 32.81182 57 GLY L N 1
ATOM 2109 C CA . GLY B 2 62 ? 48.51881 -1.28698 -63.31697 1.000 31.79933 57 GLY L CA 1
ATOM 2110 C C . GLY B 2 62 ? 49.65692 -1.78905 -62.45263 1.000 33.80199 57 GLY L C 1
ATOM 2111 O O . GLY B 2 62 ? 49.59904 -1.62937 -61.22673 1.000 35.93895 57 GLY L O 1
ATOM 2112 N N . VAL B 2 63 ? 50.68083 -2.39302 -63.02976 1.000 28.37472 58 VAL L N 1
ATOM 2113 C CA . VAL B 2 63 ? 51.82315 -2.86266 -62.23265 1.000 25.97383 58 VAL L CA 1
ATOM 2114 C C . VAL B 2 63 ? 52.71196 -1.67158 -61.87946 1.000 25.74570 58 VAL L C 1
ATOM 2115 O O . VAL B 2 63 ? 53.03139 -0.86233 -62.75436 1.000 29.99321 58 VAL L O 1
ATOM 2119 N N . PRO B 2 64 ? 53.11397 -1.50178 -60.61798 1.000 26.74958 59 PRO L N 1
ATOM 2120 C CA . PRO B 2 64 ? 53.90046 -0.31638 -60.25341 1.000 28.67284 59 PRO L CA 1
ATOM 2121 C C . PRO B 2 64 ? 55.26618 -0.29294 -60.92392 1.000 26.73027 59 PRO L C 1
ATOM 2122 O O . PRO B 2 64 ? 55.90039 -1.33337 -61.12896 1.000 28.03952 59 PRO L O 1
ATOM 2126 N N . ASP B 2 65 ? 55.74817 0.92360 -61.21220 1.000 32.04659 60 ASP L N 1
ATOM 2127 C CA . ASP B 2 65 ? 57.03894 1.04211 -61.88248 1.000 33.99214 60 ASP L CA 1
ATOM 2128 C C . ASP B 2 65 ? 58.22087 0.70199 -60.98197 1.000 31.59196 60 ASP L C 1
ATOM 2129 O O . ASP B 2 65 ? 59.36126 0.76582 -61.45207 1.000 32.02813 60 ASP L O 1
ATOM 2134 N N . ARG B 2 66 ? 57.98646 0.30833 -59.72442 1.000 26.99227 61 ARG L N 1
ATOM 2135 C CA . ARG B 2 66 ? 59.05482 -0.26963 -58.91607 1.000 23.83503 61 ARG L CA 1
ATOM 2136 C C . ARG B 2 66 ? 59.55185 -1.58592 -59.47610 1.000 26.74433 61 ARG L C 1
ATOM 2137 O O . ARG B 2 66 ? 60.66062 -2.01190 -59.11863 1.000 24.48579 61 ARG L O 1
ATOM 2145 N N . PHE B 2 67 ? 58.76085 -2.23410 -60.34266 1.000 24.97371 62 PHE L N 1
ATOM 2146 C CA . PHE B 2 67 ? 59.13185 -3.50633 -60.94789 1.000 22.41133 62 PHE L CA 1
ATOM 2147 C C . PHE B 2 67 ? 59.81220 -3.24973 -62.28190 1.000 24.96732 62 PHE L C 1
ATOM 2148 O O . PHE B 2 67 ? 59.30510 -2.46981 -63.10489 1.000 26.85010 62 PHE L O 1
ATOM 2156 N N . THR B 2 68 ? 60.93768 -3.93381 -62.51532 1.000 23.45680 63 THR L N 1
ATOM 2157 C CA A THR B 2 68 ? 61.54233 -3.91071 -63.84634 0.639 24.12355 63 THR L CA 1
ATOM 2158 C CA B THR B 2 68 ? 61.62702 -3.89135 -63.80445 0.361 24.29050 63 THR L CA 1
ATOM 2159 C C . THR B 2 68 ? 62.00973 -5.30621 -64.21653 1.000 23.48062 63 THR L C 1
ATOM 2160 O O . THR B 2 68 ? 62.41998 -6.10396 -63.37779 1.000 25.89591 63 THR L O 1
ATOM 2167 N N . GLY B 2 69 ? 61.92604 -5.60432 -65.50751 1.000 22.56861 64 GLY L N 1
ATOM 2168 C CA . GLY B 2 69 ? 62.37855 -6.88695 -66.03064 1.000 25.36243 64 GLY L CA 1
ATOM 2169 C C . GLY B 2 69 ? 63.46134 -6.65140 -67.06742 1.000 26.30310 64 GLY L C 1
ATOM 2170 O O . GLY B 2 69 ? 63.38679 -5.69681 -67.85068 1.000 27.21035 64 GLY L O 1
ATOM 2171 N N . SER B 2 70 ? 64.47949 -7.50572 -67.04461 1.000 25.03890 65 SER L N 1
ATOM 2172 C CA . SER B 2 70 ? 65.58271 -7.36075 -67.99122 1.000 26.34078 65 SER L CA 1
ATOM 2173 C C . SER B 2 70 ? 66.13367 -8.73077 -68.37165 1.000 26.01107 65 SER L C 1
ATOM 2174 O O . SER B 2 70 ? 65.79058 -9.75501 -67.77876 1.000 24.87665 65 SER L O 1
ATOM 2177 N N . GLY B 2 71 ? 66.96408 -8.73933 -69.41182 1.000 29.33516 66 GLY L N 1
ATOM 2178 C CA . GLY B 2 71 ? 67.67807 -9.93683 -69.79498 1.000 28.19861 66 GLY L CA 1
ATOM 2179 C C . GLY B 2 71 ? 67.55948 -10.22478 -71.26435 1.000 32.11001 66 GLY L C 1
ATOM 2180 O O . GLY B 2 71 ? 66.88925 -9.52132 -72.01898 1.000 32.50059 66 GLY L O 1
ATOM 2181 N N . SER B 2 72 ? 68.20991 -11.31303 -71.66613 1.000 29.44370 67 SER L N 1
ATOM 2182 C CA . SER B 2 72 ? 68.11220 -11.79094 -73.03993 1.000 31.16041 67 SER L CA 1
ATOM 2183 C C . SER B 2 72 ? 68.72427 -13.18435 -73.11054 1.000 36.96696 67 SER L C 1
ATOM 2184 O O . SER B 2 72 ? 69.49133 -13.59543 -72.23348 1.000 32.02265 67 SER L O 1
ATOM 2187 N N . GLY B 2 73 ? 68.36244 -13.91284 -74.15720 1.000 31.46579 68 GLY L N 1
ATOM 2188 C CA . GLY B 2 73 ? 68.95102 -15.22682 -74.38345 1.000 31.77588 68 GLY L CA 1
ATOM 2189 C C . GLY B 2 73 ? 68.54464 -16.23379 -73.32878 1.000 29.33086 68 GLY L C 1
ATOM 2190 O O . GLY B 2 73 ? 67.42353 -16.76932 -73.38301 1.000 27.06170 68 GLY L O 1
ATOM 2191 N N . THR B 2 74 ? 69.44364 -16.48339 -72.35751 1.000 30.08431 69 THR L N 1
ATOM 2192 C CA . THR B 2 74 ? 69.16855 -17.40771 -71.26053 1.000 28.09566 69 THR L CA 1
ATOM 2193 C C . THR B 2 74 ? 69.11633 -16.77945 -69.88102 1.000 28.81477 69 THR L C 1
ATOM 2194 O O . THR B 2 74 ? 68.78950 -17.49824 -68.93553 1.000 28.26666 69 THR L O 1
ATOM 2198 N N . ASP B 2 75 ? 69.41675 -15.48750 -69.71465 1.000 28.33927 70 ASP L N 1
ATOM 2199 C CA . ASP B 2 75 ? 69.61279 -14.90469 -68.38074 1.000 26.07490 70 ASP L CA 1
ATOM 2200 C C . ASP B 2 75 ? 68.65147 -13.73249 -68.18632 1.000 26.25596 70 ASP L C 1
ATOM 2201 O O . ASP B 2 75 ? 68.71004 -12.75652 -68.94706 1.000 29.85745 70 ASP L O 1
ATOM 2206 N N . PHE B 2 76 ? 67.74792 -13.84692 -67.20384 1.000 23.45362 71 PHE L N 1
ATOM 2207 C CA . PHE B 2 76 ? 66.67510 -12.87970 -66.98001 1.000 23.61296 71 PHE L CA 1
ATOM 2208 C C . PHE B 2 76 ? 66.61630 -12.46927 -65.51483 1.000 25.54336 71 PHE L C 1
ATOM 2209 O O . PHE B 2 76 ? 66.96874 -13.23948 -64.62467 1.000 25.38444 71 PHE L O 1
ATOM 2217 N N . THR B 2 77 ? 66.18231 -11.23843 -65.27278 1.000 23.14003 72 THR L N 1
ATOM 2218 C CA . THR B 2 77 ? 66.13757 -10.70904 -63.91271 1.000 20.71702 72 THR L CA 1
ATOM 2219 C C . THR B 2 77 ? 64.87436 -9.88495 -63.71378 1.000 24.17330 72 THR L C 1
ATOM 2220 O O . THR B 2 77 ? 64.52919 -9.04969 -64.55659 1.000 26.02670 72 THR L O 1
ATOM 2224 N N . LEU B 2 78 ? 64.21457 -10.08940 -62.57362 1.000 21.67083 73 LEU L N 1
ATOM 2225 C CA . LEU B 2 78 ? 63.14315 -9.21460 -62.12443 1.000 19.97272 73 LEU L CA 1
ATOM 2226 C C . LEU B 2 78 ? 63.70587 -8.42658 -60.95007 1.000 25.51837 73 LEU L C 1
ATOM 2227 O O . LEU B 2 78 ? 64.27650 -9.02157 -60.02166 1.000 23.72642 73 LEU L O 1
ATOM 2232 N N . LYS B 2 79 ? 63.60133 -7.10051 -61.00949 1.000 23.75784 74 LYS L N 1
ATOM 2233 C CA . LYS B 2 79 ? 64.03988 -6.27865 -59.88248 1.000 23.26797 74 LYS L CA 1
ATOM 2234 C C . LYS B 2 79 ? 62.89193 -5.47472 -59.30324 1.000 23.14524 74 LYS L C 1
ATOM 2235 O O . LYS B 2 79 ? 62.01535 -4.99108 -60.02433 1.000 23.96482 74 LYS L O 1
ATOM 2241 N N . ILE B 2 80 ? 62.93546 -5.27456 -57.98018 1.000 21.83421 75 ILE L N 1
ATOM 2242 C CA . ILE B 2 80 ? 62.02584 -4.36933 -57.28292 1.000 22.12545 75 ILE L CA 1
ATOM 2243 C C . ILE B 2 80 ? 62.89807 -3.26821 -56.67027 1.000 22.65544 75 ILE L C 1
ATOM 2244 O O . ILE B 2 80 ? 63.79665 -3.56143 -55.86406 1.000 24.24491 75 ILE L O 1
ATOM 2249 N N . SER B 2 81 ? 62.64154 -2.00836 -57.05149 1.000 22.65051 76 SER L N 1
ATOM 2250 C CA . SER B 2 81 ? 63.52198 -0.91903 -56.61201 1.000 24.22805 76 SER L CA 1
ATOM 2251 C C . SER B 2 81 ? 63.45778 -0.73903 -55.10263 1.000 24.23249 76 SER L C 1
ATOM 2252 O O . SER B 2 81 ? 64.48701 -0.49105 -54.45669 1.000 27.95866 76 SER L O 1
ATOM 2255 N N . ARG B 2 82 ? 62.24591 -0.80431 -54.54651 1.000 22.40416 77 ARG L N 1
ATOM 2256 C CA A ARG B 2 82 ? 62.01281 -0.66644 -53.11042 0.488 25.72608 77 ARG L CA 1
ATOM 2257 C CA B ARG B 2 82 ? 62.03323 -0.69519 -53.10621 0.512 25.38328 77 ARG L CA 1
ATOM 2258 C C . ARG B 2 82 ? 60.80142 -1.52097 -52.77124 1.000 24.65408 77 ARG L C 1
ATOM 2259 O O . ARG B 2 82 ? 59.70883 -1.27554 -53.30389 1.000 25.45086 77 ARG L O 1
ATOM 2274 N N . VAL B 2 83 ? 60.99599 -2.52501 -51.92298 1.000 22.42194 78 VAL L N 1
ATOM 2275 C CA . VAL B 2 83 ? 59.92480 -3.46397 -51.58370 1.000 21.48226 78 VAL L CA 1
ATOM 2276 C C . VAL B 2 83 ? 58.84385 -2.78486 -50.74365 1.000 23.64010 78 VAL L C 1
ATOM 2277 O O . VAL B 2 83 ? 59.13433 -2.05636 -49.76984 1.000 24.44796 78 VAL L O 1
ATOM 2281 N N . GLU B 2 84 ? 57.57937 -3.06495 -51.08566 1.000 22.81871 79 GLU L N 1
ATOM 2282 C CA . GLU B 2 84 ? 56.43756 -2.67278 -50.27826 1.000 23.44466 79 GLU L CA 1
ATOM 2283 C C . GLU B 2 84 ? 55.75450 -3.90892 -49.69909 1.000 21.67939 79 GLU L C 1
ATOM 2284 O O . GLU B 2 84 ? 55.94047 -5.02517 -50.18703 1.000 22.26148 79 GLU L O 1
ATOM 2290 N N . ALA B 2 85 ? 54.95615 -3.68043 -48.64136 1.000 21.58299 80 ALA L N 1
ATOM 2291 C CA . ALA B 2 85 ? 54.31076 -4.78885 -47.91989 1.000 22.33614 80 ALA L CA 1
ATOM 2292 C C . ALA B 2 85 ? 53.48764 -5.67197 -48.84084 1.000 24.74885 80 ALA L C 1
ATOM 2293 O O . ALA B 2 85 ? 53.45952 -6.90281 -48.67360 1.000 22.85273 80 ALA L O 1
ATOM 2295 N N . GLU B 2 86 ? 52.84051 -5.07776 -49.85657 1.000 22.67346 81 GLU L N 1
ATOM 2296 C CA A GLU B 2 86 ? 51.96568 -5.83258 -50.74155 0.564 24.41340 81 GLU L CA 1
ATOM 2297 C CA B GLU B 2 86 ? 51.96579 -5.80826 -50.76421 0.436 25.64440 81 GLU L CA 1
ATOM 2298 C C . GLU B 2 86 ? 52.71346 -6.66956 -51.78328 1.000 24.50956 81 GLU L C 1
ATOM 2299 O O . GLU B 2 86 ? 52.07017 -7.36860 -52.56063 1.000 25.95422 81 GLU L O 1
ATOM 2310 N N . ASP B 2 87 ? 54.05153 -6.64500 -51.80992 1.000 22.49776 82 ASP L N 1
ATOM 2311 C CA . ASP B 2 87 ? 54.83649 -7.37379 -52.79670 1.000 21.35101 82 ASP L CA 1
ATOM 2312 C C . ASP B 2 87 ? 55.09729 -8.82806 -52.40288 1.000 22.36016 82 ASP L C 1
ATOM 2313 O O . ASP B 2 87 ? 55.74905 -9.55203 -53.16630 1.000 22.95976 82 ASP L O 1
ATOM 2318 N N . LEU B 2 88 ? 54.67392 -9.24062 -51.20581 1.000 22.12874 83 LEU L N 1
ATOM 2319 C CA . LEU B 2 88 ? 54.96435 -10.59955 -50.76246 1.000 19.36511 83 LEU L CA 1
ATOM 2320 C C . LEU B 2 88 ? 54.21487 -11.65537 -51.59521 1.000 22.19277 83 LEU L C 1
ATOM 2321 O O . LEU B 2 88 ? 53.18134 -11.39622 -52.22008 1.000 23.53376 83 LEU L O 1
ATOM 2326 N N . GLY B 2 89 ? 54.74713 -12.86619 -51.58490 1.000 22.02700 84 GLY L N 1
ATOM 2327 C CA . GLY B 2 89 ? 54.13303 -13.94026 -52.34332 1.000 24.21972 84 GLY L CA 1
ATOM 2328 C C . GLY B 2 89 ? 55.18781 -14.77677 -53.02830 1.000 23.34979 84 GLY L C 1
ATOM 2329 O O . GLY B 2 89 ? 56.37753 -14.67624 -52.73101 1.000 25.73971 84 GLY L O 1
ATOM 2330 N N . VAL B 2 90 ? 54.78716 -15.59011 -54.01212 1.000 21.01318 85 VAL L N 1
ATOM 2331 C CA . VAL B 2 90 ? 55.74450 -16.40679 -54.74124 1.000 19.48695 85 VAL L CA 1
ATOM 2332 C C . VAL B 2 90 ? 55.80083 -15.88501 -56.17179 1.000 21.07797 85 VAL L C 1
ATOM 2333 O O . VAL B 2 90 ? 54.76420 -15.78808 -56.83101 1.000 21.57121 85 VAL L O 1
ATOM 2337 N N . TYR B 2 91 ? 57.00397 -15.50478 -56.60730 1.000 18.89569 86 TYR L N 1
ATOM 2338 C CA . TYR B 2 91 ? 57.25610 -15.05209 -57.96570 1.000 19.08651 86 TYR L CA 1
ATOM 2339 C C . TYR B 2 91 ? 57.64838 -16.24146 -58.83059 1.000 22.12891 86 TYR L C 1
ATOM 2340 O O . TYR B 2 91 ? 58.46183 -17.06152 -58.41769 1.000 22.87035 86 TYR L O 1
ATOM 2349 N N . TYR B 2 92 ? 57.10858 -16.30452 -60.06171 1.000 20.26364 87 TYR L N 1
ATOM 2350 C CA . TYR B 2 92 ? 57.48972 -17.34544 -61.01132 1.000 19.53759 87 TYR L CA 1
ATOM 2351 C C . TYR B 2 92 ? 57.86871 -16.71164 -62.34097 1.000 20.26989 87 TYR L C 1
ATOM 2352 O O . TYR B 2 92 ? 57.19911 -15.77138 -62.77623 1.000 20.87321 87 TYR L O 1
ATOM 2361 N N . CYS B 2 93 ? 58.90126 -17.22881 -62.98892 1.000 18.83771 88 CYS L N 1
ATOM 2362 C CA . CYS B 2 93 ? 59.07610 -16.92335 -64.40985 1.000 20.01344 88 CYS L CA 1
ATOM 2363 C C . CYS B 2 93 ? 58.50756 -18.06401 -65.23371 1.000 22.66667 88 CYS L C 1
ATOM 2364 O O . CYS B 2 93 ? 58.37493 -19.19501 -64.75832 1.000 21.94763 88 CYS L O 1
ATOM 2367 N N . TRP B 2 94 ? 58.10709 -17.76282 -66.46687 1.000 20.58844 89 TRP L N 1
ATOM 2368 C CA . TRP B 2 94 ? 57.76572 -18.87820 -67.32519 1.000 21.99046 89 TRP L CA 1
ATOM 2369 C C . TRP B 2 94 ? 57.98979 -18.50372 -68.76534 1.000 20.83868 89 TRP L C 1
ATOM 2370 O O . TRP B 2 94 ? 57.85699 -17.32864 -69.16227 1.000 21.44315 89 TRP L O 1
ATOM 2381 N N . GLN B 2 95 ? 58.42043 -19.51357 -69.51019 1.000 18.90428 90 GLN L N 1
ATOM 2382 C CA . GLN B 2 95 ? 58.83786 -19.29350 -70.88409 1.000 18.91665 90 GLN L CA 1
ATOM 2383 C C . GLN B 2 95 ? 57.77655 -19.76312 -71.86437 1.000 22.81261 90 GLN L C 1
ATOM 2384 O O . GLN B 2 95 ? 57.17440 -20.83759 -71.70731 1.000 21.27479 90 GLN L O 1
ATOM 2390 N N . GLY B 2 96 ? 57.60472 -18.96326 -72.91264 1.000 21.65837 91 GLY L N 1
ATOM 2391 C CA . GLY B 2 96 ? 56.60723 -19.19493 -73.93608 1.000 20.52980 91 GLY L CA 1
ATOM 2392 C C . GLY B 2 96 ? 57.18857 -19.50952 -75.28831 1.000 21.85578 91 GLY L C 1
ATOM 2393 O O . GLY B 2 96 ? 56.43193 -19.53450 -76.27650 1.000 24.40332 91 GLY L O 1
ATOM 2394 N N . THR B 2 97 ? 58.48747 -19.76262 -75.39874 1.000 20.37723 92 THR L N 1
ATOM 2395 C CA . THR B 2 97 ? 59.11708 -19.97166 -76.70771 1.000 20.95832 92 THR L CA 1
ATOM 2396 C C . THR B 2 97 ? 59.14547 -21.42773 -77.14648 1.000 22.60333 92 THR L C 1
ATOM 2397 O O . THR B 2 97 ? 59.03075 -21.70752 -78.36204 1.000 24.10418 92 THR L O 1
ATOM 2401 N N . HIS B 2 98 ? 59.26715 -22.35182 -76.21121 1.000 22.70376 93 HIS L N 1
ATOM 2402 C CA . HIS B 2 98 ? 59.49589 -23.76452 -76.47511 1.000 21.14182 93 HIS L CA 1
ATOM 2403 C C . HIS B 2 98 ? 58.32606 -24.59912 -75.97549 1.000 21.37574 93 HIS L C 1
ATOM 2404 O O . HIS B 2 98 ? 57.61229 -24.21283 -75.03060 1.000 24.48850 93 HIS L O 1
ATOM 2411 N N . PHE B 2 99 ? 58.22275 -25.81856 -76.52104 1.000 22.99007 94 PHE L N 1
ATOM 2412 C CA . PHE B 2 99 ? 57.25220 -26.79990 -76.03127 1.000 22.05988 94 PHE L CA 1
ATOM 2413 C C . PHE B 2 99 ? 57.96018 -27.91797 -75.28878 1.000 24.45757 94 PHE L C 1
ATOM 2414 O O . PHE B 2 99 ? 58.98209 -28.42698 -75.78012 1.000 26.68882 94 PHE L O 1
ATOM 2422 N N . PRO B 2 100 ? 57.46539 -28.32407 -74.10324 1.000 23.98409 95 PRO L N 1
ATOM 2423 C CA . PRO B 2 100 ? 56.29104 -27.76324 -73.44498 1.000 22.74380 95 PRO L CA 1
ATOM 2424 C C . PRO B 2 100 ? 56.59768 -26.39238 -72.85535 1.000 25.02257 95 PRO L C 1
ATOM 2425 O O . PRO B 2 100 ? 57.77717 -26.09189 -72.60941 1.000 23.33369 95 PRO L O 1
ATOM 2429 N N . ARG B 2 101 ? 55.57332 -25.57734 -72.61449 1.000 21.42525 96 ARG L N 1
ATOM 2430 C CA . ARG B 2 101 ? 55.80047 -24.36896 -71.82355 1.000 19.77314 96 ARG L CA 1
ATOM 2431 C C . ARG B 2 101 ? 56.25115 -24.79881 -70.44080 1.000 21.77220 96 ARG L C 1
ATOM 2432 O O . ARG B 2 101 ? 55.79408 -25.82039 -69.93152 1.000 22.91797 96 ARG L O 1
ATOM 2440 N N . THR B 2 102 ? 57.18667 -24.05518 -69.86243 1.000 19.64873 97 THR L N 1
ATOM 2441 C CA . THR B 2 102 ? 57.73191 -24.43667 -68.56093 1.000 21.07220 97 THR L CA 1
ATOM 2442 C C . THR B 2 102 ? 57.86231 -23.22681 -67.65591 1.000 22.26249 97 THR L C 1
ATOM 2443 O O . THR B 2 102 ? 58.00985 -22.09299 -68.11184 1.000 20.33431 97 THR L O 1
ATOM 2447 N N . PHE B 2 103 ? 57.80595 -23.49383 -66.33782 1.000 20.65072 98 PHE L N 1
ATOM 2448 C CA . PHE B 2 103 ? 57.81212 -22.51470 -65.26411 1.000 22.58366 98 PHE L CA 1
ATOM 2449 C C . PHE B 2 103 ? 59.05381 -22.71299 -64.39827 1.000 21.63015 98 PHE L C 1
ATOM 2450 O O . PHE B 2 103 ? 59.50827 -23.85197 -64.19634 1.000 22.20169 98 PHE L O 1
ATOM 2458 N N . GLY B 2 104 ? 59.59236 -21.60289 -63.87520 1.000 21.20976 99 GLY L N 1
ATOM 2459 C CA . GLY B 2 104 ? 60.57971 -21.70660 -62.79845 1.000 21.21742 99 GLY L CA 1
ATOM 2460 C C . GLY B 2 104 ? 59.94306 -22.27358 -61.53759 1.000 23.83609 99 GLY L C 1
ATOM 2461 O O . GLY B 2 104 ? 58.71900 -22.40067 -61.42299 1.000 22.96995 99 GLY L O 1
ATOM 2462 N N . GLY B 2 105 ? 60.80006 -22.65376 -60.57850 1.000 21.51143 100 GLY L N 1
ATOM 2463 C CA . GLY B 2 105 ? 60.34579 -23.26588 -59.32848 1.000 24.55269 100 GLY L CA 1
ATOM 2464 C C . GLY B 2 105 ? 59.74383 -22.30862 -58.32719 1.000 22.46363 100 GLY L C 1
ATOM 2465 O O . GLY B 2 105 ? 59.18518 -22.77340 -57.32539 1.000 26.21015 100 GLY L O 1
ATOM 2466 N N . GLY B 2 106 ? 59.83030 -21.01030 -58.56653 1.000 22.75757 101 GLY L N 1
ATOM 2467 C CA . GLY B 2 106 ? 59.28682 -20.00333 -57.65903 1.000 20.81173 101 GLY L CA 1
ATOM 2468 C C . GLY B 2 106 ? 60.33984 -19.45378 -56.71488 1.000 24.95078 101 GLY L C 1
ATOM 2469 O O . GLY B 2 106 ? 61.27389 -20.14500 -56.31177 1.000 24.42214 101 GLY L O 1
ATOM 2470 N N . THR B 2 107 ? 60.18605 -18.16897 -56.38715 1.000 21.81198 102 THR L N 1
ATOM 2471 C CA . THR B 2 107 ? 60.93868 -17.49578 -55.32017 1.000 24.36251 102 THR L CA 1
ATOM 2472 C C . THR B 2 107 ? 59.92669 -16.91158 -54.35292 1.000 23.05723 102 THR L C 1
ATOM 2473 O O . THR B 2 107 ? 59.10444 -16.07579 -54.73781 1.000 22.08743 102 THR L O 1
ATOM 2477 N N . LYS B 2 108 ? 60.02392 -17.29077 -53.07933 1.000 20.73208 103 LYS L N 1
ATOM 2478 C CA . LYS B 2 108 ? 59.10296 -16.78442 -52.07154 1.000 23.42113 103 LYS L CA 1
ATOM 2479 C C . LYS B 2 108 ? 59.66815 -15.48668 -51.49012 1.000 24.37779 103 LYS L C 1
ATOM 2480 O O . LYS B 2 108 ? 60.78264 -15.48148 -50.96027 1.000 29.41675 103 LYS L O 1
ATOM 2486 N N . LEU B 2 109 ? 58.91368 -14.39517 -51.59700 1.000 22.49866 104 LEU L N 1
ATOM 2487 C CA . LEU B 2 109 ? 59.31097 -13.11242 -51.01210 1.000 23.46027 104 LEU L CA 1
ATOM 2488 C C . LEU B 2 109 ? 58.53989 -12.94680 -49.71784 1.000 23.37968 104 LEU L C 1
ATOM 2489 O O . LEU B 2 109 ? 57.29501 -12.95350 -49.72626 1.000 22.32422 104 LEU L O 1
ATOM 2494 N N . GLU B 2 110 ? 59.26649 -12.82498 -48.58722 1.000 20.35440 105 GLU L N 1
ATOM 2495 C CA . GLU B 2 110 ? 58.63659 -12.63832 -47.29060 1.000 21.95037 105 GLU L CA 1
ATOM 2496 C C . GLU B 2 110 ? 59.15698 -11.34841 -46.67301 1.000 22.33230 105 GLU L C 1
ATOM 2497 O O . GLU B 2 110 ? 60.29861 -10.94928 -46.93427 1.000 23.57245 105 GLU L O 1
ATOM 2503 N N . ILE B 2 111 ? 58.31646 -10.69814 -45.86470 1.000 21.32877 106 ILE L N 1
ATOM 2504 C CA . ILE B 2 111 ? 58.62187 -9.39476 -45.28315 1.000 20.39486 106 ILE L CA 1
ATOM 2505 C C . ILE B 2 111 ? 59.11727 -9.58265 -43.84552 1.000 22.01140 106 ILE L C 1
ATOM 2506 O O . ILE B 2 111 ? 58.48335 -10.28318 -43.04045 1.000 22.83293 106 ILE L O 1
ATOM 2511 N N . LYS B 2 112 ? 60.24779 -8.94866 -43.50855 1.000 20.97489 107 LYS L N 1
ATOM 2512 C CA . LYS B 2 112 ? 60.71311 -8.81861 -42.13048 1.000 21.83187 107 LYS L CA 1
ATOM 2513 C C . LYS B 2 112 ? 60.25282 -7.47580 -41.58870 1.000 23.36426 107 LYS L C 1
ATOM 2514 O O . LYS B 2 112 ? 60.37626 -6.45894 -42.27266 1.000 24.67657 107 LYS L O 1
ATOM 2520 N N . ARG B 2 113 ? 59.78205 -7.45653 -40.33698 1.000 22.01493 108 ARG L N 1
ATOM 2521 C CA . ARG B 2 113 ? 59.24817 -6.22895 -39.74169 1.000 20.80139 108 ARG L CA 1
ATOM 2522 C C . ARG B 2 113 ? 59.53735 -6.27529 -38.24617 1.000 22.10267 108 ARG L C 1
ATOM 2523 O O . ARG B 2 113 ? 60.15857 -7.22156 -37.75346 1.000 23.57435 108 ARG L O 1
ATOM 2531 N N . THR B 2 114 ? 59.12129 -5.22064 -37.54345 1.000 20.76060 109 THR L N 1
ATOM 2532 C CA . THR B 2 114 ? 59.31941 -5.20119 -36.09449 1.000 20.72355 109 THR L CA 1
ATOM 2533 C C . THR B 2 114 ? 58.49454 -6.28738 -35.40624 1.000 21.47189 109 THR L C 1
ATOM 2534 O O . THR B 2 114 ? 57.44792 -6.73463 -35.88145 1.000 24.17568 109 THR L O 1
ATOM 2538 N N . VAL B 2 115 ? 58.96915 -6.69278 -34.21685 1.000 21.99052 110 VAL L N 1
ATOM 2539 C CA . VAL B 2 115 ? 58.18145 -7.63070 -33.42416 1.000 22.45102 110 VAL L CA 1
ATOM 2540 C C . VAL B 2 115 ? 56.85568 -6.98424 -33.04087 1.000 22.89287 110 VAL L C 1
ATOM 2541 O O . VAL B 2 115 ? 56.79989 -5.79979 -32.67958 1.000 26.98438 110 VAL L O 1
ATOM 2545 N N . ALA B 2 116 ? 55.78029 -7.76886 -33.11194 1.000 25.09061 111 ALA L N 1
ATOM 2546 C CA . ALA B 2 116 ? 54.42759 -7.35213 -32.73172 1.000 24.04156 111 ALA L CA 1
ATOM 2547 C C . ALA B 2 116 ? 53.79521 -8.44533 -31.88172 1.000 23.49789 111 ALA L C 1
ATOM 2548 O O . ALA B 2 116 ? 53.72247 -9.59610 -32.31503 1.000 24.14286 111 ALA L O 1
ATOM 2550 N N . ALA B 2 117 ? 53.32630 -8.10427 -30.66879 1.000 24.70077 112 ALA L N 1
ATOM 2551 C CA . ALA B 2 117 ? 52.67983 -9.10746 -29.83352 1.000 24.64164 112 ALA L CA 1
ATOM 2552 C C . ALA B 2 117 ? 51.30000 -9.49623 -30.35645 1.000 29.72146 112 ALA L C 1
ATOM 2553 O O . ALA B 2 117 ? 50.58853 -8.65558 -30.92962 1.000 27.52820 112 ALA L O 1
ATOM 2555 N N . PRO B 2 118 ? 50.88090 -10.74972 -30.11904 1.000 20.62194 113 PRO L N 1
ATOM 2556 C CA . PRO B 2 118 ? 49.50514 -11.15632 -30.45210 1.000 18.18125 113 PRO L CA 1
ATOM 2557 C C . PRO B 2 118 ? 48.49579 -10.52182 -29.52576 1.000 20.87260 113 PRO L C 1
ATOM 2558 O O . PRO B 2 118 ? 48.77195 -10.29727 -28.34311 1.000 23.01671 113 PRO L O 1
ATOM 2562 N N . SER B 2 119 ? 47.31085 -10.25664 -30.07489 1.000 23.43391 114 SER L N 1
ATOM 2563 C CA . SER B 2 119 ? 46.09915 -10.06819 -29.29989 1.000 21.12241 114 SER L CA 1
ATOM 2564 C C . SER B 2 119 ? 45.47072 -11.44150 -29.08904 1.000 21.00589 114 SER L C 1
ATOM 2565 O O . SER B 2 119 ? 45.31702 -12.19619 -30.04832 1.000 22.29579 114 SER L O 1
ATOM 2568 N N . VAL B 2 120 ? 45.12631 -11.77031 -27.84725 1.000 20.78473 115 VAL L N 1
ATOM 2569 C CA . VAL B 2 120 ? 44.72278 -13.12862 -27.49669 1.000 20.61220 115 VAL L CA 1
ATOM 2570 C C . VAL B 2 120 ? 43.26451 -13.14611 -27.05123 1.000 22.81938 115 VAL L C 1
ATOM 2571 O O . VAL B 2 120 ? 42.84285 -12.33442 -26.20595 1.000 23.76503 115 VAL L O 1
ATOM 2575 N N . PHE B 2 121 ? 42.50794 -14.12079 -27.55837 1.000 19.65484 116 PHE L N 1
ATOM 2576 C CA . PHE B 2 121 ? 41.07758 -14.23170 -27.32757 1.000 19.19003 116 PHE L CA 1
ATOM 2577 C C . PHE B 2 121 ? 40.73572 -15.69510 -27.08483 1.000 21.76026 116 PHE L C 1
ATOM 2578 O O . PHE B 2 121 ? 41.36757 -16.58228 -27.66893 1.000 21.91387 116 PHE L O 1
ATOM 2586 N N . ILE B 2 122 ? 39.73188 -15.97185 -26.24049 1.000 21.48774 117 ILE L N 1
ATOM 2587 C CA . ILE B 2 122 ? 39.27781 -17.34161 -26.07500 1.000 20.27317 117 ILE L CA 1
ATOM 2588 C C . ILE B 2 122 ? 37.76357 -17.42277 -26.24912 1.000 20.19926 117 ILE L C 1
ATOM 2589 O O . ILE B 2 122 ? 37.02053 -16.48196 -25.93073 1.000 23.35315 117 ILE L O 1
ATOM 2594 N N . PHE B 2 123 ? 37.31100 -18.57058 -26.74257 1.000 21.67147 118 PHE L N 1
ATOM 2595 C CA . PHE B 2 123 ? 35.89519 -18.83444 -27.02372 1.000 22.02788 118 PHE L CA 1
ATOM 2596 C C . PHE B 2 123 ? 35.44968 -20.15091 -26.40515 1.000 25.16506 118 PHE L C 1
ATOM 2597 O O . PHE B 2 123 ? 36.01148 -21.21697 -26.74181 1.000 24.31375 118 PHE L O 1
ATOM 2605 N N . PRO B 2 124 ? 34.44225 -20.14455 -25.53910 1.000 26.45485 119 PRO L N 1
ATOM 2606 C CA . PRO B 2 124 ? 33.86555 -21.37433 -25.01474 1.000 24.91709 119 PRO L CA 1
ATOM 2607 C C . PRO B 2 124 ? 33.09878 -22.10828 -26.09794 1.000 27.50958 119 PRO L C 1
ATOM 2608 O O . PRO B 2 124 ? 32.75638 -21.52308 -27.15246 1.000 27.88051 119 PRO L O 1
ATOM 2612 N N . PRO B 2 125 ? 32.76115 -23.37985 -25.87002 1.000 30.58056 120 PRO L N 1
ATOM 2613 C CA . PRO B 2 125 ? 31.93237 -24.10118 -26.84344 1.000 26.11666 120 PRO L CA 1
ATOM 2614 C C . PRO B 2 125 ? 30.51411 -23.54060 -26.89228 1.000 29.28428 120 PRO L C 1
ATOM 2615 O O . PRO B 2 125 ? 29.99976 -22.98526 -25.91762 1.000 34.75441 120 PRO L O 1
ATOM 2619 N N . SER B 2 126 ? 29.87989 -23.70233 -28.04472 1.000 30.24324 121 SER L N 1
ATOM 2620 C CA . SER B 2 126 ? 28.50335 -23.27353 -28.24141 1.000 29.10152 121 SER L CA 1
ATOM 2621 C C . SER B 2 126 ? 27.53600 -24.31042 -27.67128 1.000 35.48417 121 SER L C 1
ATOM 2622 O O . SER B 2 126 ? 27.84860 -25.50183 -27.55867 1.000 34.39992 121 SER L O 1
ATOM 2625 N N . ASP B 2 127 ? 26.33517 -23.84317 -27.31793 1.000 36.97426 122 ASP L N 1
ATOM 2626 C CA . ASP B 2 127 ? 25.28439 -24.76514 -26.90243 1.000 42.86818 122 ASP L CA 1
ATOM 2627 C C . ASP B 2 127 ? 24.92296 -25.73576 -28.01699 1.000 39.32313 122 ASP L C 1
ATOM 2628 O O . ASP B 2 127 ? 24.66574 -26.91644 -27.75509 1.000 39.99668 122 ASP L O 1
ATOM 2633 N N . GLU B 2 128 ? 24.91153 -25.25886 -29.27087 1.000 40.87080 123 GLU L N 1
ATOM 2634 C CA . GLU B 2 128 ? 24.60658 -26.13795 -30.39739 1.000 45.86582 123 GLU L CA 1
ATOM 2635 C C . GLU B 2 128 ? 25.56141 -27.32810 -30.44269 1.000 36.95311 123 GLU L C 1
ATOM 2636 O O . GLU B 2 128 ? 25.13253 -28.47403 -30.61526 1.000 41.51465 123 GLU L O 1
ATOM 2642 N N . GLN B 2 129 ? 26.86548 -27.07505 -30.30797 1.000 34.27671 124 GLN L N 1
ATOM 2643 C CA . GLN B 2 129 ? 27.80895 -28.18792 -30.37833 1.000 31.52732 124 GLN L CA 1
ATOM 2644 C C . GLN B 2 129 ? 27.68531 -29.10208 -29.15806 1.000 34.14527 124 GLN L C 1
ATOM 2645 O O . GLN B 2 129 ? 27.70673 -30.33216 -29.28852 1.000 33.34314 124 GLN L O 1
ATOM 2651 N N . LEU B 2 130 ? 27.54542 -28.52240 -27.96514 1.000 36.29012 125 LEU L N 1
ATOM 2652 C CA . LEU B 2 130 ? 27.38470 -29.34640 -26.77006 1.000 38.33305 125 LEU L CA 1
ATOM 2653 C C . LEU B 2 130 ? 26.18813 -30.28344 -26.90177 1.000 46.43758 125 LEU L C 1
ATOM 2654 O O . LEU B 2 130 ? 26.25838 -31.45065 -26.49443 1.000 42.80562 125 LEU L O 1
ATOM 2659 N N . LYS B 2 131 ? 25.09502 -29.80110 -27.50895 1.000 38.33305 126 LYS L N 1
ATOM 2660 C CA . LYS B 2 131 ? 23.91895 -30.64403 -27.72497 1.000 45.81431 126 LYS L CA 1
ATOM 2661 C C . LYS B 2 131 ? 24.25954 -31.87659 -28.55317 1.000 45.87797 126 LYS L C 1
ATOM 2662 O O . LYS B 2 131 ? 23.65963 -32.94167 -28.35385 1.000 47.14819 126 LYS L O 1
ATOM 2668 N N . SER B 2 132 ? 25.23383 -31.76259 -29.46075 1.000 42.97534 127 SER L N 1
ATOM 2669 C CA . SER B 2 132 ? 25.66008 -32.86742 -30.31238 1.000 46.90430 127 SER L CA 1
ATOM 2670 C C . SER B 2 132 ? 26.63978 -33.82501 -29.63566 1.000 48.62326 127 SER L C 1
ATOM 2671 O O . SER B 2 132 ? 26.94965 -34.86816 -30.21695 1.000 49.43653 127 SER L O 1
ATOM 2674 N N . GLY B 2 133 ? 27.14814 -33.49665 -28.45060 1.000 46.34949 128 GLY L N 1
ATOM 2675 C CA . GLY B 2 133 ? 27.98237 -34.40020 -27.68717 1.000 41.63343 128 GLY L CA 1
ATOM 2676 C C . GLY B 2 133 ? 29.46551 -34.08389 -27.68147 1.000 41.24397 128 GLY L C 1
ATOM 2677 O O . GLY B 2 133 ? 30.24903 -34.90695 -27.19124 1.000 37.71236 128 GLY L O 1
ATOM 2678 N N . THR B 2 134 ? 29.86997 -32.92429 -28.19756 1.000 35.15127 129 THR L N 1
ATOM 2679 C CA . THR B 2 134 ? 31.27075 -32.54407 -28.32578 1.000 34.38429 129 THR L CA 1
ATOM 2680 C C . THR B 2 134 ? 31.45546 -31.10873 -27.83623 1.000 37.14137 129 THR L C 1
ATOM 2681 O O . THR B 2 134 ? 30.51215 -30.31237 -27.83699 1.000 36.16419 129 THR L O 1
ATOM 2685 N N . ALA B 2 135 ? 32.67628 -30.78287 -27.39749 1.000 29.14345 130 ALA L N 1
ATOM 2686 C CA . ALA B 2 135 ? 33.00856 -29.43357 -26.94833 1.000 28.48827 130 ALA L CA 1
ATOM 2687 C C . ALA B 2 135 ? 34.32509 -29.00730 -27.57764 1.000 28.58231 130 ALA L C 1
ATOM 2688 O O . ALA B 2 135 ? 35.36766 -29.61063 -27.30265 1.000 29.36308 130 ALA L O 1
ATOM 2690 N N . SER B 2 136 ? 34.28218 -27.97340 -28.40707 1.000 27.09984 131 SER L N 1
ATOM 2691 C CA . SER B 2 136 ? 35.49340 -27.36143 -28.94052 1.000 23.60016 131 SER L CA 1
ATOM 2692 C C . SER B 2 136 ? 35.69684 -25.99750 -28.29629 1.000 25.70868 131 SER L C 1
ATOM 2693 O O . SER B 2 136 ? 34.77855 -25.17070 -28.28653 1.000 27.70048 131 SER L O 1
ATOM 2696 N N . VAL B 2 137 ? 36.89979 -25.76613 -27.77586 1.000 22.53786 132 VAL L N 1
ATOM 2697 C CA . VAL B 2 137 ? 37.30974 -24.48594 -27.19523 1.000 21.57536 132 VAL L CA 1
ATOM 2698 C C . VAL B 2 137 ? 38.34650 -23.88820 -28.14385 1.000 23.17892 132 VAL L C 1
ATOM 2699 O O . VAL B 2 137 ? 39.27435 -24.58585 -28.54584 1.000 22.86235 132 VAL L O 1
ATOM 2703 N N . VAL B 2 138 ? 38.21260 -22.60476 -28.49567 1.000 21.39778 133 VAL L N 1
ATOM 2704 C CA . VAL B 2 138 ? 39.10957 -21.98180 -29.46914 1.000 19.26586 133 VAL L CA 1
ATOM 2705 C C . VAL B 2 138 ? 39.91501 -20.85946 -28.82269 1.000 22.71414 133 VAL L C 1
ATOM 2706 O O . VAL B 2 138 ? 39.36498 -19.99897 -28.12429 1.000 22.93758 133 VAL L O 1
ATOM 2710 N N . CYS B 2 139 ? 41.21733 -20.87221 -29.06689 1.000 19.20886 134 CYS L N 1
ATOM 2711 C CA . CYS B 2 139 ? 42.12815 -19.80395 -28.67868 1.000 19.87407 134 CYS L CA 1
ATOM 2712 C C . CYS B 2 139 ? 42.64528 -19.12048 -29.93177 1.000 21.75005 134 CYS L C 1
ATOM 2713 O O . CYS B 2 139 ? 43.14128 -19.79596 -30.84572 1.000 22.02658 134 CYS L O 1
ATOM 2716 N N . LEU B 2 140 ? 42.52940 -17.79525 -29.97809 1.000 20.38054 135 LEU L N 1
ATOM 2717 C CA . LEU B 2 140 ? 42.86728 -17.02026 -31.18121 1.000 18.27066 135 LEU L CA 1
ATOM 2718 C C . LEU B 2 140 ? 43.98696 -16.03896 -30.84419 1.000 18.96058 135 LEU L C 1
ATOM 2719 O O . LEU B 2 140 ? 43.89197 -15.32508 -29.83935 1.000 19.03155 135 LEU L O 1
ATOM 2724 N N . LEU B 2 141 ? 45.05358 -16.02341 -31.66549 1.000 17.37316 136 LEU L N 1
ATOM 2725 C CA . LEU B 2 141 ? 46.19113 -15.10285 -31.53879 1.000 18.46610 136 LEU L CA 1
ATOM 2726 C C . LEU B 2 141 ? 46.18366 -14.24903 -32.79284 1.000 18.05609 136 LEU L C 1
ATOM 2727 O O . LEU B 2 141 ? 46.39382 -14.77139 -33.88745 1.000 20.89756 136 LEU L O 1
ATOM 2732 N N . ASN B 2 142 ? 45.91832 -12.95194 -32.67463 1.000 17.81014 137 ASN L N 1
ATOM 2733 C CA . ASN B 2 142 ? 45.77073 -12.14289 -33.89117 1.000 18.93969 137 ASN L CA 1
ATOM 2734 C C . ASN B 2 142 ? 46.95571 -11.21263 -34.09967 1.000 18.54859 137 ASN L C 1
ATOM 2735 O O . ASN B 2 142 ? 47.38110 -10.52143 -33.16917 1.000 21.45043 137 ASN L O 1
ATOM 2740 N N . ASN B 2 143 ? 47.40033 -11.11916 -35.35803 1.000 18.62769 138 ASN L N 1
ATOM 2741 C CA . ASN B 2 143 ? 48.29340 -10.07874 -35.88426 1.000 21.30512 138 ASN L CA 1
ATOM 2742 C C . ASN B 2 143 ? 49.58313 -9.93235 -35.07330 1.000 19.02395 138 ASN L C 1
ATOM 2743 O O . ASN B 2 143 ? 49.86461 -8.88752 -34.51127 1.000 22.29473 138 ASN L O 1
ATOM 2748 N N . PHE B 2 144 ? 50.40297 -10.98919 -35.11096 1.000 18.40267 139 PHE L N 1
ATOM 2749 C CA . PHE B 2 144 ? 51.68820 -11.00065 -34.41557 1.000 18.91096 139 PHE L CA 1
ATOM 2750 C C . PHE B 2 144 ? 52.83814 -11.24686 -35.40009 1.000 18.51622 139 PHE L C 1
ATOM 2751 O O . PHE B 2 144 ? 52.64495 -11.65570 -36.55866 1.000 19.35431 139 PHE L O 1
ATOM 2759 N N . TYR B 2 145 ? 54.05841 -10.91757 -34.96054 1.000 19.02883 140 TYR L N 1
ATOM 2760 C CA . TYR B 2 145 ? 55.29307 -11.11369 -35.74231 1.000 19.47344 140 TYR L CA 1
ATOM 2761 C C . TYR B 2 145 ? 56.44191 -11.26294 -34.75135 1.000 17.65997 140 TYR L C 1
ATOM 2762 O O . TYR B 2 145 ? 56.52104 -10.45354 -33.80198 1.000 20.50007 140 TYR L O 1
ATOM 2771 N N . PRO B 2 146 ? 57.33229 -12.25452 -34.90703 1.000 21.28924 141 PRO L N 1
ATOM 2772 C CA . PRO B 2 146 ? 57.44079 -13.24351 -35.97588 1.000 20.03818 141 PRO L CA 1
ATOM 2773 C C . PRO B 2 146 ? 56.42352 -14.37517 -35.83597 1.000 22.00567 141 PRO L C 1
ATOM 2774 O O . PRO B 2 146 ? 55.62204 -14.43403 -34.90437 1.000 21.49621 141 PRO L O 1
ATOM 2778 N N . ARG B 2 147 ? 56.46774 -15.29234 -36.79919 1.000 20.98097 142 ARG L N 1
ATOM 2779 C CA . ARG B 2 147 ? 55.46638 -16.35413 -36.87715 1.000 19.53199 142 ARG L CA 1
ATOM 2780 C C . ARG B 2 147 ? 55.51986 -17.34184 -35.71173 1.000 24.22028 142 ARG L C 1
ATOM 2781 O O . ARG B 2 147 ? 54.50139 -17.97511 -35.39542 1.000 23.87329 142 ARG L O 1
ATOM 2789 N N . GLU B 2 148 ? 56.66886 -17.49081 -35.05808 1.000 24.53879 143 GLU L N 1
ATOM 2790 C CA . GLU B 2 148 ? 56.81179 -18.46745 -33.98581 1.000 22.84131 143 GLU L CA 1
ATOM 2791 C C . GLU B 2 148 ? 56.01357 -18.02812 -32.76419 1.000 26.05133 143 GLU L C 1
ATOM 2792 O O . GLU B 2 148 ? 56.20446 -16.91790 -32.26918 1.000 27.47457 143 GLU L O 1
ATOM 2798 N N . ALA B 2 149 ? 55.09152 -18.88174 -32.32150 1.000 24.03977 144 ALA L N 1
ATOM 2799 C CA . ALA B 2 149 ? 54.28700 -18.63669 -31.12388 1.000 24.02840 144 ALA L CA 1
ATOM 2800 C C . ALA B 2 149 ? 53.97696 -19.97964 -30.48744 1.000 30.57842 144 ALA L C 1
ATOM 2801 O O . ALA B 2 149 ? 53.79495 -20.97949 -31.19057 1.000 31.88596 144 ALA L O 1
ATOM 2803 N N . LYS B 2 150 ? 53.88796 -19.99172 -29.15927 1.000 25.15923 145 LYS L N 1
ATOM 2804 C CA . LYS B 2 150 ? 53.59330 -21.20820 -28.40991 1.000 29.10426 145 LYS L CA 1
ATOM 2805 C C . LYS B 2 150 ? 52.23651 -21.05561 -27.74556 1.000 29.56157 145 LYS L C 1
ATOM 2806 O O . LYS B 2 150 ? 52.01940 -20.09248 -26.98986 1.000 26.39768 145 LYS L O 1
ATOM 2812 N N . VAL B 2 151 ? 51.33407 -21.99781 -28.03077 1.000 23.98031 146 VAL L N 1
ATOM 2813 C CA . VAL B 2 151 ? 50.03663 -22.09858 -27.36737 1.000 24.15600 146 VAL L CA 1
ATOM 2814 C C . VAL B 2 151 ? 50.04614 -23.33191 -26.48300 1.000 23.48573 146 VAL L C 1
ATOM 2815 O O . VAL B 2 151 ? 50.33972 -24.43606 -26.95234 1.000 29.50132 146 VAL L O 1
ATOM 2819 N N . GLN B 2 152 ? 49.73030 -23.15611 -25.19949 1.000 23.90556 147 GLN L N 1
ATOM 2820 C CA . GLN B 2 152 ? 49.63448 -24.27364 -24.27209 1.000 26.93354 147 GLN L CA 1
ATOM 2821 C C . GLN B 2 152 ? 48.22757 -24.30423 -23.69409 1.000 26.08899 147 GLN L C 1
ATOM 2822 O O . GLN B 2 152 ? 47.81566 -23.35178 -23.02707 1.000 28.08214 147 GLN L O 1
ATOM 2828 N N . TRP B 2 153 ? 47.50038 -25.39192 -23.91917 1.000 23.08487 148 TRP L N 1
ATOM 2829 C CA . TRP B 2 153 ? 46.19710 -25.57559 -23.28574 1.000 24.80628 148 TRP L CA 1
ATOM 2830 C C . TRP B 2 153 ? 46.35511 -26.13443 -21.87406 1.000 25.20271 148 TRP L C 1
ATOM 2831 O O . TRP B 2 153 ? 47.12847 -27.07187 -21.65513 1.000 25.81391 148 TRP L O 1
ATOM 2842 N N . LYS B 2 154 ? 45.57687 -25.59450 -20.93302 1.000 25.49735 149 LYS L N 1
ATOM 2843 C CA . LYS B 2 154 ? 45.54559 -26.11260 -19.56980 1.000 26.02106 149 LYS L CA 1
ATOM 2844 C C . LYS B 2 154 ? 44.10402 -26.30065 -19.13757 1.000 28.14298 149 LYS L C 1
ATOM 2845 O O . LYS B 2 154 ? 43.26136 -25.42279 -19.36697 1.000 30.52045 149 LYS L O 1
ATOM 2851 N N . VAL B 2 155 ? 43.82455 -27.42396 -18.47549 1.000 28.49553 150 VAL L N 1
ATOM 2852 C CA . VAL B 2 155 ? 42.48697 -27.73138 -17.99276 1.000 28.91792 150 VAL L CA 1
ATOM 2853 C C . VAL B 2 155 ? 42.61491 -28.01159 -16.50473 1.000 32.39014 150 VAL L C 1
ATOM 2854 O O . VAL B 2 155 ? 43.29184 -28.97146 -16.10615 1.000 33.31283 150 VAL L O 1
ATOM 2858 N N . ASP B 2 156 ? 41.99164 -27.16029 -15.68913 1.000 32.81304 151 ASP L N 1
ATOM 2859 C CA . ASP B 2 156 ? 42.18406 -27.20328 -14.23144 1.000 35.98155 151 ASP L CA 1
ATOM 2860 C C . ASP B 2 156 ? 43.67277 -27.22625 -13.88880 1.000 34.16917 151 ASP L C 1
ATOM 2861 O O . ASP B 2 156 ? 44.12872 -27.97999 -13.01278 1.000 40.14326 151 ASP L O 1
ATOM 2866 N N . ASN B 2 157 ? 44.42461 -26.38927 -14.60782 1.000 36.97945 152 ASN L N 1
ATOM 2867 C CA . ASN B 2 157 ? 45.85900 -26.15258 -14.48819 1.000 39.81435 152 ASN L CA 1
ATOM 2868 C C . ASN B 2 157 ? 46.72282 -27.33595 -14.92941 1.000 45.83509 152 ASN L C 1
ATOM 2869 O O . ASN B 2 157 ? 47.95326 -27.26454 -14.81330 1.000 46.19104 152 ASN L O 1
ATOM 2874 N N . ALA B 2 158 ? 46.13017 -28.39934 -15.47938 1.000 36.15022 153 ALA L N 1
ATOM 2875 C CA . ALA B 2 158 ? 46.88952 -29.52081 -16.02115 1.000 33.53735 153 ALA L CA 1
ATOM 2876 C C . ALA B 2 158 ? 47.20842 -29.27280 -17.49156 1.000 33.66571 153 ALA L C 1
ATOM 2877 O O . ALA B 2 158 ? 46.30473 -28.98155 -18.28427 1.000 33.69428 153 ALA L O 1
ATOM 2879 N N . LEU B 2 159 ? 48.48509 -29.40110 -17.85503 1.000 32.25555 154 LEU L N 1
ATOM 2880 C CA . LEU B 2 159 ? 48.89641 -29.14476 -19.23349 1.000 30.57210 154 LEU L CA 1
ATOM 2881 C C . LEU B 2 159 ? 48.37093 -30.25285 -20.13693 1.000 30.05976 154 LEU L C 1
ATOM 2882 O O . LEU B 2 159 ? 48.52820 -31.44583 -19.84690 1.000 34.53681 154 LEU L O 1
ATOM 2887 N N . GLN B 2 160 ? 47.73438 -29.85694 -21.22710 1.000 29.39438 155 GLN L N 1
ATOM 2888 C CA . GLN B 2 160 ? 47.13028 -30.79449 -22.16463 1.000 31.14733 155 GLN L CA 1
ATOM 2889 C C . GLN B 2 160 ? 48.11314 -31.18418 -23.25264 1.000 31.57761 155 GLN L C 1
ATOM 2890 O O . GLN B 2 160 ? 48.95754 -30.38863 -23.66745 1.000 34.75187 155 GLN L O 1
ATOM 2896 N N . SER B 2 161 ? 47.97313 -32.41275 -23.72821 1.000 35.57622 156 SER L N 1
ATOM 2897 C CA . SER B 2 161 ? 48.59699 -32.81792 -24.97770 1.000 44.39788 156 SER L CA 1
ATOM 2898 C C . SER B 2 161 ? 47.65836 -33.77508 -25.69372 1.000 37.53321 156 SER L C 1
ATOM 2899 O O . SER B 2 161 ? 47.03593 -34.63390 -25.06188 1.000 45.54077 156 SER L O 1
ATOM 2902 N N . GLY B 2 162 ? 47.54857 -33.63802 -27.01439 1.000 33.36744 157 GLY L N 1
ATOM 2903 C CA . GLY B 2 162 ? 46.97119 -34.68723 -27.82701 1.000 39.40552 157 GLY L CA 1
ATOM 2904 C C . GLY B 2 162 ? 45.53501 -34.47643 -28.25404 1.000 40.49954 157 GLY L C 1
ATOM 2905 O O . GLY B 2 162 ? 44.98111 -35.33687 -28.94949 1.000 48.97324 157 GLY L O 1
ATOM 2906 N N . ASN B 2 163 ? 44.92239 -33.35787 -27.87588 1.000 25.53234 158 ASN L N 1
ATOM 2907 C CA A ASN B 2 163 ? 43.52045 -33.10819 -28.21342 0.414 23.79496 158 ASN L CA 1
ATOM 2908 C CA B ASN B 2 163 ? 43.51348 -33.07598 -28.12579 0.586 24.95004 158 ASN L CA 1
ATOM 2909 C C . ASN B 2 163 ? 43.31795 -31.71585 -28.79383 1.000 26.10759 158 ASN L C 1
ATOM 2910 O O . ASN B 2 163 ? 42.21332 -31.16310 -28.73346 1.000 27.75968 158 ASN L O 1
ATOM 2919 N N . SER B 2 164 ? 44.35510 -31.14440 -29.40546 1.000 23.46887 159 SER L N 1
ATOM 2920 C CA . SER B 2 164 ? 44.22108 -29.83277 -30.02101 1.000 20.58899 159 SER L CA 1
ATOM 2921 C C . SER B 2 164 ? 44.84918 -29.84859 -31.41031 1.000 19.80152 159 SER L C 1
ATOM 2922 O O . SER B 2 164 ? 45.69734 -30.69853 -31.73502 1.000 20.76570 159 SER L O 1
ATOM 2925 N N . GLN B 2 165 ? 44.36377 -28.93642 -32.24680 1.000 19.04997 160 GLN L N 1
ATOM 2926 C CA . GLN B 2 165 ? 44.95600 -28.69475 -33.55729 1.000 18.63218 160 GLN L CA 1
ATOM 2927 C C . GLN B 2 165 ? 45.03526 -27.19841 -33.77146 1.000 20.24370 160 GLN L C 1
ATOM 2928 O O . GLN B 2 165 ? 44.14414 -26.46289 -33.34714 1.000 23.55141 160 GLN L O 1
ATOM 2934 N N . GLU B 2 166 ? 46.07110 -26.73701 -34.47026 1.000 19.19797 161 GLU L N 1
ATOM 2935 C CA . GLU B 2 166 ? 46.17005 -25.31542 -34.76927 1.000 16.63099 161 GLU L CA 1
ATOM 2936 C C . GLU B 2 166 ? 46.50250 -25.10374 -36.23812 1.000 17.31018 161 GLU L C 1
ATOM 2937 O O . GLU B 2 166 ? 47.00094 -25.99560 -36.93636 1.000 20.53681 161 GLU L O 1
ATOM 2943 N N . SER B 2 167 ? 46.22073 -23.88673 -36.69283 1.000 18.59227 162 SER L N 1
ATOM 2944 C CA . SER B 2 167 ? 46.73413 -23.48378 -38.00694 1.000 18.79027 162 SER L CA 1
ATOM 2945 C C . SER B 2 167 ? 47.01884 -21.98631 -38.01299 1.000 19.38382 162 SER L C 1
ATOM 2946 O O . SER B 2 167 ? 46.46836 -21.20935 -37.21294 1.000 19.93951 162 SER L O 1
ATOM 2949 N N . VAL B 2 168 ? 47.93268 -21.58448 -38.91302 1.000 19.15366 163 VAL L N 1
ATOM 2950 C CA A VAL B 2 168 ? 48.42415 -20.21323 -38.99659 0.708 19.24622 163 VAL L CA 1
ATOM 2951 C CA B VAL B 2 168 ? 48.35242 -20.19194 -38.97665 0.292 18.72877 163 VAL L CA 1
ATOM 2952 C C . VAL B 2 168 ? 48.03728 -19.65085 -40.35435 1.000 19.66553 163 VAL L C 1
ATOM 2953 O O . VAL B 2 168 ? 48.06916 -20.36545 -41.35910 1.000 22.21784 163 VAL L O 1
ATOM 2960 N N . THR B 2 169 ? 47.68210 -18.37284 -40.38898 1.000 18.25279 164 THR L N 1
ATOM 2961 C CA . THR B 2 169 ? 47.42495 -17.74863 -41.68847 1.000 19.09408 164 THR L CA 1
ATOM 2962 C C . THR B 2 169 ? 48.71436 -17.50869 -42.46762 1.000 17.49417 164 THR L C 1
ATOM 2963 O O . THR B 2 169 ? 49.83332 -17.54804 -41.93335 1.000 20.25720 164 THR L O 1
ATOM 2967 N N . GLU B 2 170 ? 48.52932 -17.23114 -43.76660 1.000 19.79341 165 GLU L N 1
ATOM 2968 C CA . GLU B 2 170 ? 49.58394 -16.60007 -44.53764 1.000 20.98588 165 GLU L CA 1
ATOM 2969 C C . GLU B 2 170 ? 49.94439 -15.22530 -43.95302 1.000 20.70657 165 GLU L C 1
ATOM 2970 O O . GLU B 2 170 ? 49.17901 -14.60629 -43.18832 1.000 23.61998 165 GLU L O 1
ATOM 2976 N N . GLN B 2 171 ? 51.13377 -14.73714 -44.31166 1.000 20.35233 166 GLN L N 1
ATOM 2977 C CA . GLN B 2 171 ? 51.52186 -13.39161 -43.88961 1.000 19.69087 166 GLN L CA 1
ATOM 2978 C C . GLN B 2 171 ? 50.58925 -12.34768 -44.50529 1.000 17.93728 166 GLN L C 1
ATOM 2979 O O . GLN B 2 171 ? 50.23714 -12.42306 -45.69223 1.000 21.97723 166 GLN L O 1
ATOM 2985 N N . ASP B 2 172 ? 50.22545 -11.34233 -43.69501 1.000 19.61804 167 ASP L N 1
ATOM 2986 C CA . ASP B 2 172 ? 49.27502 -10.31262 -44.11708 1.000 18.89358 167 ASP L CA 1
ATOM 2987 C C . ASP B 2 172 ? 49.89877 -9.35081 -45.12523 1.000 19.83206 167 ASP L C 1
ATOM 2988 O O . ASP B 2 172 ? 51.02391 -8.88764 -44.94472 1.000 21.94579 167 ASP L O 1
ATOM 2993 N N . SER B 2 173 ? 49.14810 -9.02243 -46.19433 1.000 24.59470 168 SER L N 1
ATOM 2994 C CA . SER B 2 173 ? 49.69006 -8.15324 -47.24186 1.000 23.44804 168 SER L CA 1
ATOM 2995 C C . SER B 2 173 ? 49.74479 -6.67367 -46.86580 1.000 23.20753 168 SER L C 1
ATOM 2996 O O . SER B 2 173 ? 50.37093 -5.89322 -47.59427 1.000 26.37757 168 SER L O 1
ATOM 2999 N N . LYS B 2 174 ? 49.13885 -6.27093 -45.73917 1.000 24.86854 169 LYS L N 1
ATOM 3000 C CA . LYS 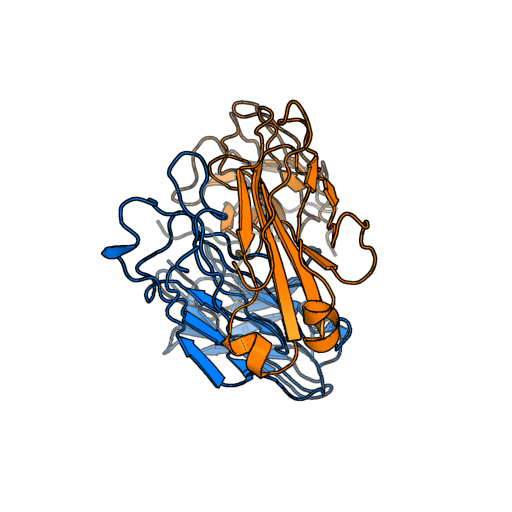B 2 174 ? 49.14871 -4.87736 -45.30478 1.000 27.56281 169 LYS L CA 1
ATOM 3001 C C . LYS B 2 174 ? 50.05769 -4.63139 -44.11064 1.000 23.63747 169 LYS L C 1
ATOM 3002 O O . LYS B 2 174 ? 50.85196 -3.67738 -44.13278 1.000 26.30367 169 LYS L O 1
ATOM 3008 N N . ASP B 2 175 ? 49.98261 -5.46986 -43.07986 1.000 23.80639 170 ASP L N 1
ATOM 3009 C CA . ASP B 2 175 ? 50.79181 -5.21103 -41.89226 1.000 21.75154 170 ASP L CA 1
ATOM 3010 C C . ASP B 2 175 ? 51.86471 -6.27331 -41.65307 1.000 22.46312 170 ASP L C 1
ATOM 3011 O O . ASP B 2 175 ? 52.59594 -6.16842 -40.65734 1.000 21.76825 170 ASP L O 1
ATOM 3016 N N . SER B 2 176 ? 51.99086 -7.26425 -42.54388 1.000 19.57641 171 SER L N 1
ATOM 3017 C CA . SER B 2 176 ? 53.08688 -8.24024 -42.54341 1.000 19.54130 171 SER L CA 1
ATOM 3018 C C . SER B 2 176 ? 53.07724 -9.13085 -41.29846 1.000 20.23440 171 SER L C 1
ATOM 3019 O O . SER B 2 176 ? 54.08910 -9.76152 -40.97910 1.000 20.32184 171 SER L O 1
ATOM 3022 N N . THR B 2 177 ? 51.92431 -9.26820 -40.65747 1.000 18.65055 172 THR L N 1
ATOM 3023 C CA . THR B 2 177 ? 51.78615 -10.13618 -39.49083 1.000 18.02003 172 THR L CA 1
ATOM 3024 C C . THR B 2 177 ? 51.13759 -11.48556 -39.82554 1.000 18.80669 172 THR L C 1
ATOM 3025 O O . THR B 2 177 ? 50.71775 -11.76759 -40.95593 1.000 20.84297 172 THR L O 1
ATOM 3029 N N . TYR B 2 178 ? 51.07402 -12.34105 -38.79583 1.000 17.67127 173 TYR L N 1
ATOM 3030 C CA . TYR B 2 178 ? 50.43370 -13.64939 -38.86311 1.000 17.59107 173 TYR L CA 1
ATOM 3031 C C . TYR B 2 178 ? 49.35335 -13.72642 -37.80055 1.000 18.66489 173 TYR L C 1
ATOM 3032 O O . TYR B 2 178 ? 49.38737 -12.99511 -36.80680 1.000 19.92156 173 TYR L O 1
ATOM 3041 N N . SER B 2 179 ? 48.42035 -14.66506 -37.98086 1.000 19.44862 174 SER L N 1
ATOM 3042 C CA . SER B 2 179 ? 47.44213 -14.99440 -36.95573 1.000 18.17055 174 SER L CA 1
ATOM 3043 C C . SER B 2 179 ? 47.35826 -16.50314 -36.80201 1.000 19.21138 174 SER L C 1
ATOM 3044 O O . SER B 2 179 ? 47.74618 -17.25402 -37.69219 1.000 19.38317 174 SER L O 1
ATOM 3047 N N . LEU B 2 180 ? 46.88598 -16.94794 -35.62879 1.000 17.76815 175 LEU L N 1
ATOM 3048 C CA . LEU B 2 180 ? 46.89150 -18.37535 -35.32126 1.000 18.64752 175 LEU L CA 1
ATOM 3049 C C . LEU B 2 180 ? 45.59118 -18.72454 -34.60623 1.000 19.93894 175 LEU L C 1
ATOM 3050 O O . LEU B 2 180 ? 45.16256 -17.99474 -33.70689 1.000 20.54289 175 LEU L O 1
ATOM 3055 N N . SER B 2 181 ? 45.00729 -19.86426 -34.95395 1.000 18.72970 176 SER L N 1
ATOM 3056 C CA . SER B 2 181 ? 43.80986 -20.38991 -34.29438 1.000 19.15820 176 SER L CA 1
ATOM 3057 C C . SER B 2 181 ? 44.12238 -21.78493 -33.77967 1.000 19.84349 176 SER L C 1
ATOM 3058 O O . SER B 2 181 ? 44.66417 -22.61638 -34.53092 1.000 20.08946 176 SER L O 1
ATOM 3061 N N . SER B 2 182 ? 43.80813 -22.04869 -32.50287 1.000 18.30357 177 SER L N 1
ATOM 3062 C CA . SER B 2 182 ? 43.99094 -23.37045 -31.91592 1.000 20.76897 177 SER L CA 1
ATOM 3063 C C . SER B 2 182 ? 42.66061 -23.85344 -31.34534 1.000 21.40574 177 SER L C 1
ATOM 3064 O O . SER B 2 182 ? 41.98921 -23.10245 -30.63422 1.000 21.90181 177 SER L O 1
ATOM 3067 N N . THR B 2 183 ? 42.30456 -25.10656 -31.61752 1.000 20.05818 178 THR L N 1
ATOM 3068 C CA . THR B 2 183 ? 41.04132 -25.70851 -31.17131 1.000 20.49257 178 THR L CA 1
ATOM 3069 C C . THR B 2 183 ? 41.36246 -26.88633 -30.27077 1.000 19.78402 178 THR L C 1
ATOM 3070 O O . THR B 2 183 ? 42.01137 -27.84013 -30.70854 1.000 21.68576 178 THR L O 1
ATOM 3074 N N . LEU B 2 184 ? 40.88784 -26.83462 -29.01806 1.000 20.56358 179 LEU L N 1
ATOM 3075 C CA . LEU B 2 184 ? 40.91449 -27.95727 -28.09443 1.000 21.94217 179 LEU L CA 1
ATOM 3076 C C . LEU B 2 184 ? 39.56056 -28.65307 -28.16783 1.000 24.62626 179 LEU L C 1
ATOM 3077 O O . LEU B 2 184 ? 38.52832 -28.00068 -27.99472 1.000 25.48779 179 LEU L O 1
ATOM 3082 N N . THR B 2 185 ? 39.54217 -29.95130 -28.46568 1.000 24.01527 180 THR L N 1
ATOM 3083 C CA . THR B 2 185 ? 38.26921 -30.66162 -28.62641 1.000 25.82969 180 THR L CA 1
ATOM 3084 C C . THR B 2 185 ? 38.18287 -31.83583 -27.65683 1.000 30.42734 180 THR L C 1
ATOM 3085 O O . THR B 2 185 ? 39.08581 -32.68359 -27.61323 1.000 28.91720 180 THR L O 1
ATOM 3089 N N . LEU B 2 186 ? 37.09170 -31.88376 -26.88416 1.000 30.27361 181 LEU L N 1
ATOM 3090 C CA . LEU B 2 186 ? 36.81958 -32.96655 -25.94934 1.000 33.14216 181 LEU L CA 1
ATOM 3091 C C . LEU B 2 186 ? 35.40426 -33.46423 -26.18186 1.000 29.56117 181 LEU L C 1
ATOM 3092 O O . LEU B 2 186 ? 34.56423 -32.75205 -26.73305 1.000 30.93034 181 LEU L O 1
ATOM 3097 N N . SER B 2 187 ? 35.13384 -34.69299 -25.74438 1.000 31.03652 182 SER L N 1
ATOM 3098 C CA . SER B 2 187 ? 33.74773 -35.11564 -25.62671 1.000 31.90572 182 SER L CA 1
ATOM 3099 C C . SER B 2 187 ? 33.04063 -34.25441 -24.58508 1.000 38.42883 182 SER L C 1
ATOM 3100 O O . SER B 2 187 ? 33.65653 -33.72746 -23.65477 1.000 36.42313 182 SER L O 1
ATOM 3103 N N . LYS B 2 188 ? 31.71993 -34.13776 -24.73359 1.000 36.96109 183 LYS L N 1
ATOM 3104 C CA . LYS B 2 188 ? 30.93170 -33.42309 -23.73473 1.000 34.92928 183 LYS L CA 1
ATOM 3105 C C . LYS B 2 188 ? 31.13433 -34.02535 -22.34628 1.000 37.08526 183 LYS L C 1
ATOM 3106 O O . LYS B 2 188 ? 31.21827 -33.29333 -21.35046 1.000 39.67519 183 LYS L O 1
ATOM 3112 N N . ALA B 2 189 ? 31.22973 -35.35982 -22.26085 1.000 38.46426 184 ALA L N 1
ATOM 3113 C CA . ALA B 2 189 ? 31.43632 -36.00957 -20.96880 1.000 43.58120 184 ALA L CA 1
ATOM 3114 C C . ALA B 2 189 ? 32.75059 -35.57622 -20.33003 1.000 40.30788 184 ALA L C 1
ATOM 3115 O O . ALA B 2 189 ? 32.79643 -35.27122 -19.13161 1.000 43.64005 184 ALA L O 1
ATOM 3117 N N . ASP B 2 190 ? 33.83542 -35.55419 -21.11152 1.000 37.00395 185 ASP L N 1
ATOM 3118 C CA . ASP B 2 190 ? 35.11555 -35.11177 -20.56508 1.000 39.53126 185 ASP L CA 1
ATOM 3119 C C . ASP B 2 190 ? 35.08782 -33.61794 -20.24263 1.000 37.08947 185 ASP L C 1
ATOM 3120 O O . ASP B 2 190 ? 35.59581 -33.19416 -19.19718 1.000 38.82532 185 ASP L O 1
ATOM 3125 N N . TYR B 2 191 ? 34.47992 -32.81267 -21.12368 1.000 35.35821 186 TYR L N 1
ATOM 3126 C CA . TYR B 2 191 ? 34.36073 -31.37561 -20.88688 1.000 33.15690 186 TYR L CA 1
ATOM 3127 C C . TYR B 2 191 ? 33.70237 -31.08892 -19.54628 1.000 36.37608 186 TYR L C 1
ATOM 3128 O O . TYR B 2 191 ? 34.14134 -30.20905 -18.80043 1.000 38.93025 186 TYR L O 1
ATOM 3137 N N . GLU B 2 192 ? 32.64854 -31.81970 -19.22477 1.000 35.63109 187 GLU L N 1
ATOM 3138 C CA . GLU B 2 192 ? 31.90450 -31.55913 -17.99772 1.000 39.08911 187 GLU L CA 1
ATOM 3139 C C . GLU B 2 192 ? 32.59721 -32.08978 -16.75245 1.000 45.99037 187 GLU L C 1
ATOM 3140 O O . GLU B 2 192 ? 32.06692 -31.91016 -15.65176 1.000 51.50274 187 GLU L O 1
ATOM 3146 N N . LYS B 2 193 ? 33.76018 -32.72261 -16.88831 1.000 47.41795 188 LYS L N 1
ATOM 3147 C CA . LYS B 2 193 ? 34.51804 -33.18096 -15.73115 1.000 49.37569 188 LYS L CA 1
ATOM 3148 C C . LYS B 2 193 ? 35.41810 -32.11055 -15.12266 1.000 45.56738 188 LYS L C 1
ATOM 3149 O O . LYS B 2 193 ? 35.98736 -32.35673 -14.05558 1.000 44.04601 188 LYS L O 1
ATOM 3155 N N . HIS B 2 194 ? 35.57240 -30.94533 -15.76129 1.000 40.12395 189 HIS L N 1
ATOM 3156 C CA . HIS B 2 194 ? 36.56644 -29.95901 -15.35775 1.000 41.67509 189 HIS L CA 1
ATOM 3157 C C . HIS B 2 194 ? 35.94708 -28.57587 -15.33536 1.000 40.30075 189 HIS L C 1
ATOM 3158 O O . HIS B 2 194 ? 34.88716 -28.34331 -15.91981 1.000 40.22558 189 HIS L O 1
ATOM 3165 N N . LYS B 2 195 ? 36.62838 -27.64432 -14.66795 1.000 36.22409 190 LYS L N 1
ATOM 3166 C CA . LYS B 2 195 ? 36.06947 -26.30509 -14.50277 1.000 38.70906 190 LYS L CA 1
ATOM 3167 C C . LYS B 2 195 ? 36.80667 -25.22558 -15.28011 1.000 37.17506 190 LYS L C 1
ATOM 3168 O O . LYS B 2 195 ? 36.17893 -24.48522 -16.04250 1.000 39.91738 190 LYS L O 1
ATOM 3174 N N . VAL B 2 196 ? 38.13270 -25.12443 -15.14939 1.000 32.56089 191 VAL L N 1
ATOM 3175 C CA . VAL B 2 196 ? 38.88492 -24.00474 -15.69886 1.000 32.54925 191 VAL L CA 1
ATOM 3176 C C . VAL B 2 196 ? 39.51078 -24.43476 -17.01633 1.000 30.16027 191 VAL L C 1
ATOM 3177 O O . VAL B 2 196 ? 40.24057 -25.43528 -17.07231 1.000 32.15866 191 VAL L O 1
ATOM 3181 N N . TYR B 2 197 ? 39.22376 -23.67332 -18.07349 1.000 27.43053 192 TYR L N 1
ATOM 3182 C CA . TYR B 2 197 ? 39.74786 -23.90148 -19.41848 1.000 28.71918 192 TYR L CA 1
ATOM 3183 C C . TYR B 2 197 ? 40.60458 -22.69714 -19.76578 1.000 29.23213 192 TYR L C 1
ATOM 3184 O O . TYR B 2 197 ? 40.12030 -21.56423 -19.70702 1.000 29.38205 192 TYR L O 1
ATOM 3193 N N . ALA B 2 198 ? 41.87955 -22.93091 -20.08004 1.000 26.57501 193 ALA L N 1
ATOM 3194 C CA . ALA B 2 198 ? 42.80885 -21.83068 -20.27986 1.000 27.60129 193 ALA L CA 1
ATOM 3195 C C . ALA B 2 198 ? 43.73769 -22.08370 -21.45220 1.000 26.59989 193 ALA L C 1
ATOM 3196 O O . ALA B 2 198 ? 44.18233 -23.21721 -21.68217 1.000 24.96344 193 ALA L O 1
ATOM 3198 N N . CYS B 2 199 ? 44.08064 -21.00793 -22.15425 1.000 24.19962 194 CYS L N 1
ATOM 3199 C CA A CYS B 2 199 ? 45.10624 -21.02705 -23.18903 0.364 24.00860 194 CYS L CA 1
ATOM 3200 C CA B CYS B 2 199 ? 45.16877 -21.10736 -23.12770 0.636 23.47647 194 CYS L CA 1
ATOM 3201 C C . CYS B 2 199 ? 46.23329 -20.10056 -22.74497 1.000 25.22467 194 CYS L C 1
ATOM 3202 O O . CYS B 2 199 ? 45.96187 -18.93794 -22.44826 1.000 26.77243 194 CYS L O 1
ATOM 3207 N N . GLU B 2 200 ? 47.46773 -20.58314 -22.71043 1.000 23.50684 195 GLU L N 1
ATOM 3208 C CA . GLU B 2 200 ? 48.60595 -19.75265 -22.34372 1.000 23.51320 195 GLU L CA 1
ATOM 3209 C C . GLU B 2 200 ? 49.50265 -19.55514 -23.56355 1.000 26.11982 195 GLU L C 1
ATOM 3210 O O . GLU B 2 200 ? 49.89050 -20.52406 -24.23222 1.000 25.64314 195 GLU L O 1
ATOM 3216 N N . VAL B 2 201 ? 49.84514 -18.29987 -23.83656 1.000 22.37408 196 VAL L N 1
ATOM 3217 C CA . VAL B 2 201 ? 50.52207 -17.88509 -25.06569 1.000 20.45445 196 VAL L CA 1
ATOM 3218 C C . VAL B 2 201 ? 51.87511 -17.28136 -24.72460 1.000 23.39206 196 VAL L C 1
ATOM 3219 O O . VAL B 2 201 ? 51.95995 -16.35713 -23.89679 1.000 24.80345 196 VAL L O 1
ATOM 3223 N N . THR B 2 202 ? 52.92067 -17.82119 -25.35286 1.000 22.01014 197 THR L N 1
ATOM 3224 C CA . THR B 2 202 ? 54.28411 -17.30902 -25.25950 1.000 25.61646 197 THR L CA 1
ATOM 3225 C C . THR B 2 202 ? 54.70985 -16.78899 -26.63357 1.000 23.14169 197 THR L C 1
ATOM 3226 O O . THR B 2 202 ? 54.52499 -17.47693 -27.64342 1.000 23.81177 197 THR L O 1
ATOM 3230 N N . HIS B 2 203 ? 55.24047 -15.56198 -26.67292 1.000 22.21743 198 HIS L N 1
ATOM 3231 C CA . HIS B 2 203 ? 55.62746 -14.91685 -27.92544 1.000 20.41979 198 HIS L CA 1
ATOM 3232 C C . HIS B 2 203 ? 56.64477 -13.82423 -27.60584 1.000 22.38696 198 HIS L C 1
ATOM 3233 O O . HIS B 2 203 ? 56.54658 -13.18115 -26.55734 1.000 24.51623 198 HIS L O 1
ATOM 3240 N N . GLN B 2 204 ? 57.59772 -13.60261 -28.52623 1.000 23.06279 199 GLN L N 1
ATOM 3241 C CA . GLN B 2 204 ? 58.66378 -12.62665 -28.28806 1.000 25.81123 199 GLN L CA 1
ATOM 3242 C C . GLN B 2 204 ? 58.16117 -11.20919 -28.09684 1.000 24.32360 199 GLN L C 1
ATOM 3243 O O . GLN B 2 204 ? 58.91980 -10.36678 -27.60977 1.000 26.26556 199 GLN L O 1
ATOM 3249 N N . GLY B 2 205 ? 56.93678 -10.89740 -28.52327 1.000 23.53964 200 GLY L N 1
ATOM 3250 C CA . GLY B 2 205 ? 56.42462 -9.54277 -28.31040 1.000 22.41813 200 GLY L CA 1
ATOM 3251 C C . GLY B 2 205 ? 55.79408 -9.32269 -26.94531 1.000 22.30825 200 GLY L C 1
ATOM 3252 O O . GLY B 2 205 ? 55.40612 -8.19233 -26.62297 1.000 24.04806 200 GLY L O 1
ATOM 3253 N N . LEU B 2 206 ? 55.65705 -10.38818 -26.17467 1.000 24.34289 201 LEU L N 1
ATOM 3254 C CA . LEU B 2 206 ? 55.07603 -10.33458 -24.83541 1.000 24.27746 201 LEU L CA 1
ATOM 3255 C C . LEU B 2 206 ? 56.18685 -10.33905 -23.79358 1.000 28.09128 201 LEU L C 1
ATOM 3256 O O . LEU B 2 206 ? 57.12934 -11.13475 -23.89293 1.000 29.21017 201 LEU L O 1
ATOM 3261 N N . SER B 2 207 ? 56.05358 -9.48116 -22.77008 1.000 26.29711 202 SER L N 1
ATOM 3262 C CA . SER B 2 207 ? 57.09314 -9.47465 -21.74361 1.000 27.66711 202 SER L CA 1
ATOM 3263 C C . SER B 2 207 ? 57.03233 -10.70760 -20.84210 1.000 33.98386 202 SER L C 1
ATOM 3264 O O . SER B 2 207 ? 58.05770 -11.07644 -20.26195 1.000 36.73068 202 SER L O 1
ATOM 3267 N N . SER B 2 208 ? 55.87547 -11.35652 -20.72986 1.000 30.50274 203 SER L N 1
ATOM 3268 C CA . SER B 2 208 ? 55.74067 -12.65094 -20.06640 1.000 29.50651 203 SER L CA 1
ATOM 3269 C C . SER B 2 208 ? 54.53093 -13.34146 -20.68275 1.000 30.24446 203 SER L C 1
ATOM 3270 O O . SER B 2 208 ? 53.76728 -12.71782 -21.43465 1.000 30.82885 203 SER L O 1
ATOM 3273 N N . PRO B 2 209 ? 54.34278 -14.63748 -20.41498 1.000 28.68810 204 PRO L N 1
ATOM 3274 C CA . PRO B 2 209 ? 53.22143 -15.34745 -21.06448 1.000 30.65412 204 PRO L CA 1
ATOM 3275 C C . PRO B 2 209 ? 51.85906 -14.81041 -20.64389 1.000 26.63869 204 PRO L C 1
ATOM 3276 O O . PRO B 2 209 ? 51.65233 -14.35857 -19.49559 1.000 30.00269 204 PRO L O 1
ATOM 3280 N N . VAL B 2 210 ? 50.92043 -14.85260 -21.59407 1.000 27.91985 205 VAL L N 1
ATOM 3281 C CA . VAL B 2 210 ? 49.56522 -14.33407 -21.41426 1.000 27.77024 205 VAL L CA 1
ATOM 3282 C C . VAL B 2 210 ? 48.61601 -15.51885 -21.31623 1.000 27.54512 205 VAL L C 1
ATOM 3283 O O . VAL B 2 210 ? 48.67285 -16.43039 -22.14223 1.000 29.98336 205 VAL L O 1
ATOM 3287 N N . THR B 2 211 ? 47.76495 -15.53706 -20.29125 1.000 26.90639 206 THR L N 1
ATOM 3288 C CA . THR B 2 211 ? 46.76436 -16.59457 -20.16857 1.000 28.63206 206 THR L CA 1
ATOM 3289 C C . THR B 2 211 ? 45.36749 -16.00196 -20.30979 1.000 29.14349 206 THR L C 1
ATOM 3290 O O . THR B 2 211 ? 45.03592 -15.01801 -19.63781 1.000 33.55069 206 THR L O 1
ATOM 3294 N N . LYS B 2 212 ? 44.54864 -16.60888 -21.16310 1.000 26.41684 207 LYS L N 1
ATOM 3295 C CA . LYS B 2 212 ? 43.11858 -16.33166 -21.24209 1.000 24.65498 207 LYS L CA 1
ATOM 3296 C C . LYS B 2 212 ? 42.38209 -17.55480 -20.72802 1.000 27.96148 207 LYS L C 1
ATOM 3297 O O . LYS B 2 212 ? 42.70414 -18.67349 -21.13432 1.000 27.91861 207 LYS L O 1
ATOM 3303 N N . SER B 2 213 ? 41.38709 -17.35903 -19.86012 1.000 27.38523 208 SER L N 1
ATOM 3304 C CA . SER B 2 213 ? 40.69718 -18.52184 -19.32350 1.000 28.93420 208 SER L CA 1
ATOM 3305 C C . SER B 2 213 ? 39.23363 -18.21527 -19.01431 1.000 29.71251 208 SER L C 1
ATOM 3306 O O . SER B 2 213 ? 38.81004 -17.05570 -18.91070 1.000 32.24579 208 SER L O 1
ATOM 3309 N N . PHE B 2 214 ? 38.45582 -19.28434 -18.86123 1.000 30.81980 209 PHE L N 1
ATOM 3310 C CA . PHE B 2 214 ? 37.09006 -19.16825 -18.36655 1.000 32.35479 209 PHE L CA 1
ATOM 3311 C C . PHE B 2 214 ? 36.73708 -20.38849 -17.52917 1.000 32.41944 209 PHE L C 1
ATOM 3312 O O . PHE B 2 214 ? 37.39197 -21.43594 -17.60556 1.000 32.68545 209 PHE L O 1
ATOM 3320 N N . ASN B 2 215 ? 35.69807 -20.23136 -16.70267 1.000 33.87489 210 ASN L N 1
ATOM 3321 C CA . ASN B 2 215 ? 35.13849 -21.32410 -15.92203 1.000 31.85090 210 ASN L CA 1
ATOM 3322 C C . ASN B 2 215 ? 33.90809 -21.86865 -16.62549 1.000 39.77333 210 ASN L C 1
ATOM 3323 O O . ASN B 2 215 ? 33.00091 -21.10506 -16.96992 1.000 41.82097 210 ASN L O 1
ATOM 3328 N N . ARG B 2 216 ? 33.87384 -23.18652 -16.81468 1.000 37.33095 211 ARG L N 1
ATOM 3329 C CA . ARG B 2 216 ? 32.71081 -23.83876 -17.41319 1.000 41.67162 211 ARG L CA 1
ATOM 3330 C C . ARG B 2 216 ? 31.45582 -23.54113 -16.60476 1.000 47.63164 211 ARG L C 1
ATOM 3331 O O . ARG B 2 216 ? 31.48105 -23.54067 -15.36844 1.000 45.53683 211 ARG L O 1
ATOM 3339 N N . GLY B 2 217 ? 30.35709 -23.28719 -17.30877 1.000 52.59225 212 GLY L N 1
ATOM 3340 C CA . GLY B 2 217 ? 29.08260 -23.00066 -16.63965 1.000 60.09231 212 GLY L CA 1
ATOM 3341 C C . GLY B 2 217 ? 28.90762 -21.52912 -16.35062 1.000 71.29501 212 GLY L C 1
ATOM 3342 O O . GLY B 2 217 ? 27.86782 -20.94810 -16.68007 1.000 77.01495 212 GLY L O 1
ATOM 3343 N N . GLU B 2 218 ? 29.91280 -20.90495 -15.72985 1.000 71.86489 213 GLU L N 1
ATOM 3344 C CA . GLU B 2 218 ? 29.93611 -19.45223 -15.65373 1.000 67.57802 213 GLU L CA 1
ATOM 3345 C C . GLU B 2 218 ? 30.09467 -18.86899 -17.04567 1.000 68.63246 213 GLU L C 1
ATOM 3346 O O . GLU B 2 218 ? 29.44439 -17.87576 -17.38644 1.000 68.38164 213 GLU L O 1
ATOM 3348 N N . CYS B 2 219 ? 30.91282 -19.51789 -17.88492 1.000 69.66614 214 CYS L N 1
ATOM 3349 C CA . CYS B 2 219 ? 31.13274 -19.11461 -19.26704 1.000 64.85670 214 CYS L CA 1
ATOM 3350 C C . CYS B 2 219 ? 31.49108 -20.27965 -20.21376 1.000 60.48761 214 CYS L C 1
ATOM 3351 O O . CYS B 2 219 ? 31.01714 -21.45601 -20.02725 1.000 59.82005 214 CYS L O 1
ATOM 3354 N N . PRO C 3 2 ? 45.44587 -0.27263 -74.39588 1.000 75.54038 2 PRO P N 1
ATOM 3355 C CA . PRO C 3 2 ? 46.26236 -1.15484 -75.23697 1.000 70.00064 2 PRO P CA 1
ATOM 3356 C C . PRO C 3 2 ? 46.01215 -2.62728 -74.92959 1.000 65.97412 2 PRO P C 1
ATOM 3357 O O . PRO C 3 2 ? 45.93859 -2.99746 -73.75971 1.000 71.65587 2 PRO P O 1
ATOM 3361 N N . PRO C 3 3 ? 45.88537 -3.45108 -75.98899 1.000 59.97934 3 PRO P N 1
ATOM 3362 C CA . PRO C 3 3 ? 45.68611 -4.88101 -75.73507 1.000 51.89583 3 PRO P CA 1
ATOM 3363 C C . PRO C 3 3 ? 46.89826 -5.46748 -75.03821 1.000 43.29214 3 PRO P C 1
ATOM 3364 O O . PRO C 3 3 ? 48.01799 -4.98028 -75.20264 1.000 41.89529 3 PRO P O 1
ATOM 3368 N N . PRO C 3 4 ? 46.68272 -6.51577 -74.25019 1.000 45.44846 4 PRO P N 1
ATOM 3369 C CA . PRO C 3 4 ? 47.82260 -7.09416 -73.52159 1.000 38.04974 4 PRO P CA 1
ATOM 3370 C C . PRO C 3 4 ? 48.77740 -7.80299 -74.46407 1.000 30.34833 4 PRO P C 1
ATOM 3371 O O . PRO C 3 4 ? 48.39412 -8.33419 -75.51114 1.000 30.68353 4 PRO P O 1
ATOM 3375 N N . ASN C 3 5 ? 50.04602 -7.80270 -74.07577 1.000 28.29665 5 ASN P N 1
ATOM 3376 C CA . ASN C 3 5 ? 51.03099 -8.59663 -74.79260 1.000 27.49287 5 ASN P CA 1
ATOM 3377 C C . ASN C 3 5 ? 50.75717 -10.08825 -74.63456 1.000 26.26303 5 ASN P C 1
ATOM 3378 O O . ASN C 3 5 ? 50.23711 -10.53376 -73.60053 1.000 24.38106 5 ASN P O 1
ATOM 3383 N N . PRO C 3 6 ? 51.12102 -10.89073 -75.62814 1.000 24.90358 6 PRO P N 1
ATOM 3384 C CA . PRO C 3 6 ? 50.97830 -12.34442 -75.49983 1.000 22.94768 6 PRO P CA 1
ATOM 3385 C C . PRO C 3 6 ? 51.99576 -12.94196 -74.52192 1.000 23.64411 6 PRO P C 1
ATOM 3386 O O . PRO C 3 6 ? 53.09697 -12.41314 -74.33352 1.000 25.22042 6 PRO P O 1
ATOM 3390 N N . ASN C 3 7 ? 51.62851 -14.09053 -73.93136 1.000 21.27179 7 ASN P N 1
ATOM 3391 C CA . ASN C 3 7 ? 52.57539 -14.91169 -73.17593 1.000 23.18778 7 ASN P CA 1
ATOM 3392 C C . ASN C 3 7 ? 53.48846 -15.72779 -74.06993 1.000 23.68825 7 ASN P C 1
ATOM 3393 O O . ASN C 3 7 ? 54.54491 -16.17975 -73.61917 1.000 22.36605 7 ASN P O 1
ATOM 3398 N N . ASP C 3 8 ? 53.09983 -15.93490 -75.31972 1.000 22.70531 8 ASP P N 1
ATOM 3399 C CA . ASP C 3 8 ? 53.67425 -16.97717 -76.15023 1.000 21.17750 8 ASP P CA 1
ATOM 3400 C C . ASP C 3 8 ? 53.01072 -16.82031 -77.50678 1.000 23.46954 8 ASP P C 1
ATOM 3401 O O . ASP C 3 8 ? 51.91964 -16.23626 -77.61058 1.000 24.32001 8 ASP P O 1
ATOM 3406 N N . PRO C 3 9 ? 53.65488 -17.27632 -78.57167 1.000 25.35900 9 PRO P N 1
ATOM 3407 C CA . PRO C 3 9 ? 53.10662 -17.01954 -79.91101 1.000 26.78812 9 PRO P CA 1
ATOM 3408 C C . PRO C 3 9 ? 51.85919 -17.85747 -80.20741 1.000 27.28973 9 PRO P C 1
ATOM 3409 O O . PRO C 3 9 ? 51.74806 -19.02736 -79.82737 1.000 26.08811 9 PRO P O 1
ATOM 3413 N N . ALA C 3 10 ? 50.91781 -17.24009 -80.92028 1.000 29.96110 10 ALA P N 1
ATOM 3414 C CA . ALA C 3 10 ? 49.77550 -17.98055 -81.41614 1.000 29.85768 10 ALA P CA 1
ATOM 3415 C C . ALA C 3 10 ? 50.24408 -19.01792 -82.44114 1.000 32.26326 10 ALA P C 1
ATOM 3416 O O . ALA C 3 10 ? 51.30459 -18.86230 -83.05173 1.000 36.61040 10 ALA P O 1
ATOM 3418 N N . PRO C 3 11 ? 49.48831 -20.09790 -82.63928 1.000 29.86153 11 PRO P N 1
ATOM 3419 C CA . PRO C 3 11 ? 49.86514 -21.08013 -83.64611 1.000 37.76198 11 PRO P CA 1
ATOM 3420 C C . PRO C 3 11 ? 49.41282 -20.62195 -85.01798 1.000 51.60348 11 PRO P C 1
ATOM 3421 O O . PRO C 3 11 ? 48.39586 -19.91531 -85.14957 1.000 40.97929 11 PRO P O 1
ATOM 3425 N N . PRO C 3 12 ? 50.15024 -21.02331 -86.04354 1.000 53.02918 12 PRO P N 1
ATOM 3426 C CA . PRO C 3 12 ? 49.71340 -20.84508 -87.44641 1.000 53.58811 12 PRO P CA 1
ATOM 3427 C C . PRO C 3 12 ? 48.39196 -21.56776 -87.72036 1.000 63.31539 12 PRO P C 1
ATOM 3428 O O . PRO C 3 12 ? 47.95416 -22.41578 -86.93816 1.000 44.90585 12 PRO P O 1
ATOM 3432 N N . ASN C 3 13 ? 47.76270 -21.26637 -88.86928 1.000 59.66766 13 ASN P N 1
ATOM 3433 C CA . ASN C 3 13 ? 46.42350 -21.84160 -89.10563 1.000 71.11199 13 ASN P CA 1
ATOM 3434 C C . ASN C 3 13 ? 46.44028 -23.21763 -89.76938 1.000 74.03407 13 ASN P C 1
ATOM 3435 O O . ASN C 3 13 ? 46.25342 -24.22389 -89.03400 1.000 73.67410 13 ASN P O 1
#